Protein 2ETX (pdb70)

InterPro domains:
  IPR000253 Forkhead-associated (FHA) domain [PF00498] (55-123)
  IPR000253 Forkhead-associated (FHA) domain [PS50006] (54-100)
  IPR000253 Forkhead-associated (FHA) domain [SM00240] (53-105)
  IPR001357 BRCT domain [PF16589] (1995-2075)
  IPR001357 BRCT domain [PF16770] (1883-1968)
  IPR001357 BRCT domain [PS50172] (1892-1970)
  IPR008984 SMAD/FHA domain superfamily [SSF49879] (28-134)
  IPR036420 BRCT domain superfamily [G3DSA:3.40.50.10190] (1882-1991)
  IPR036420 BRCT domain superfamily [G3DSA:3.40.50.10190] (1992-2089)
  IPR036420 BRCT domain superfamily [SSF52113] (1897-1987)
  IPR051579 DNA Damage Response and Transcriptional Regulator [PTHR23196] (1471-2079)

Nearest PDB structures (foldseek):
  2etx-assembly1_B  TM=1.003E+00  e=8.234E-43  Homo sapiens
  3k05-assembly1_A  TM=9.705E-01  e=1.711E-39  Homo sapiens
  3sqd-assembly2_B  TM=8.935E-01  e=4.423E-21  Homo sapiens
  3l40-assembly2_B  TM=7.837E-01  e=1.594E-15  Schizosaccharomyces pombe
  1t2v-assembly6_A  TM=7.610E-01  e=2.854E-10  Homo sapiens

CATH classification: 3.40.50.10190 (+1 more: 3.40.50.10190)

Foldseek 3Di:
DWAEEEDDDPDPVLQVLQVQQPHHHDPALLGGQEYEDAEDDLDLRNLLVLLLLHAYFYSVQSVVCSVVSHRDDRVVGGHDHVPVCVVQVADSVVSSVLSVVAQLLAPAEEEEDCPAPPGLVSLQSSCVSSNYHYDPDDDQADDPNYAYEYDQVCLVVCPRCVVHVHFHFHSCLRRSCSSRVHRDGPVTGDDSVD/DQWAEEEDADPDPPLQVLSVQQPHHHDPALLPGQEYEYAEDDLDLRNLLVLLQLHAYFYSVQSVVCSVVSHRDDGVVGGHDHVPVCVVLVADSVVSSVLSVVAQLLAPAEEEEDCPAPPGLVSLQSSCVSSNYHYDPDDDQADDPRYAYEYDQVCLVVCPRCVVHVHFHFHSCLRSSCSSRVHHDRPVGGDDSVD

Solvent-accessible surface area: 18778 Å² total; per-residue (Å²): 107,24,102,1,7,28,31,57,80,146,16,45,138,0,54,141,1,0,104,65,38,46,11,48,76,17,69,30,4,28,45,1,39,25,0,1,2,73,91,1,80,90,53,42,87,3,2,3,0,0,0,75,7,15,28,0,0,33,44,62,1,1,55,67,0,114,176,49,49,116,41,31,88,41,107,154,40,39,6,113,12,104,110,24,50,172,100,41,47,19,42,2,87,74,0,0,51,90,4,118,147,161,70,33,2,68,59,20,30,0,30,3,1,99,22,0,128,46,25,20,32,50,0,4,70,4,0,28,8,0,6,2,16,41,24,37,60,36,6,169,59,123,91,94,89,40,5,0,0,0,17,100,134,6,33,110,123,0,81,82,0,86,207,42,47,3,48,5,0,21,25,52,3,2,12,38,5,0,3,58,4,65,31,115,34,130,89,49,87,45,59,33,166,171,184,70,16,57,1,9,24,23,51,58,158,25,56,201,7,58,150,8,0,98,69,27,52,8,49,66,13,66,31,4,27,34,1,41,26,0,0,1,64,90,1,78,97,48,44,88,1,2,3,0,0,0,74,7,16,30,0,0,34,58,66,2,4,109,50,0,116,146,43,39,124,43,39,98,40,116,143,20,36,6,112,11,82,99,33,47,168,105,50,45,17,39,0,79,77,0,0,70,94,4,125,126,157,69,33,1,95,56,22,30,0,30,4,1,102,20,1,127,47,26,20,33,52,0,5,71,4,0,28,6,0,5,2,15,41,25,35,59,38,5,174,59,126,91,91,91,40,4,0,0,0,16,103,138,7,40,108,122,0,78,66,0,86,195,40,47,4,48,5,0,22,25,52,3,1,13,38,3,0,4,53,4,58,31,104,36,126,85,46,87,44,54,34,167,181

Sequence (389 aa):
APKVLFTGVVDARGERAVLALGGSLAGSAAEASHLVTDRIRRTVKFLCALGRGIPILSLDWLHQSRKAGFFLPPDEYVVTDPEQEKNFGFSLQDALSRARERRRLLEGYEIYVTPGVQPPPPQMGEIISCCGGTYLPSMPRSYKPQRVVITCPQDFPHCSIPLRVGLPLLSPEFLLTGVLKQEAKPEAFVLSPLETAPKVLFTGVVDARGERAVLALGGSLAGSAAEASHLVTDRIRRTVKFLCALGRGIPILSLDWLHQSRKAGFFLPPDEYVVTDPEQEKNFGFSLQDALSRARERRLLEGYEIYVTPGVQPPPPQMGEIISCCGGTYLPSMPRSYKPQRVVITCPQDFPHCSIPLRVGLPLLSPEFLLTGVLKQEAKPEAFVLSPLE

Structure (mmCIF, N/CA/C/O backbone):
data_2ETX
#
_entry.id   2ETX
#
_cell.length_a   41.890
_cell.length_b   44.350
_cell.length_c   63.100
_cell.angle_alpha   70.98
_cell.angle_beta   86.45
_cell.angle_gamma   61.91
#
_symmetry.space_group_name_H-M   'P 1'
#
loop_
_entity.id
_entity.type
_entity.pdbx_description
1 polymer 'Mediator of DNA damage checkpoint protein 1'
2 water water
#
loop_
_atom_site.group_PDB
_atom_site.id
_atom_site.type_symbol
_atom_site.label_atom_id
_atom_site.label_alt_id
_atom_site.label_comp_id
_atom_site.label_asym_id
_atom_site.label_entity_id
_atom_site.label_seq_id
_atom_site.pdbx_PDB_ins_code
_atom_site.Cartn_x
_atom_site.Cartn_y
_atom_site.Cartn_z
_atom_site.occupancy
_atom_site.B_iso_or_equiv
_atom_site.auth_seq_id
_atom_site.auth_comp_id
_atom_site.auth_asym_id
_atom_site.auth_atom_id
_atom_site.pdbx_PDB_model_num
ATOM 1 N N . ALA A 1 12 ? 30.895 22.454 9.207 1.00 16.86 1892 ALA A N 1
ATOM 2 C CA . ALA A 1 12 ? 29.588 21.789 8.934 1.00 15.61 1892 ALA A CA 1
ATOM 3 C C . ALA A 1 12 ? 29.794 20.362 8.416 1.00 14.79 1892 ALA A C 1
ATOM 4 O O . ALA A 1 12 ? 30.533 20.150 7.456 1.00 15.36 1892 ALA A O 1
ATOM 6 N N . PRO A 1 13 ? 29.154 19.384 9.070 1.00 13.29 1893 PRO A N 1
ATOM 7 C CA . PRO A 1 13 ? 29.287 17.991 8.623 1.00 12.34 1893 PRO A CA 1
ATOM 8 C C . PRO A 1 13 ? 28.812 17.756 7.187 1.00 12.01 1893 PRO A C 1
ATOM 9 O O . PRO A 1 13 ? 27.877 18.416 6.720 1.00 12.25 1893 PRO A O 1
ATOM 13 N N . LYS A 1 14 ? 29.488 16.839 6.493 1.00 11.34 1894 LYS A N 1
ATOM 14 C CA . LYS A 1 14 ? 29.090 16.350 5.178 1.00 11.53 1894 LYS A CA 1
ATOM 15 C C . LYS A 1 14 ? 28.824 14.872 5.404 1.00 10.24 1894 LYS A C 1
ATOM 16 O O . LYS A 1 14 ? 29.775 14.073 5.549 1.00 9.91 1894 LYS A O 1
ATOM 22 N N . VAL A 1 15 ? 27.550 14.497 5.460 1.00 9.43 1895 VAL A N 1
ATOM 23 C CA . VAL A 1 15 ? 27.165 13.181 5.950 1.00 9.77 1895 VAL A CA 1
ATOM 24 C C . VAL A 1 15 ? 26.817 12.231 4.817 1.00 10.20 1895 VAL A C 1
ATOM 25 O O . VAL A 1 15 ? 26.034 12.566 3.927 1.00 10.10 1895 VAL A O 1
ATOM 29 N N . LEU A 1 16 ? 27.443 11.059 4.836 1.00 10.76 1896 LEU A N 1
ATOM 30 C CA . LEU A 1 16 ? 27.138 10.004 3.875 1.00 12.10 1896 LEU A CA 1
ATOM 31 C C . LEU A 1 16 ? 26.199 8.978 4.477 1.00 12.59 1896 LEU A C 1
ATOM 32 O O . LEU A 1 16 ? 26.416 8.500 5.585 1.00 12.35 1896 LEU A O 1
ATOM 37 N N . PHE A 1 17 ? 25.151 8.647 3.727 1.00 14.28 1897 PHE A N 1
ATOM 38 C CA . PHE A 1 17 ? 24.197 7.619 4.097 1.00 16.09 1897 PHE A CA 1
ATOM 39 C C . PHE A 1 17 ? 24.421 6.427 3.188 1.00 17.92 1897 PHE A C 1
ATOM 40 O O . PHE A 1 17 ? 24.760 6.588 2.013 1.00 19.23 1897 PHE A O 1
ATOM 48 N N . THR A 1 18 ? 24.228 5.240 3.741 1.00 19.64 1898 THR A N 1
ATOM 49 C CA . THR A 1 18 ? 24.365 4.000 2.991 1.00 21.70 1898 THR A CA 1
ATOM 50 C C . THR A 1 18 ? 23.634 2.895 3.734 1.00 23.10 1898 THR A C 1
ATOM 51 O O . THR A 1 18 ? 23.786 2.748 4.952 1.00 23.38 1898 THR A O 1
ATOM 55 N N . GLY A 1 19 ? 22.824 2.134 3.000 1.00 24.72 1899 GLY A N 1
ATOM 56 C CA . GLY A 1 19 ? 22.077 1.022 3.587 1.00 26.37 1899 GLY A CA 1
ATOM 57 C C . GLY A 1 19 ? 20.574 1.149 3.425 1.00 27.30 1899 GLY A C 1
ATOM 58 O O . GLY A 1 19 ? 19.931 0.273 2.843 1.00 27.77 1899 GLY A O 1
ATOM 59 N N . VAL A 1 20 ? 20.015 2.238 3.949 1.00 28.14 1900 VAL A N 1
ATOM 60 C CA . VAL A 1 20 ? 18.579 2.529 3.840 1.00 28.70 1900 VAL A CA 1
ATOM 61 C C . VAL A 1 20 ? 18.374 3.970 3.360 1.00 28.63 1900 VAL A C 1
ATOM 62 O O . VAL A 1 20 ? 19.193 4.841 3.660 1.00 29.23 1900 VAL A O 1
ATOM 66 N N . VAL A 1 21 ? 17.305 4.225 2.606 1.00 28.57 1901 VAL A N 1
ATOM 67 C CA . VAL A 1 21 ? 16.944 5.614 2.285 1.00 28.08 1901 VAL A CA 1
ATOM 68 C C . VAL A 1 21 ? 16.267 6.226 3.508 1.00 27.45 1901 VAL A C 1
ATOM 69 O O . VAL A 1 21 ? 15.150 5.844 3.885 1.00 27.74 1901 VAL A O 1
ATOM 73 N N . ASP A 1 22 ? 16.974 7.166 4.125 1.00 26.00 1902 ASP A N 1
ATOM 74 C CA . ASP A 1 22 ? 16.578 7.760 5.388 1.00 24.74 1902 ASP A CA 1
ATOM 75 C C . ASP A 1 22 ? 16.291 9.240 5.158 1.00 23.03 1902 ASP A C 1
ATOM 76 O O . ASP A 1 22 ? 17.137 10.107 5.415 1.00 22.59 1902 ASP A O 1
ATOM 81 N N . ALA A 1 23 ? 15.085 9.513 4.666 1.00 21.09 1903 ALA A N 1
ATOM 82 C CA . ALA A 1 23 ? 14.670 10.869 4.324 1.00 19.47 1903 ALA A CA 1
ATOM 83 C C . ALA A 1 23 ? 14.691 11.838 5.511 1.00 18.35 1903 ALA A C 1
ATOM 84 O O . ALA A 1 23 ? 15.195 12.953 5.376 1.00 16.81 1903 ALA A O 1
ATOM 86 N N . ARG A 1 24 ? 14.157 11.418 6.664 1.00 18.05 1904 ARG A N 1
ATOM 87 C CA . ARG A 1 24 ? 14.189 12.246 7.876 1.00 17.95 1904 ARG A CA 1
ATOM 88 C C . ARG A 1 24 ? 15.609 12.611 8.305 1.00 16.17 1904 ARG A C 1
ATOM 89 O O . ARG A 1 24 ? 15.881 13.752 8.668 1.00 16.13 1904 ARG A O 1
ATOM 97 N N . GLY A 1 25 ? 16.500 11.621 8.260 1.00 16.39 1905 GLY A N 1
ATOM 98 C CA . GLY A 1 25 ? 17.895 11.821 8.632 1.00 14.74 1905 GLY A CA 1
ATOM 99 C C . GLY A 1 25 ? 18.568 12.806 7.691 1.00 13.17 1905 GLY A C 1
ATOM 100 O O . GLY A 1 25 ? 19.285 13.693 8.123 1.00 13.27 1905 GLY A O 1
ATOM 101 N N . GLU A 1 26 ? 18.310 12.639 6.391 1.00 12.89 1906 GLU A N 1
ATOM 102 C CA . GLU A 1 26 ? 18.829 13.563 5.384 1.00 12.80 1906 GLU A CA 1
ATOM 103 C C . GLU A 1 26 ? 18.365 15.009 5.639 1.00 11.93 1906 GLU A C 1
ATOM 104 O O . GLU A 1 26 ? 19.167 15.920 5.582 1.00 10.86 1906 GLU A O 1
ATOM 110 N N . ARG A 1 27 ? 17.075 15.213 5.950 1.00 12.20 1907 ARG A N 1
ATOM 111 C CA . ARG A 1 27 ? 16.567 16.569 6.268 1.00 13.38 1907 ARG A CA 1
ATOM 112 C C . ARG A 1 27 ? 17.163 17.171 7.508 1.00 13.70 1907 ARG A C 1
ATOM 113 O O . ARG A 1 27 ? 17.409 18.372 7.560 1.00 13.59 1907 ARG A O 1
ATOM 121 N N . ALA A 1 28 ? 17.403 16.326 8.513 1.00 14.25 1908 ALA A N 1
ATOM 122 C CA . ALA A 1 28 ? 17.990 16.798 9.760 1.00 14.33 1908 ALA A CA 1
ATOM 123 C C . ALA A 1 28 ? 19.376 17.345 9.485 1.00 13.42 1908 ALA A C 1
ATOM 124 O O . ALA A 1 28 ? 19.750 18.403 9.974 1.00 14.67 1908 ALA A O 1
ATOM 126 N N . VAL A 1 29 ? 20.133 16.623 8.661 1.00 13.16 1909 VAL A N 1
ATOM 127 C CA . VAL A 1 29 ? 21.458 17.088 8.289 1.00 12.16 1909 VAL A CA 1
ATOM 128 C C . VAL A 1 29 ? 21.380 18.511 7.698 1.00 12.19 1909 VAL A C 1
ATOM 129 O O . VAL A 1 29 ? 22.129 19.413 8.075 1.00 12.14 1909 VAL A O 1
ATOM 133 N N . LEU A 1 30 ? 20.463 18.691 6.747 1.00 12.84 1910 LEU A N 1
ATOM 134 C CA . LEU A 1 30 ? 20.320 19.988 6.079 1.00 13.74 1910 LEU A CA 1
ATOM 135 C C . LEU A 1 30 ? 19.848 21.101 7.033 1.00 14.05 1910 LEU A C 1
ATOM 136 O O . LEU A 1 30 ? 20.350 22.228 6.991 1.00 14.53 1910 LEU A O 1
ATOM 141 N N . ALA A 1 31 ? 18.935 20.743 7.929 1.00 15.05 1911 ALA A N 1
ATOM 142 C CA . ALA A 1 31 ? 18.361 21.692 8.900 1.00 16.09 1911 ALA A CA 1
ATOM 143 C C . ALA A 1 31 ? 19.371 22.170 9.939 1.00 17.09 1911 ALA A C 1
ATOM 144 O O . ALA A 1 31 ? 19.360 23.339 10.360 1.00 17.69 1911 ALA A O 1
ATOM 146 N N . LEU A 1 32 ? 20.255 21.261 10.334 1.00 16.64 1912 LEU A N 1
ATOM 147 C CA . LEU A 1 32 ? 21.225 21.536 11.380 1.00 16.84 1912 LEU A CA 1
ATOM 148 C C . LEU A 1 32 ? 22.497 22.206 10.869 1.00 16.33 1912 LEU A C 1
ATOM 149 O O . LEU A 1 32 ? 23.406 22.506 11.649 1.00 17.42 1912 LEU A O 1
ATOM 154 N N . GLY A 1 33 ? 22.538 22.457 9.564 1.00 16.81 1913 GLY A N 1
ATOM 155 C CA . GLY A 1 33 ? 23.613 23.224 8.972 1.00 16.30 1913 GLY A CA 1
ATOM 156 C C . GLY A 1 33 ? 24.676 22.408 8.260 1.00 15.65 1913 GLY A C 1
ATOM 157 O O . GLY A 1 33 ? 25.751 22.941 7.965 1.00 16.37 1913 GLY A O 1
ATOM 158 N N . GLY A 1 34 ? 24.377 21.132 7.990 1.00 14.33 1914 GLY A N 1
ATOM 159 C CA . GLY A 1 34 ? 25.293 20.245 7.260 1.00 13.54 1914 GLY A CA 1
ATOM 160 C C . GLY A 1 34 ? 24.888 20.060 5.806 1.00 12.55 1914 GLY A C 1
ATOM 161 O O . GLY A 1 34 ? 23.969 20.727 5.301 1.00 12.91 1914 GLY A O 1
ATOM 162 N N . SER A 1 35 ? 25.591 19.172 5.107 1.00 11.71 1915 SER A N 1
ATOM 163 C CA . SER A 1 35 ? 25.234 18.797 3.732 1.00 11.49 1915 SER A CA 1
ATOM 164 C C . SER A 1 35 ? 25.309 17.286 3.547 1.00 11.25 1915 SER A C 1
ATOM 165 O O . SER A 1 35 ? 25.817 16.560 4.419 1.00 11.06 1915 SER A O 1
ATOM 168 N N . LEU A 1 36 ? 24.814 16.803 2.415 1.00 11.46 1916 LEU A N 1
ATOM 169 C CA . LEU A 1 36 ? 24.883 15.377 2.114 1.00 12.09 1916 LEU A CA 1
ATOM 170 C C . LEU A 1 36 ? 26.103 15.097 1.259 1.00 12.80 1916 LEU A C 1
ATOM 171 O O . LEU A 1 36 ? 26.354 15.787 0.271 1.00 13.85 1916 LEU A O 1
ATOM 176 N N . ALA A 1 37 ? 26.874 14.091 1.671 1.00 13.37 1917 ALA A N 1
ATOM 177 C CA . ALA A 1 37 ? 28.111 13.720 0.988 1.00 14.65 1917 ALA A CA 1
ATOM 178 C C . ALA A 1 37 ? 27.831 12.847 -0.222 1.00 15.02 1917 ALA A C 1
ATOM 179 O O . ALA A 1 37 ? 26.996 11.945 -0.159 1.00 15.86 1917 ALA A O 1
ATOM 181 N N . GLY A 1 38 ? 28.582 13.092 -1.296 1.00 16.42 1918 GLY A N 1
ATOM 182 C CA . GLY A 1 38 ? 28.485 12.309 -2.529 1.00 16.75 1918 GLY A CA 1
ATOM 183 C C . GLY A 1 38 ? 29.274 11.007 -2.501 1.00 16.64 1918 GLY A C 1
ATOM 184 O O . GLY A 1 38 ? 29.033 10.108 -3.311 1.00 17.93 1918 GLY A O 1
ATOM 185 N N . SER A 1 39 ? 30.230 10.904 -1.579 1.00 15.64 1919 SER A N 1
ATOM 186 C CA . SER A 1 39 ? 31.072 9.710 -1.469 1.00 14.54 1919 SER A CA 1
ATOM 187 C C . SER A 1 39 ? 31.698 9.644 -0.092 1.00 13.36 1919 SER A C 1
ATOM 188 O O . SER A 1 39 ? 31.759 10.662 0.611 1.00 12.11 1919 SER A O 1
ATOM 191 N N . ALA A 1 40 ? 32.196 8.462 0.278 1.00 13.32 1920 ALA A N 1
ATOM 192 C CA . ALA A 1 40 ? 32.886 8.300 1.549 1.00 12.87 1920 ALA A CA 1
ATOM 193 C C . ALA A 1 40 ? 34.208 9.042 1.575 1.00 13.09 1920 ALA A C 1
ATOM 194 O O . ALA A 1 40 ? 34.648 9.489 2.631 1.00 13.46 1920 ALA A O 1
ATOM 196 N N . ALA A 1 41 ? 34.831 9.206 0.407 1.00 12.71 1921 ALA A N 1
ATOM 197 C CA . ALA A 1 41 ? 36.088 9.918 0.335 1.00 12.52 1921 ALA A CA 1
ATOM 198 C C . ALA A 1 41 ? 35.921 11.406 0.675 1.00 12.55 1921 ALA A C 1
ATOM 199 O O . ALA A 1 41 ? 36.856 12.045 1.130 1.00 13.55 1921 ALA A O 1
ATOM 201 N N . GLU A 1 42 ? 34.712 11.941 0.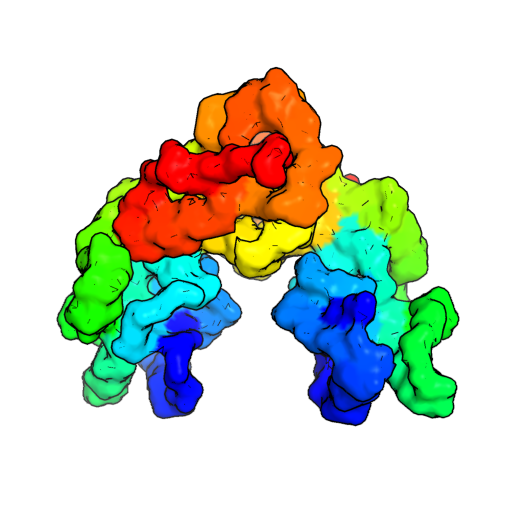470 1.00 12.65 1922 GLU A N 1
ATOM 202 C CA . GLU A 1 42 ? 34.402 13.352 0.765 1.00 13.39 1922 GLU A CA 1
ATOM 203 C C . GLU A 1 42 ? 33.767 13.584 2.138 1.00 12.32 1922 GLU A C 1
ATOM 204 O O . GLU A 1 42 ? 33.817 14.699 2.664 1.00 13.88 1922 GLU A O 1
ATOM 210 N N . ALA A 1 43 ? 33.149 12.549 2.697 1.00 10.84 1923 ALA A N 1
ATOM 211 C CA . ALA A 1 43 ? 32.332 12.673 3.907 1.00 10.42 1923 ALA A CA 1
ATOM 212 C C . ALA A 1 43 ? 33.135 12.983 5.169 1.00 10.25 1923 ALA A C 1
ATOM 213 O O . ALA A 1 43 ? 34.280 12.558 5.324 1.00 11.10 1923 ALA A O 1
ATOM 215 N N . SER A 1 44 ? 32.516 13.708 6.095 1.00 9.23 1924 SER A N 1
ATOM 216 C CA . SER A 1 44 ? 33.060 13.862 7.440 1.00 8.91 1924 SER A CA 1
ATOM 217 C C . SER A 1 44 ? 32.530 12.777 8.381 1.00 8.42 1924 SER A C 1
ATOM 218 O O . SER A 1 44 ? 33.137 12.497 9.408 1.00 7.99 1924 SER A O 1
ATOM 221 N N . HIS A 1 45 ? 31.383 12.199 8.044 1.00 8.07 1925 HIS A N 1
ATOM 222 C CA . HIS A 1 45 ? 30.699 11.226 8.877 1.00 8.44 1925 HIS A CA 1
ATOM 223 C C . HIS A 1 45 ? 29.981 10.257 7.968 1.00 8.52 1925 HIS A C 1
ATOM 224 O O . HIS A 1 45 ? 29.412 10.668 6.953 1.00 8.59 1925 HIS A O 1
ATOM 231 N N . LEU A 1 46 ? 29.981 8.981 8.354 1.00 9.05 1926 LEU A N 1
ATOM 232 C CA . LEU A 1 46 ? 29.171 7.966 7.702 1.00 10.69 1926 LEU A CA 1
ATOM 233 C C . LEU A 1 46 ? 28.091 7.508 8.681 1.00 10.87 1926 LEU A C 1
ATOM 234 O O . LEU A 1 46 ? 28.395 7.198 9.834 1.00 11.30 1926 LEU A O 1
ATOM 239 N N . VAL A 1 47 ? 26.847 7.486 8.201 1.00 11.32 1927 VAL A N 1
ATOM 240 C CA . VAL A 1 47 ? 25.700 6.980 8.964 1.00 12.96 1927 VAL A CA 1
ATOM 241 C C . VAL A 1 47 ? 25.232 5.670 8.344 1.00 13.55 1927 VAL A C 1
ATOM 242 O O . VAL A 1 47 ? 24.955 5.610 7.147 1.00 14.22 1927 VAL A O 1
ATOM 246 N N . THR A 1 48 ? 25.173 4.634 9.180 1.00 15.43 1928 THR A N 1
ATOM 247 C CA . THR A 1 48 ? 24.804 3.299 8.737 1.00 17.15 1928 THR A CA 1
ATOM 248 C C . THR A 1 48 ? 24.292 2.418 9.883 1.00 18.09 1928 THR A C 1
ATOM 249 O O . THR A 1 48 ? 24.458 2.745 11.056 1.00 18.53 1928 THR A O 1
ATOM 253 N N . ASP A 1 49 ? 23.701 1.283 9.517 1.00 19.65 1929 ASP A N 1
ATOM 254 C CA . ASP A 1 49 ? 23.069 0.364 10.469 1.00 21.01 1929 ASP A CA 1
ATOM 255 C C . ASP A 1 49 ? 23.976 -0.793 10.913 1.00 21.31 1929 ASP A C 1
ATOM 256 O O . ASP A 1 49 ? 23.862 -1.287 12.037 1.00 21.75 1929 ASP A O 1
ATOM 261 N N . ARG A 1 50 ? 24.891 -1.195 10.031 1.00 21.51 1930 ARG A N 1
ATOM 262 C CA . ARG A 1 50 ? 25.608 -2.465 10.142 1.00 21.82 1930 ARG A CA 1
ATOM 263 C C . ARG A 1 50 ? 27.039 -2.317 9.618 1.00 20.42 1930 ARG A C 1
ATOM 264 O O . ARG A 1 50 ? 27.317 -1.426 8.809 1.00 20.43 1930 ARG A O 1
ATOM 272 N N . ILE A 1 51 ? 27.946 -3.162 10.104 1.00 19.19 1931 ILE A N 1
ATOM 273 C CA . ILE A 1 51 ? 29.265 -3.322 9.476 1.00 18.26 1931 ILE A CA 1
ATOM 274 C C . ILE A 1 51 ? 29.092 -4.077 8.164 1.00 17.86 1931 ILE A C 1
ATOM 275 O O . ILE A 1 51 ? 28.501 -5.155 8.150 1.00 17.40 1931 ILE A O 1
ATOM 280 N N . ARG A 1 52 ? 29.574 -3.500 7.063 1.00 17.34 1932 ARG A N 1
ATOM 281 C CA . ARG A 1 52 ? 29.523 -4.171 5.755 1.00 16.78 1932 ARG A CA 1
ATOM 282 C C . ARG A 1 52 ? 30.792 -3.946 4.955 1.00 15.97 1932 ARG A C 1
ATOM 283 O O . ARG A 1 52 ? 31.458 -2.916 5.083 1.00 16.36 1932 ARG A O 1
ATOM 291 N N . ARG A 1 53 ? 31.096 -4.901 4.087 1.00 14.27 1933 ARG A N 1
ATOM 292 C CA . ARG A 1 53 ? 32.238 -4.804 3.192 1.00 13.46 1933 ARG A CA 1
ATOM 293 C C . ARG A 1 53 ? 31.843 -4.093 1.893 1.00 12.72 1933 ARG A C 1
ATOM 294 O O . ARG A 1 53 ? 31.721 -4.707 0.834 1.00 13.19 1933 ARG A O 1
ATOM 302 N N . THR A 1 54 ? 31.635 -2.778 1.967 1.00 12.43 1934 THR A N 1
ATOM 303 C CA . THR A 1 54 ? 31.272 -1.991 0.791 1.00 11.86 1934 THR A CA 1
ATOM 304 C C . THR A 1 54 ? 32.340 -0.928 0.504 1.00 10.69 1934 THR A C 1
ATOM 305 O O . THR A 1 54 ? 33.125 -0.606 1.389 1.00 9.96 1934 THR A O 1
ATOM 309 N N . VAL A 1 55 ? 32.361 -0.382 -0.707 1.00 10.23 1935 VAL A N 1
ATOM 310 C CA . VAL A 1 55 ? 33.294 0.719 -0.988 1.00 10.75 1935 VAL A CA 1
ATOM 311 C C . VAL A 1 55 ? 33.089 1.865 0.024 1.00 10.59 1935 VAL A C 1
ATOM 312 O O . VAL A 1 55 ? 34.058 2.393 0.584 1.00 9.65 1935 VAL A O 1
ATOM 316 N N . LYS A 1 56 ? 31.831 2.231 0.278 1.00 10.80 1936 LYS A N 1
ATOM 317 C CA . LYS A 1 56 ? 31.517 3.334 1.186 1.00 11.71 1936 LYS A CA 1
ATOM 318 C C . LYS A 1 56 ? 32.010 3.052 2.601 1.00 10.61 1936 LYS A C 1
ATOM 319 O O . LYS A 1 56 ? 32.693 3.889 3.207 1.00 10.46 1936 LYS A O 1
ATOM 325 N N . PHE A 1 57 ? 31.718 1.861 3.121 1.00 9.80 1937 PHE A N 1
ATOM 326 C CA . PHE A 1 57 ? 32.100 1.552 4.487 1.00 9.43 1937 PHE A CA 1
ATOM 327 C C . PHE A 1 57 ? 33.623 1.437 4.633 1.00 9.05 1937 PHE A C 1
ATOM 328 O O . PHE A 1 57 ? 34.208 1.959 5.583 1.00 8.54 1937 PHE A O 1
ATOM 336 N N . LEU A 1 58 ? 34.259 0.728 3.693 1.00 8.52 1938 LEU A N 1
ATOM 337 C CA . LEU A 1 58 ? 35.707 0.498 3.755 1.00 8.40 1938 LEU A CA 1
ATOM 338 C C . LEU A 1 58 ? 36.512 1.787 3.574 1.00 7.90 1938 LEU A C 1
ATOM 339 O O . LEU A 1 58 ? 37.538 1.971 4.231 1.00 7.96 1938 LEU A O 1
ATOM 344 N N . CYS A 1 59 ? 36.040 2.676 2.699 1.00 7.23 1939 CYS A N 1
ATOM 345 C CA . CYS A 1 59 ? 36.676 3.987 2.539 1.00 8.36 1939 CYS A CA 1
ATOM 346 C C . CYS A 1 59 ? 36.557 4.838 3.804 1.00 7.51 1939 CYS A C 1
ATOM 347 O O . CYS A 1 59 ? 37.537 5.449 4.251 1.00 7.91 1939 CYS A O 1
ATOM 350 N N . ALA A 1 60 ? 35.360 4.869 4.393 1.00 7.99 1940 ALA A N 1
ATOM 351 C CA . ALA A 1 60 ? 35.142 5.615 5.637 1.00 8.10 1940 ALA A CA 1
ATOM 352 C C . ALA A 1 60 ? 36.057 5.099 6.738 1.00 8.50 1940 ALA A C 1
ATOM 353 O O . ALA A 1 60 ? 36.718 5.875 7.440 1.00 8.35 1940 ALA A O 1
ATOM 355 N N . LEU A 1 61 ? 36.103 3.782 6.873 1.00 8.45 1941 LEU A N 1
ATOM 356 C CA . LEU A 1 61 ? 36.942 3.164 7.881 1.00 9.08 1941 LEU A CA 1
ATOM 357 C C . LEU A 1 61 ? 38.423 3.436 7.640 1.00 8.63 1941 LEU A C 1
ATOM 358 O O . LEU A 1 61 ? 39.140 3.790 8.576 1.00 8.78 1941 LEU A O 1
ATOM 363 N N . GLY A 1 62 ? 38.868 3.315 6.390 1.00 8.19 1942 GLY A N 1
ATOM 364 C CA . GLY A 1 62 ? 40.270 3.587 6.059 1.00 8.55 1942 GLY A CA 1
ATOM 365 C C . GLY A 1 62 ? 40.691 5.007 6.415 1.00 8.52 1942 GLY A C 1
ATOM 366 O O . GLY A 1 62 ? 41.820 5.255 6.840 1.00 8.41 1942 GLY A O 1
ATOM 367 N N . ARG A 1 63 ? 39.767 5.952 6.247 1.00 8.48 1943 ARG A N 1
ATOM 368 C CA . ARG A 1 63 ? 40.003 7.359 6.566 1.00 8.80 1943 ARG A CA 1
ATOM 369 C C . ARG A 1 63 ? 39.865 7.662 8.055 1.00 9.37 1943 ARG A C 1
ATOM 370 O O . ARG A 1 63 ? 40.295 8.735 8.512 1.00 11.21 1943 ARG A O 1
ATOM 378 N N . GLY A 1 64 ? 39.243 6.749 8.794 1.00 9.08 1944 GLY A N 1
ATOM 379 C CA . GLY A 1 64 ? 39.053 6.929 10.224 1.00 9.93 1944 GLY A CA 1
ATOM 380 C C . GLY A 1 64 ? 37.966 7.927 10.580 1.00 10.13 1944 GLY A C 1
ATOM 381 O O . GLY A 1 64 ? 37.975 8.478 11.689 1.00 11.15 1944 GLY A O 1
ATOM 382 N N . ILE A 1 65 ? 37.015 8.164 9.677 1.00 10.06 1945 ILE A N 1
ATOM 383 C CA . ILE A 1 65 ? 35.924 9.084 9.999 1.00 10.29 1945 ILE A CA 1
ATOM 384 C C . ILE A 1 65 ? 34.905 8.399 10.901 1.00 11.04 1945 ILE A C 1
ATOM 385 O O . ILE A 1 65 ? 34.832 7.169 10.930 1.00 11.93 1945 ILE A O 1
ATOM 390 N N . PRO A 1 66 ? 34.118 9.185 11.664 1.00 10.96 1946 PRO A N 1
ATOM 391 C CA . PRO A 1 66 ? 33.084 8.553 12.482 1.00 10.81 1946 PRO A CA 1
ATOM 392 C C . PRO A 1 66 ? 32.115 7.711 11.650 1.00 10.50 1946 PRO A C 1
ATOM 393 O O . PRO A 1 66 ? 31.650 8.156 10.592 1.00 10.40 1946 PRO A O 1
ATOM 397 N N . ILE A 1 67 ? 31.837 6.498 12.129 1.00 11.39 1947 ILE A N 1
ATOM 398 C CA . ILE A 1 67 ? 30.879 5.597 11.514 1.00 12.11 1947 ILE A CA 1
ATOM 399 C C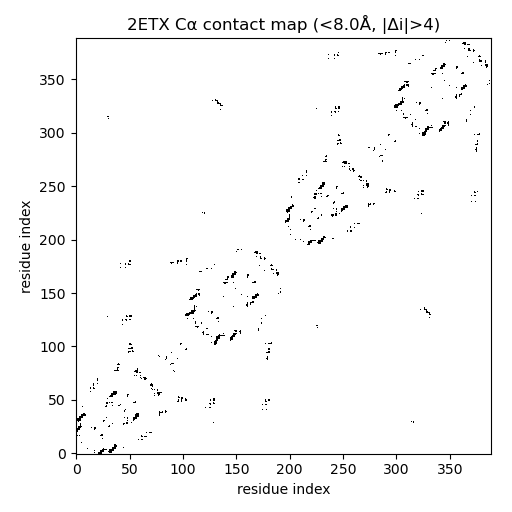 . ILE A 1 67 ? 29.796 5.349 12.558 1.00 12.63 1947 ILE A C 1
ATOM 400 O O . ILE A 1 67 ? 30.026 4.675 13.568 1.00 13.27 1947 ILE A O 1
ATOM 405 N N . LEU A 1 68 ? 28.629 5.938 12.301 1.00 13.02 1948 LEU A N 1
ATOM 406 C CA . LEU A 1 68 ? 27.620 6.171 13.335 1.00 13.79 1948 LEU A CA 1
ATOM 407 C C . LEU A 1 68 ? 26.257 5.592 12.971 1.00 13.87 1948 LEU A C 1
ATOM 408 O O . LEU A 1 68 ? 25.915 5.430 11.805 1.00 14.51 1948 LEU A O 1
ATOM 413 N N . SER A 1 69 ? 25.470 5.296 14.007 1.00 15.96 1949 SER A N 1
ATOM 414 C CA . SER A 1 69 ? 24.113 4.783 13.828 1.00 17.27 1949 SER A CA 1
ATOM 415 C C . SER A 1 69 ? 23.126 5.876 13.408 1.00 17.75 1949 SER A C 1
ATOM 416 O O . SER A 1 69 ? 23.447 7.068 13.453 1.00 17.82 1949 SER A O 1
ATOM 419 N N . LEU A 1 70 ? 21.921 5.466 13.016 1.00 19.06 1950 LEU A N 1
ATOM 420 C CA . LEU A 1 70 ? 20.870 6.421 12.644 1.00 20.10 1950 LEU A CA 1
ATOM 421 C C . LEU A 1 70 ? 20.401 7.272 13.838 1.00 20.05 1950 LEU A C 1
ATOM 422 O O . LEU A 1 70 ? 19.809 8.340 13.653 1.00 20.41 1950 LEU A O 1
ATOM 427 N N . ASP A 1 71 ? 20.721 6.822 15.052 1.00 19.43 1951 ASP A N 1
ATOM 428 C CA . ASP A 1 71 ? 20.337 7.530 16.276 1.00 19.34 1951 ASP A CA 1
ATOM 429 C C . ASP A 1 71 ? 21.111 8.836 16.488 1.00 18.42 1951 ASP A C 1
ATOM 430 O O . ASP A 1 71 ? 20.651 9.725 17.213 1.00 18.76 1951 ASP A O 1
ATOM 435 N N . TRP A 1 72 ? 22.287 8.963 15.870 1.00 17.33 1952 TRP A N 1
ATOM 436 C CA . TRP A 1 72 ? 23.066 10.197 16.000 1.00 16.00 1952 TRP A CA 1
ATOM 437 C C . TRP A 1 72 ? 22.262 11.400 15.512 1.00 16.06 1952 TRP A C 1
ATOM 438 O O . TRP A 1 72 ? 22.178 12.410 16.206 1.00 15.20 1952 TRP A O 1
ATOM 449 N N . LEU A 1 73 ? 21.664 11.283 14.328 1.00 15.69 1953 LEU A N 1
ATOM 450 C CA . LEU A 1 73 ? 20.880 12.382 13.765 1.00 16.54 1953 LEU A CA 1
ATOM 451 C C . LEU A 1 73 ? 19.510 12.508 14.414 1.00 17.35 1953 LEU A C 1
ATOM 452 O O . LEU A 1 73 ? 18.977 13.606 14.525 1.00 17.70 1953 LEU A O 1
ATOM 457 N N . HIS A 1 74 ? 18.945 11.383 14.838 1.00 18.23 1954 HIS A N 1
ATOM 458 C CA . HIS A 1 74 ? 17.651 11.404 15.521 1.00 19.22 1954 HIS A CA 1
ATOM 459 C C . HIS A 1 74 ? 17.757 12.186 16.827 1.00 19.19 1954 HIS A C 1
ATOM 460 O O . HIS A 1 74 ? 16.917 13.042 17.105 1.00 18.78 1954 HIS A O 1
ATOM 467 N N . GLN A 1 75 ? 18.809 11.930 17.597 1.00 18.67 1955 GLN A N 1
ATOM 468 C CA . GLN A 1 75 ? 19.040 12.667 18.835 1.00 18.62 1955 GLN A CA 1
ATOM 469 C C . GLN A 1 75 ? 19.575 14.080 18.581 1.00 18.14 1955 GLN A C 1
ATOM 470 O O . GLN A 1 75 ? 19.274 15.008 19.342 1.00 18.06 1955 GLN A O 1
ATOM 476 N N . SER A 1 76 ? 20.359 14.259 17.516 1.00 17.39 1956 SER A N 1
ATOM 477 C CA . SER A 1 76 ? 20.787 15.597 17.110 1.00 16.37 1956 SER A CA 1
ATOM 478 C C . SER A 1 76 ? 19.591 16.481 16.744 1.00 16.65 1956 SER A C 1
ATOM 479 O O . SER A 1 76 ? 19.534 17.642 17.151 1.00 16.23 1956 SER A O 1
ATOM 482 N N . ARG A 1 77 ? 18.642 15.939 15.977 1.00 16.83 1957 ARG A N 1
ATOM 483 C CA . ARG A 1 77 ? 17.445 16.704 15.603 1.00 18.02 1957 ARG A CA 1
ATOM 484 C C . ARG A 1 77 ? 16.635 17.090 16.843 1.00 17.97 1957 ARG A C 1
ATOM 485 O O . ARG A 1 77 ? 16.163 18.221 16.943 1.00 18.55 1957 ARG A O 1
ATOM 493 N N . LYS A 1 78 ? 16.490 16.152 17.777 1.00 18.01 195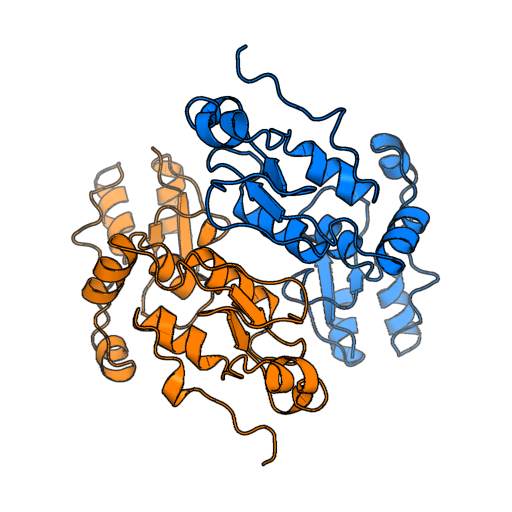8 LYS A N 1
ATOM 494 C CA . LYS A 1 78 ? 15.744 16.397 19.023 1.00 18.93 1958 LYS A CA 1
ATOM 495 C C . LYS A 1 78 ? 16.425 17.469 19.888 1.00 18.44 1958 LYS A C 1
ATOM 496 O O . LYS A 1 78 ? 15.756 18.336 20.466 1.00 18.58 1958 LYS A O 1
ATOM 502 N N . ALA A 1 79 ? 17.752 17.416 19.951 1.00 17.81 1959 ALA A N 1
ATOM 503 C CA . ALA A 1 79 ? 18.539 18.378 20.718 1.00 17.61 1959 ALA A CA 1
ATOM 504 C C . ALA A 1 79 ? 18.627 19.745 20.044 1.00 17.62 1959 ALA A C 1
ATOM 505 O O . ALA A 1 79 ? 18.780 20.769 20.721 1.00 17.99 1959 ALA A O 1
ATOM 507 N N . GLY A 1 80 ? 18.550 19.761 18.713 1.00 17.11 1960 GLY A N 1
ATOM 508 C CA . GLY A 1 80 ? 18.637 20.996 17.936 1.00 16.59 1960 GLY A CA 1
ATOM 509 C C . GLY A 1 80 ? 20.005 21.360 17.381 1.00 16.44 1960 GLY A C 1
ATOM 510 O O . GLY A 1 80 ? 20.199 22.462 16.874 1.00 16.92 1960 GLY A O 1
ATOM 511 N N . PHE A 1 81 ? 20.957 20.436 17.463 1.00 15.76 1961 PHE A N 1
ATOM 512 C CA . PHE A 1 81 ? 22.319 20.690 16.986 1.00 15.45 1961 PHE A CA 1
ATOM 513 C C . PHE A 1 81 ? 23.058 19.367 16.799 1.00 14.75 1961 PHE A C 1
ATOM 514 O O . PHE A 1 81 ? 22.670 18.360 17.384 1.00 14.75 1961 PHE A O 1
ATOM 522 N N . PHE A 1 82 ? 24.108 19.371 15.977 1.00 15.00 1962 PHE A N 1
ATOM 523 C CA . PHE A 1 82 ? 24.909 18.158 15.776 1.00 15.03 1962 PHE A CA 1
ATOM 524 C C . PHE A 1 82 ? 25.602 17.787 17.075 1.00 15.64 1962 PHE A C 1
ATOM 525 O O . PHE A 1 82 ? 26.336 18.590 17.646 1.00 16.22 1962 PHE A O 1
ATOM 533 N N . LEU A 1 83 ? 25.352 16.573 17.532 1.00 16.07 1963 LEU A N 1
ATOM 534 C CA . LEU A 1 83 ? 25.963 16.088 18.763 1.00 17.10 1963 LEU A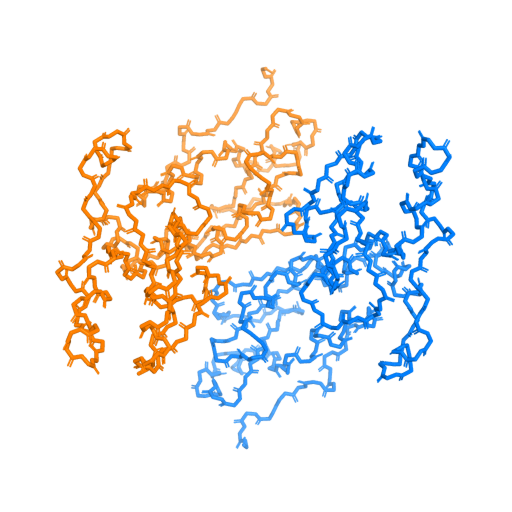 CA 1
ATOM 535 C C . LEU A 1 83 ? 27.369 15.568 18.486 1.00 17.90 1963 LEU A C 1
ATOM 536 O O . LEU A 1 83 ? 27.688 15.226 17.339 1.00 18.12 1963 LEU A O 1
ATOM 541 N N . PRO A 1 84 ? 28.227 15.514 19.524 1.00 18.17 1964 PRO A N 1
ATOM 542 C CA . PRO A 1 84 ? 29.501 14.819 19.367 1.00 18.81 1964 PRO A CA 1
ATOM 543 C C . PRO A 1 84 ? 29.253 13.365 18.962 1.00 19.19 1964 PRO A C 1
ATOM 544 O O . PRO A 1 84 ? 28.261 12.767 19.391 1.00 19.01 1964 PRO A O 1
ATOM 548 N N . PRO A 1 85 ? 30.138 12.807 18.120 1.00 20.00 1965 PRO A N 1
ATOM 549 C CA . PRO A 1 85 ? 29.938 11.481 17.531 1.00 20.65 1965 PRO A CA 1
ATOM 550 C C . PRO A 1 85 ? 30.201 10.292 18.464 1.00 21.32 1965 PRO A C 1
ATOM 551 O O . PRO A 1 85 ? 29.673 9.202 18.223 1.00 21.01 1965 PRO A O 1
ATOM 555 N N . ASP A 1 86 ? 30.995 10.513 19.512 1.00 22.37 1966 ASP A N 1
ATOM 556 C CA . ASP A 1 86 ? 31.560 9.436 20.344 1.00 23.82 1966 ASP A CA 1
ATOM 557 C C . ASP A 1 86 ? 30.568 8.363 20.815 1.00 23.87 1966 ASP A C 1
ATOM 558 O O . ASP A 1 86 ? 30.881 7.170 20.783 1.00 24.50 1966 ASP A O 1
ATOM 563 N N . GLU A 1 87 ? 29.385 8.793 21.248 1.00 23.91 1967 GLU A N 1
ATOM 564 C CA . GLU A 1 87 ? 28.381 7.894 21.824 1.00 23.80 1967 GLU A CA 1
ATOM 565 C C . GLU A 1 87 ? 27.542 7.124 20.797 1.00 23.00 1967 GLU A C 1
ATOM 566 O O . GLU A 1 87 ? 26.689 6.312 21.177 1.00 23.21 1967 GLU A O 1
ATOM 572 N N . TYR A 1 88 ? 27.771 7.370 19.507 1.00 21.77 1968 TYR A N 1
ATOM 573 C CA . TYR A 1 88 ? 26.888 6.837 18.465 1.00 20.57 1968 TYR A CA 1
ATOM 574 C C . TYR A 1 88 ? 27.548 5.881 17.473 1.00 20.30 1968 TYR A C 1
ATOM 575 O O . TYR A 1 88 ? 26.939 5.511 16.466 1.00 19.43 1968 TYR A O 1
ATOM 584 N N . VAL A 1 89 ? 28.775 5.468 17.779 1.00 19.97 1969 VAL A N 1
ATOM 585 C CA . VAL A 1 89 ? 29.504 4.532 16.919 1.00 20.64 1969 VAL A CA 1
ATOM 586 C C . VAL A 1 89 ? 28.692 3.264 16.679 1.00 20.32 1969 VAL A C 1
ATOM 587 O O . VAL A 1 89 ? 28.069 2.726 17.601 1.00 20.07 1969 VAL A O 1
ATOM 591 N N . VAL A 1 90 ? 28.673 2.808 15.432 1.00 20.26 1970 VAL A N 1
ATOM 592 C CA . VAL A 1 90 ? 27.964 1.587 15.062 1.00 20.54 1970 VAL A CA 1
ATOM 593 C C . VAL A 1 90 ? 28.385 0.424 15.966 1.00 20.87 1970 VAL A C 1
ATOM 594 O O . VAL A 1 90 ? 29.576 0.190 16.191 1.00 19.85 1970 VAL A O 1
ATOM 598 N N . THR A 1 91 ? 27.386 -0.263 16.518 1.00 21.75 1971 THR A N 1
ATOM 599 C CA . THR A 1 91 ? 27.612 -1.423 17.375 1.00 22.70 1971 THR A CA 1
ATOM 600 C C . THR A 1 91 ? 26.998 -2.638 16.698 1.00 22.81 1971 THR A C 1
ATOM 601 O O . THR A 1 91 ? 25.774 -2.810 16.672 1.00 23.33 1971 THR A O 1
ATOM 605 N N . ASP A 1 92 ? 27.861 -3.470 16.125 1.00 22.83 1972 ASP A N 1
ATOM 606 C CA . ASP A 1 92 ? 27.421 -4.637 15.378 1.00 22.92 1972 ASP A CA 1
ATOM 607 C C . ASP A 1 92 ? 28.225 -5.854 15.834 1.00 23.10 1972 ASP A C 1
ATOM 608 O O . ASP A 1 92 ? 29.153 -6.282 15.139 1.00 23.09 1972 ASP A O 1
ATOM 613 N N . PRO A 1 93 ? 27.876 -6.422 17.008 1.00 23.16 1973 PRO A N 1
ATOM 614 C CA . PRO A 1 93 ? 28.589 -7.597 17.515 1.00 23.54 1973 PRO A CA 1
ATOM 615 C C . PRO A 1 93 ? 28.535 -8.811 16.578 1.00 23.92 1973 PRO A C 1
ATOM 616 O O . PRO A 1 93 ? 29.492 -9.590 16.546 1.00 24.07 1973 PRO A O 1
ATOM 620 N N . GLU A 1 94 ? 27.446 -8.956 15.819 1.00 24.29 1974 GLU A N 1
ATOM 621 C CA . GLU A 1 94 ? 27.265 -10.094 14.906 1.00 25.07 1974 GLU A CA 1
ATOM 622 C C . GLU A 1 94 ? 28.296 -10.102 13.769 1.00 24.97 1974 GLU A C 1
ATOM 623 O O . GLU A 1 94 ? 28.957 -11.117 13.532 1.00 25.27 1974 GLU A O 1
ATOM 629 N N . GLN A 1 95 ? 28.428 -8.973 13.072 1.00 24.53 1975 GLN A N 1
ATOM 630 C CA . GLN A 1 95 ? 29.397 -8.857 11.976 1.00 24.19 1975 GLN A CA 1
ATOM 631 C C . GLN A 1 95 ? 30.830 -8.747 12.487 1.00 24.20 1975 GLN A C 1
ATOM 632 O O . GLN A 1 95 ? 31.763 -9.191 11.811 1.00 24.00 1975 GLN A O 1
ATOM 638 N N . GLU A 1 96 ? 31.010 -8.165 13.672 1.00 24.02 1976 GLU A N 1
ATOM 639 C CA . GLU A 1 96 ? 32.312 -8.157 14.339 1.00 24.52 1976 GLU A CA 1
ATOM 640 C C . GLU A 1 96 ? 32.767 -9.593 14.607 1.00 25.05 1976 GLU A C 1
ATOM 641 O O . GLU A 1 96 ? 33.962 -9.854 14.813 1.00 25.20 1976 GLU A O 1
ATOM 647 N N . LYS A 1 97 ? 31.797 -10.509 14.584 1.00 25.31 1977 LYS A N 1
ATOM 648 C CA . LYS A 1 97 ? 32.039 -11.949 14.683 1.00 25.77 1977 LYS A CA 1
ATOM 649 C C . LYS A 1 97 ? 32.263 -12.587 13.305 1.00 25.46 1977 LYS A C 1
ATOM 650 O O . LYS A 1 97 ? 33.256 -13.290 13.112 1.00 25.96 1977 LYS A O 1
ATOM 656 N N . ASN A 1 98 ? 31.351 -12.350 12.356 1.00 25.31 1978 ASN A N 1
ATOM 657 C CA . ASN A 1 98 ? 31.513 -12.820 10.968 1.00 24.87 1978 ASN A CA 1
ATOM 658 C C . ASN A 1 98 ? 32.912 -12.493 10.429 1.00 24.56 1978 ASN A C 1
ATOM 659 O O . ASN A 1 98 ? 33.496 -13.290 9.683 1.00 24.78 1978 ASN A O 1
ATOM 664 N N . PHE A 1 99 ? 33.459 -11.352 10.856 1.00 23.71 1979 PHE A N 1
ATOM 665 C CA . PHE A 1 99 ? 34.716 -10.820 10.314 1.00 22.90 1979 PHE A CA 1
ATOM 666 C C . PHE A 1 99 ? 35.934 -10.798 11.240 1.00 22.65 1979 PHE A C 1
ATOM 667 O O . PHE A 1 99 ? 37.046 -10.542 10.775 1.00 22.72 1979 PHE A O 1
ATOM 675 N N . GLY A 1 100 ? 35.735 -11.024 12.536 1.00 22.33 1980 GLY A N 1
ATOM 676 C CA . GLY A 1 100 ? 36.849 -11.100 13.487 1.00 21.76 1980 GLY A CA 1
ATOM 677 C C . GLY A 1 100 ? 37.625 -9.815 13.740 1.00 21.49 1980 GLY A C 1
ATOM 678 O O . GLY A 1 100 ? 38.860 -9.796 13.685 1.00 22.08 1980 GLY A O 1
ATOM 679 N N . PHE A 1 101 ? 36.906 -8.733 14.028 1.00 20.80 1981 PHE A N 1
ATOM 680 C CA . PHE A 1 101 ? 37.546 -7.465 14.366 1.00 20.22 1981 PHE A CA 1
ATOM 681 C C . PHE A 1 101 ? 36.649 -6.594 15.241 1.00 19.72 1981 PHE A C 1
ATOM 682 O O . PHE A 1 101 ? 35.448 -6.827 15.327 1.00 20.14 1981 PHE A O 1
ATOM 690 N N . SER A 1 102 ? 37.257 -5.602 15.885 1.00 19.21 1982 SER A N 1
ATOM 691 C CA . SER A 1 102 ? 36.530 -4.579 16.630 1.00 19.22 1982 SER A CA 1
ATOM 692 C C . SER A 1 102 ? 36.511 -3.289 15.810 1.00 18.71 1982 SER A C 1
ATOM 693 O O . SER A 1 102 ? 37.570 -2.772 15.438 1.00 18.88 1982 SER A O 1
ATOM 696 N N . LEU A 1 103 ? 35.317 -2.771 15.534 1.00 18.46 1983 LEU A N 1
ATOM 697 C CA . LEU A 1 103 ? 35.191 -1.535 14.749 1.00 17.71 1983 LEU A CA 1
ATOM 698 C C . LEU A 1 103 ? 35.858 -0.353 15.449 1.00 18.12 1983 LEU A C 1
ATOM 699 O O . LEU A 1 103 ? 36.535 0.457 14.804 1.00 17.65 1983 LEU A O 1
ATOM 704 N N . GLN A 1 104 ? 35.673 -0.262 16.767 1.00 18.35 1984 GLN A N 1
ATOM 705 C CA . GLN A 1 104 ? 36.298 0.795 17.547 1.00 18.66 1984 GLN A CA 1
ATOM 706 C C . GLN A 1 104 ? 37.819 0.711 17.490 1.00 17.86 1984 GLN A C 1
ATOM 707 O O . GLN A 1 104 ? 38.494 1.732 17.342 1.00 18.15 1984 GLN A O 1
ATOM 713 N N . ASP A 1 105 ? 38.356 -0.501 17.622 1.00 17.67 1985 ASP A N 1
ATOM 714 C CA . ASP A 1 105 ? 39.803 -0.690 17.545 1.00 17.23 1985 ASP A CA 1
ATOM 715 C C . ASP A 1 105 ? 40.332 -0.379 16.137 1.00 15.80 1985 ASP A C 1
ATOM 716 O O . ASP A 1 105 ? 41.379 0.243 16.004 1.00 16.07 1985 ASP A O 1
ATOM 721 N N . ALA A 1 106 ? 39.596 -0.807 15.111 1.00 14.58 1986 ALA A N 1
ATOM 722 C CA . ALA A 1 106 ? 39.959 -0.524 13.712 1.00 13.74 1986 ALA A CA 1
ATOM 723 C C . ALA A 1 106 ? 39.962 0.976 13.425 1.00 12.97 1986 ALA A C 1
ATOM 724 O O . ALA A 1 106 ? 40.908 1.487 12.827 1.00 12.21 1986 ALA A O 1
ATOM 726 N N . LEU A 1 107 ? 38.926 1.683 13.881 1.00 13.64 1987 LEU A N 1
ATOM 727 C CA . LEU A 1 107 ? 38.890 3.141 13.741 1.00 14.33 1987 LEU A CA 1
ATOM 728 C C . LEU A 1 107 ? 40.061 3.816 14.449 1.00 14.68 1987 LEU A C 1
ATOM 729 O O . LEU A 1 107 ? 40.683 4.726 13.901 1.00 14.71 1987 LEU A O 1
ATOM 734 N N . SER A 1 108 ? 40.356 3.363 15.668 1.00 15.71 1988 SER A N 1
ATOM 735 C CA . SER A 1 108 ? 41.505 3.861 16.419 1.00 16.10 1988 SER A CA 1
ATOM 736 C C . SER A 1 108 ? 42.811 3.694 15.647 1.00 15.13 1988 SER A C 1
ATOM 737 O O . SER A 1 108 ? 43.630 4.606 15.596 1.00 15.45 1988 SER A O 1
ATOM 740 N N . ARG A 1 109 ? 43.001 2.516 15.053 1.00 14.58 1989 ARG A N 1
ATOM 741 C CA . ARG A 1 109 ? 44.191 2.273 14.239 1.00 14.11 1989 ARG A CA 1
ATOM 742 C C . ARG A 1 109 ? 44.256 3.238 13.053 1.00 12.91 1989 ARG A C 1
ATOM 743 O O . ARG A 1 109 ? 45.294 3.855 12.818 1.00 12.85 1989 ARG A O 1
ATOM 751 N N . ALA A 1 110 ? 43.136 3.380 12.331 1.00 12.55 1990 ALA A N 1
ATOM 752 C CA . ALA A 1 110 ? 43.073 4.277 11.166 1.00 12.44 1990 ALA A CA 1
ATOM 753 C C . ALA A 1 110 ? 43.399 5.736 11.517 1.00 12.92 1990 ALA A C 1
ATOM 754 O O . ALA A 1 110 ? 44.023 6.445 10.738 1.00 12.88 1990 ALA A O 1
ATOM 756 N N . ARG A 1 111 ? 42.983 6.163 12.710 1.00 13.58 1991 ARG A N 1
ATOM 757 C CA . ARG A 1 111 ? 43.236 7.538 13.161 1.00 15.28 1991 ARG A CA 1
ATOM 758 C C . ARG A 1 111 ? 44.702 7.796 13.519 1.00 15.71 1991 ARG A C 1
ATOM 759 O O . ARG A 1 111 ? 45.193 8.920 13.383 1.00 16.87 1991 ARG A O 1
ATOM 767 N N . GLU A 1 112 ? 45.401 6.746 13.945 1.00 15.79 1992 GLU A N 1
ATOM 768 C CA . GLU A 1 112 ? 46.836 6.832 14.236 1.00 16.50 1992 GLU A CA 1
ATOM 769 C C . GLU A 1 112 ? 47.667 6.967 12.963 1.00 15.61 1992 GLU A C 1
ATOM 770 O O . GLU A 1 112 ? 48.472 7.892 12.818 1.00 16.31 1992 GLU A O 1
ATOM 776 N N . ARG A 1 113 ? 47.471 6.017 12.051 0.50 14.29 1993 ARG A N 1
ATOM 777 C CA A ARG A 1 113 ? 48.164 5.988 10.770 0.50 14.20 1993 ARG A CA 1
ATOM 778 C CA B ARG A 1 113 ? 48.166 5.996 10.771 0.50 14.21 1993 ARG A CA 1
ATOM 779 C C . ARG A 1 113 ? 47.249 5.316 9.766 0.50 12.77 1993 ARG A C 1
ATOM 780 O O . ARG A 1 113 ? 46.600 4.328 10.086 0.50 11.51 1993 ARG A O 1
ATOM 795 N N . ARG A 1 114 ? 47.189 5.843 8.549 1.00 11.73 1994 ARG A N 1
ATOM 796 C CA . ARG A 1 114 ? 46.397 5.148 7.543 1.00 11.04 1994 ARG A CA 1
ATOM 797 C C . ARG A 1 114 ? 47.117 3.877 7.100 1.00 9.78 1994 ARG A C 1
ATOM 798 O O . ARG A 1 114 ? 48.354 3.815 7.012 1.00 10.25 1994 ARG A O 1
ATOM 806 N N . LEU A 1 115 ? 46.318 2.865 6.844 1.00 8.60 1995 LEU A N 1
ATOM 807 C CA . LEU A 1 115 ? 46.807 1.521 6.730 1.00 8.97 1995 LEU A CA 1
ATOM 808 C C . LEU A 1 115 ? 47.843 1.322 5.633 1.00 8.03 1995 LEU A C 1
ATOM 809 O O . LEU A 1 115 ? 48.797 0.551 5.803 1.00 8.38 1995 LEU A O 1
ATOM 814 N N . LEU A 1 116 ? 47.641 1.978 4.501 1.00 7.44 1996 LEU A N 1
ATOM 815 C CA . LEU A 1 116 ? 48.469 1.732 3.331 1.00 6.82 1996 LEU A CA 1
ATOM 816 C C . LEU A 1 116 ? 49.454 2.854 3.048 1.00 6.68 1996 LEU A C 1
ATOM 817 O O . LEU A 1 116 ? 49.962 2.985 1.928 1.00 6.59 1996 LEU A O 1
ATOM 822 N N . GLU A 1 117 ? 49.765 3.640 4.078 1.00 7.89 1997 GLU A N 1
ATOM 823 C CA . GLU A 1 117 ? 50.833 4.631 3.952 1.00 8.54 1997 GLU A CA 1
ATOM 824 C C . GLU A 1 117 ? 52.099 3.916 3.479 1.00 8.75 1997 GLU A C 1
ATOM 825 O O . GLU A 1 117 ? 52.474 2.886 4.034 1.00 9.33 1997 GLU A O 1
ATOM 831 N N . GLY A 1 118 ? 52.732 4.452 2.443 1.00 8.43 1998 GLY A N 1
ATOM 832 C CA . GLY A 1 118 ? 53.945 3.848 1.901 1.00 9.69 1998 GLY A CA 1
ATOM 833 C C . GLY A 1 118 ? 53.737 2.741 0.874 1.00 9.94 1998 GLY A C 1
ATOM 834 O O . GLY A 1 118 ? 54.714 2.304 0.257 1.00 11.67 1998 GLY A O 1
ATOM 835 N N . TYR A 1 119 ? 52.500 2.272 0.685 1.00 8.07 1999 TYR A N 1
ATOM 836 C CA . TYR A 1 119 ? 52.232 1.220 -0.302 1.00 7.30 1999 TYR A CA 1
ATOM 837 C C . TYR A 1 119 ? 51.947 1.795 -1.677 1.00 7.00 1999 TYR A C 1
ATOM 838 O O . TYR A 1 119 ? 51.290 2.836 -1.808 1.00 6.89 1999 TYR A O 1
ATOM 847 N N . GLU A 1 120 ? 52.411 1.095 -2.703 1.00 6.41 2000 GLU A N 1
ATOM 848 C CA . GLU A 1 120 ? 52.051 1.363 -4.087 1.00 6.81 2000 GLU A CA 1
ATOM 849 C C . GLU A 1 120 ? 51.452 0.098 -4.665 1.00 6.89 2000 GLU A C 1
ATOM 850 O O . GLU A 1 120 ? 52.069 -0.974 -4.575 1.00 7.25 2000 GLU A O 1
ATOM 856 N N . ILE A 1 121 ? 50.242 0.182 -5.212 1.00 6.18 2001 ILE A N 1
ATOM 857 C CA . ILE A 1 121 ? 49.490 -1.029 -5.567 1.00 6.30 2001 ILE A CA 1
ATOM 858 C C . ILE A 1 121 ? 48.955 -0.905 -6.971 1.00 5.57 2001 ILE A C 1
ATOM 859 O O . ILE A 1 121 ? 48.231 0.044 -7.279 1.00 6.22 2001 ILE A O 1
ATOM 864 N N . TYR A 1 122 ? 49.324 -1.849 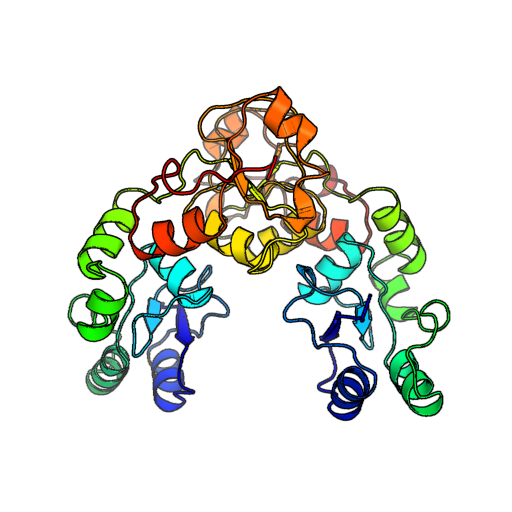-7.834 1.00 5.96 2002 TYR A N 1
ATOM 865 C CA . TYR A 1 122 ? 48.686 -2.018 -9.134 1.00 5.68 2002 TYR A CA 1
ATOM 866 C C . TYR A 1 122 ? 47.670 -3.163 -9.045 1.00 6.00 2002 TYR A C 1
ATOM 867 O O . TYR A 1 122 ? 47.954 -4.185 -8.419 1.00 7.04 2002 TYR A O 1
ATOM 876 N N . VAL A 1 123 ? 46.509 -2.989 -9.660 1.00 5.50 2003 VAL A N 1
ATOM 877 C CA . VAL A 1 123 ? 45.458 -4.019 -9.672 1.00 5.54 2003 VAL A CA 1
ATOM 878 C C . VAL A 1 123 ? 45.247 -4.416 -11.117 1.00 5.71 2003 VAL A C 1
ATOM 879 O O . VAL A 1 123 ? 44.907 -3.569 -11.948 1.00 6.81 2003 VAL A O 1
ATOM 883 N N . THR A 1 124 ? 45.485 -5.684 -11.449 1.00 5.75 2004 THR A N 1
ATOM 884 C CA . THR A 1 124 ? 45.421 -6.113 -12.853 1.00 6.77 2004 THR A CA 1
ATOM 885 C C . THR A 1 124 ? 43.957 -6.100 -13.361 1.00 6.52 2004 THR A C 1
ATOM 886 O O . THR A 1 124 ? 43.021 -6.165 -12.565 1.00 6.28 2004 THR A O 1
ATOM 890 N N . PRO A 1 125 ? 43.757 -5.951 -14.675 1.00 7.52 2005 PRO A N 1
ATOM 891 C CA . PRO A 1 125 ? 42.426 -5.619 -15.200 1.00 8.14 2005 PRO A CA 1
ATOM 892 C C . PRO A 1 125 ? 41.297 -6.613 -14.931 1.00 7.71 2005 PRO A C 1
ATOM 893 O O . PRO A 1 125 ? 40.133 -6.181 -14.869 1.00 8.40 2005 PRO A O 1
ATOM 897 N N . GLY A 1 126 ? 41.613 -7.899 -14.767 1.00 7.47 2006 GLY A N 1
ATOM 898 C CA . GLY A 1 126 ? 40.597 -8.921 -14.568 1.00 7.36 2006 GLY A CA 1
ATOM 899 C C . GLY A 1 126 ? 40.178 -9.132 -13.127 1.00 6.82 2006 GLY A C 1
ATOM 900 O O . GLY A 1 126 ? 39.318 -9.968 -12.853 1.00 7.14 2006 GLY A O 1
ATOM 901 N N . VAL A 1 127 ? 40.755 -8.388 -12.186 1.00 6.33 2007 VAL A N 1
ATOM 902 C CA . VAL A 1 127 ? 40.462 -8.599 -10.781 1.00 6.13 2007 VAL A CA 1
ATOM 903 C C . VAL A 1 127 ? 38.997 -8.268 -10.461 1.00 6.01 2007 VAL A C 1
ATOM 904 O O . VAL A 1 127 ? 38.401 -7.353 -11.056 1.00 6.39 2007 VAL A O 1
ATOM 908 N N . GLN A 1 128 ? 38.449 -9.040 -9.521 1.00 5.90 2008 GLN A N 1
ATOM 909 C CA . GLN A 1 128 ? 37.172 -8.727 -8.894 1.00 5.93 2008 GLN A CA 1
ATOM 910 C C . GLN A 1 128 ? 37.388 -8.635 -7.396 1.00 6.52 2008 GLN A C 1
ATOM 911 O O . GLN A 1 128 ? 38.063 -9.475 -6.824 1.00 6.12 2008 GLN A O 1
ATOM 917 N N . PRO A 1 129 ? 36.819 -7.620 -6.741 1.00 6.39 2009 PRO A N 1
ATOM 918 C CA . PRO A 1 129 ? 36.009 -6.538 -7.307 1.00 7.35 2009 PRO A CA 1
ATOM 919 C C . PRO A 1 129 ? 36.799 -5.630 -8.265 1.00 8.01 2009 PRO A C 1
ATOM 920 O O . PRO A 1 129 ? 38.037 -5.669 -8.301 1.00 7.54 2009 PRO A O 1
ATOM 924 N N . PRO A 1 130 ? 36.068 -4.852 -9.078 1.00 8.28 2010 PRO A N 1
ATOM 925 C CA . PRO A 1 130 ? 36.714 -4.092 -10.149 1.00 8.68 2010 PRO A CA 1
ATOM 926 C C . PRO A 1 130 ? 37.889 -3.187 -9.700 1.00 8.11 2010 PRO A C 1
ATOM 927 O O . PRO A 1 130 ? 37.805 -2.523 -8.666 1.00 7.69 2010 PRO A O 1
ATOM 931 N N . PRO A 1 131 ? 38.976 -3.153 -10.491 1.00 7.83 2011 PRO A N 1
ATOM 932 C CA . PRO A 1 131 ? 40.127 -2.300 -10.155 1.00 8.05 2011 PRO A CA 1
ATOM 933 C C . PRO A 1 131 ? 39.786 -0.855 -9.713 1.00 7.42 2011 PRO A C 1
ATOM 934 O O . PRO A 1 131 ? 40.343 -0.396 -8.728 1.00 7.00 2011 PRO A O 1
ATOM 938 N N . PRO A 1 132 ? 38.881 -0.136 -10.414 1.00 7.29 2012 PRO A N 1
ATOM 939 C CA . PRO A 1 132 ? 38.641 1.249 -9.955 1.00 7.55 2012 PRO A CA 1
ATOM 940 C C . PRO A 1 132 ? 38.074 1.344 -8.533 1.00 7.46 2012 PRO A C 1
ATOM 941 O O . PRO A 1 132 ? 38.413 2.274 -7.807 1.00 7.85 2012 PRO A O 1
ATOM 945 N N . GLN A 1 133 ? 37.248 0.383 -8.125 1.00 7.22 2013 GLN A N 1
ATOM 946 C CA . GLN A 1 133 ? 36.756 0.343 -6.755 1.00 7.49 2013 GLN A CA 1
ATOM 947 C C . GLN A 1 133 ? 37.869 0.041 -5.758 1.00 6.63 2013 GLN A C 1
ATOM 948 O O . GLN A 1 133 ? 37.953 0.648 -4.698 1.00 6.99 2013 GLN A O 1
ATOM 954 N N . MET A 1 134 ? 38.721 -0.925 -6.108 1.00 6.45 2014 MET A N 1
ATOM 955 C CA . MET A 1 134 ? 39.915 -1.222 -5.308 1.00 6.25 2014 MET A CA 1
ATOM 956 C C . MET A 1 134 ? 40.780 0.039 -5.175 1.00 6.18 2014 MET A C 1
ATOM 957 O O . MET A 1 134 ? 41.268 0.345 -4.102 1.00 5.70 2014 MET A O 1
ATOM 962 N N . GLY A 1 135 ? 40.953 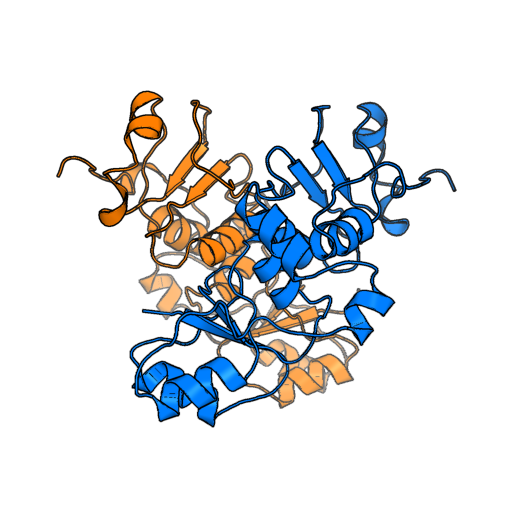0.773 -6.268 1.00 5.87 2015 GLY A N 1
ATOM 963 C CA . GLY A 1 135 ? 41.712 2.017 -6.254 1.00 6.12 2015 GLY A CA 1
ATOM 964 C C . GLY A 1 135 ? 41.158 3.078 -5.331 1.00 6.50 2015 GLY A C 1
ATOM 965 O O . GLY A 1 135 ? 41.920 3.770 -4.647 1.00 6.99 2015 GLY A O 1
ATOM 966 N N . GLU A 1 136 ? 39.839 3.218 -5.293 1.00 6.95 2016 GLU A N 1
ATOM 967 C CA . GLU A 1 136 ? 39.228 4.152 -4.364 1.00 8.23 2016 GLU A CA 1
ATOM 968 C C . GLU A 1 136 ? 39.581 3.770 -2.925 1.00 7.27 2016 GLU A C 1
ATOM 969 O O . GLU A 1 136 ? 39.915 4.629 -2.111 1.00 7.55 2016 GLU A O 1
ATOM 975 N N . ILE A 1 137 ? 39.479 2.484 -2.594 1.00 6.82 2017 ILE A N 1
ATOM 976 C CA . ILE A 1 137 ? 39.776 2.019 -1.246 1.00 7.39 2017 ILE A CA 1
ATOM 977 C C . ILE A 1 137 ? 41.260 2.234 -0.908 1.00 6.88 2017 ILE A C 1
ATOM 978 O O . ILE A 1 137 ? 41.596 2.699 0.185 1.00 7.15 2017 ILE A O 1
ATOM 983 N N . ILE A 1 138 ? 42.137 1.915 -1.854 1.00 6.40 2018 ILE A N 1
ATOM 984 C CA . ILE A 1 138 ? 43.578 2.099 -1.659 1.00 6.41 2018 ILE A CA 1
ATOM 985 C C . ILE A 1 138 ? 43.879 3.564 -1.317 1.00 6.39 2018 ILE A C 1
ATOM 986 O O . ILE A 1 138 ? 44.610 3.853 -0.365 1.00 6.07 2018 ILE A O 1
ATOM 991 N N . SER A 1 139 ? 43.309 4.482 -2.097 1.00 6.43 2019 SER A N 1
ATOM 992 C CA . SER A 1 139 ? 43.530 5.903 -1.880 1.00 7.34 2019 SER A CA 1
ATOM 993 C C . SER A 1 139 ? 42.994 6.357 -0.510 1.00 6.85 2019 SER A C 1
ATOM 994 O O . SER A 1 139 ? 43.661 7.108 0.221 1.00 7.65 2019 SER A O 1
ATOM 997 N N . CYS A 1 140 ? 41.807 5.877 -0.133 1.00 6.50 2020 CYS A N 1
ATOM 998 C CA . CYS A 1 140 ? 41.258 6.256 1.171 1.00 7.52 2020 CYS A CA 1
ATOM 999 C C . CYS A 1 140 ? 42.061 5.718 2.351 1.00 7.66 2020 CYS A C 1
ATOM 1000 O O . CYS A 1 140 ? 41.965 6.235 3.461 1.00 8.17 2020 CYS A O 1
ATOM 1003 N N . CYS A 1 141 ? 42.870 4.692 2.100 1.00 6.73 2021 CYS A N 1
ATOM 1004 C CA . CYS A 1 141 ? 43.778 4.173 3.120 1.00 7.00 2021 CYS A CA 1
ATOM 1005 C C . CYS A 1 141 ? 45.186 4.742 3.016 1.00 6.98 2021 CYS A C 1
ATOM 1006 O O . CYS A 1 141 ? 46.108 4.219 3.641 1.00 7.86 2021 CYS A O 1
ATOM 1009 N N . GLY A 1 142 ? 45.352 5.813 2.248 1.00 6.87 2022 GLY A N 1
ATOM 1010 C CA . GLY A 1 142 ? 46.632 6.515 2.165 1.00 6.81 2022 GLY A CA 1
ATOM 1011 C C . GLY A 1 142 ? 47.679 5.878 1.276 1.00 6.88 2022 GLY A C 1
ATOM 1012 O O . GLY A 1 142 ? 48.855 6.284 1.326 1.00 7.32 2022 GLY A O 1
ATOM 1013 N N . GLY A 1 143 ? 47.274 4.894 0.468 1.00 6.63 2023 GLY A N 1
ATOM 1014 C CA . GLY A 1 143 ? 48.172 4.253 -0.492 1.00 6.51 2023 GLY A CA 1
ATOM 1015 C C . GLY A 1 143 ? 48.113 4.921 -1.843 1.00 6.18 2023 GLY A C 1
ATOM 1016 O O . GLY A 1 143 ? 47.305 5.821 -2.083 1.00 6.25 2023 GLY A O 1
ATOM 1017 N N . THR A 1 144 ? 49.030 4.543 -2.720 1.00 6.58 2024 THR A N 1
ATOM 1018 C CA . THR A 1 144 ? 49.031 5.023 -4.089 1.00 7.12 2024 THR A CA 1
ATOM 1019 C C . THR A 1 144 ? 48.518 3.924 -4.996 1.00 6.39 2024 THR A C 1
ATOM 1020 O O . THR A 1 144 ? 49.073 2.821 -5.000 1.00 7.63 2024 THR A O 1
ATOM 1024 N N . TYR A 1 145 ? 47.481 4.217 -5.766 1.00 6.72 2025 TYR A N 1
ATOM 1025 C CA . TYR A 1 145 ? 46.939 3.316 -6.763 1.00 7.29 2025 TYR A CA 1
ATOM 1026 C C . TYR A 1 145 ? 47.677 3.588 -8.066 1.00 8.09 2025 TYR A C 1
ATOM 1027 O O . TYR A 1 145 ? 47.674 4.716 -8.547 1.00 9.26 2025 TYR A O 1
ATOM 1036 N N . LEU A 1 146 ? 48.342 2.577 -8.612 1.00 6.99 2026 LEU A N 1
ATOM 1037 C CA . LEU A 1 146 ? 49.154 2.741 -9.815 1.00 7.61 2026 LEU A CA 1
ATOM 1038 C C . LEU A 1 146 ? 48.354 2.550 -11.088 1.00 8.05 2026 LEU A C 1
ATOM 1039 O O . LEU A 1 146 ? 47.510 1.668 -11.158 1.00 9.04 2026 LEU A O 1
ATOM 1044 N N . PRO A 1 147 ? 48.617 3.376 -12.117 1.00 8.86 2027 PRO A N 1
ATOM 1045 C CA . PRO A 1 147 ? 47.858 3.263 -13.361 1.00 9.83 2027 PRO A CA 1
ATOM 1046 C C . PRO A 1 147 ? 48.308 2.161 -14.320 1.00 9.86 2027 PRO A C 1
ATOM 1047 O O . PRO A 1 147 ? 47.580 1.866 -15.285 1.00 11.26 2027 PRO A O 1
ATOM 1051 N N . SER A 1 148 ? 49.479 1.564 -14.091 1.00 9.16 2028 SER A N 1
ATOM 1052 C CA . SER A 1 148 ? 49.937 0.492 -14.975 1.00 9.00 2028 SER A CA 1
ATOM 1053 C C . SER A 1 148 ? 50.908 -0.410 -14.240 1.00 8.41 2028 SER A C 1
ATOM 1054 O O . SER A 1 148 ? 51.360 -0.099 -13.139 1.00 8.05 2028 SER A O 1
ATOM 1057 N N . MET A 1 149 ? 51.200 -1.548 -14.861 1.00 7.77 2029 MET A N 1
ATOM 1058 C CA . MET A 1 149 ? 52.051 -2.545 -14.217 1.00 8.03 2029 MET A CA 1
ATOM 1059 C C . MET A 1 149 ? 53.441 -1.961 -13.967 1.00 7.92 2029 MET A C 1
ATOM 1060 O O . MET A 1 149 ? 54.046 -1.395 -14.879 1.00 7.74 2029 MET A O 1
ATOM 1065 N N . PRO A 1 150 ? 53.960 -2.080 -12.739 1.00 7.94 2030 PRO A N 1
ATOM 1066 C CA . PRO A 1 150 ? 55.340 -1.661 -12.496 1.00 8.61 2030 PRO A CA 1
ATOM 1067 C C . PRO A 1 150 ? 56.375 -2.432 -13.341 1.00 8.81 2030 PRO A C 1
ATOM 1068 O O . PRO A 1 150 ? 56.095 -3.516 -13.862 1.00 9.07 2030 PRO A O 1
ATOM 1072 N N . ARG A 1 151 ? 57.566 -1.851 -13.461 1.00 8.78 2031 ARG A N 1
ATOM 1073 C CA . ARG A 1 151 ? 58.699 -2.497 -14.134 1.00 9.41 2031 ARG A CA 1
ATOM 1074 C C . ARG A 1 151 ? 59.869 -2.740 -13.185 1.00 9.79 2031 ARG A C 1
ATOM 1075 O O . ARG A 1 151 ? 60.861 -3.345 -13.604 1.00 11.27 2031 ARG A O 1
ATOM 1083 N N . SER A 1 152 ? 59.783 -2.293 -11.929 1.00 8.98 2032 SER A N 1
ATOM 1084 C CA . SER A 1 152 ? 60.903 -2.381 -10.995 1.00 10.08 2032 SER A CA 1
ATOM 1085 C C . SER A 1 152 ? 60.454 -2.681 -9.574 1.00 9.48 2032 SER A C 1
ATOM 1086 O O . SER A 1 152 ? 59.320 -2.367 -9.184 1.00 9.23 2032 SER A O 1
ATOM 1089 N N . TYR A 1 153 ? 61.353 -3.274 -8.801 1.00 9.64 2033 TYR A N 1
ATOM 1090 C CA . TYR A 1 153 ? 61.114 -3.578 -7.407 1.00 10.04 2033 TYR A CA 1
ATOM 1091 C C . TYR A 1 153 ? 61.190 -2.343 -6.510 1.00 10.60 2033 TYR A C 1
ATOM 1092 O O . TYR A 1 153 ? 62.082 -1.502 -6.676 1.00 11.11 2033 TYR A O 1
ATOM 1101 N N . LYS A 1 154 ? 60.275 -2.267 -5.545 1.00 10.33 2034 LYS A N 1
ATOM 1102 C CA . LYS A 1 154 ? 60.384 -1.361 -4.396 1.00 11.78 2034 LYS A CA 1
ATOM 1103 C C . LYS A 1 154 ? 59.690 -2.050 -3.214 1.00 10.73 2034 LYS A C 1
ATOM 1104 O O . LYS A 1 154 ? 58.698 -2.746 -3.421 1.00 9.37 2034 LYS A O 1
ATOM 1110 N N . PRO A 1 155 ? 60.192 -1.888 -1.971 1.00 10.47 2035 PRO A N 1
ATOM 1111 C CA . PRO A 1 155 ? 59.433 -2.431 -0.839 1.00 10.63 2035 PRO A CA 1
ATOM 1112 C C . PRO A 1 155 ? 58.022 -1.822 -0.772 1.00 10.03 2035 PRO A C 1
ATOM 1113 O O . PRO A 1 155 ? 57.854 -0.634 -1.067 1.00 10.00 2035 PRO A O 1
ATOM 1117 N N . GLN A 1 156 ? 57.043 -2.647 -0.397 1.00 9.93 2036 GLN A N 1
ATOM 1118 C CA . GLN A 1 156 ? 55.628 -2.253 -0.269 1.00 10.41 2036 GLN A CA 1
ATOM 1119 C C . GLN A 1 156 ? 54.990 -1.829 -1.591 1.00 8.19 2036 GLN A C 1
ATOM 1120 O O . GLN A 1 156 ? 53.928 -1.181 -1.606 1.00 8.39 2036 GLN A O 1
ATOM 1126 N N . ARG A 1 157 ? 55.613 -2.218 -2.699 1.00 7.45 2037 ARG A N 1
ATOM 1127 C CA . ARG A 1 157 ? 54.989 -2.125 -4.010 1.00 7.08 2037 ARG A CA 1
ATOM 1128 C C . ARG A 1 157 ? 54.482 -3.514 -4.345 1.00 7.30 2037 ARG A C 1
ATOM 1129 O O . ARG A 1 157 ? 55.270 -4.479 -4.392 1.00 7.93 2037 ARG A O 1
ATOM 1137 N N . VAL A 1 158 ? 53.178 -3.649 -4.551 1.00 6.55 2038 VAL A N 1
ATOM 1138 C CA . VAL A 1 158 ? 52.591 -4.978 -4.738 1.00 6.55 2038 VAL A CA 1
ATOM 1139 C C . VAL A 1 158 ? 51.603 -4.943 -5.884 1.00 5.98 2038 VAL A C 1
ATOM 1140 O O . VAL A 1 158 ? 51.134 -3.867 -6.305 1.00 6.44 2038 VAL A O 1
ATOM 1144 N N . VAL A 1 159 ? 51.279 -6.133 -6.389 1.00 5.59 2039 VAL A N 1
ATOM 1145 C CA . VAL A 1 159 ? 50.352 -6.283 -7.492 1.00 6.01 2039 VAL A CA 1
ATOM 1146 C C . VAL A 1 159 ? 49.197 -7.166 -7.038 1.00 6.17 2039 VAL A C 1
ATOM 1147 O O . VAL A 1 159 ? 49.418 -8.333 -6.687 1.00 7.00 2039 VAL A O 1
ATOM 1151 N N . ILE A 1 160 ? 47.982 -6.619 -6.990 1.00 5.55 2040 ILE A N 1
ATOM 1152 C CA . ILE A 1 160 ? 46.781 -7.426 -6.775 1.00 5.64 2040 ILE A CA 1
ATOM 1153 C C . ILE A 1 160 ? 46.369 -7.998 -8.123 1.00 5.12 2040 ILE A C 1
ATOM 1154 O O . ILE A 1 160 ? 46.194 -7.254 -9.095 1.00 5.38 2040 ILE A O 1
ATOM 1159 N N . THR A 1 161 ? 46.255 -9.328 -8.188 1.00 5.39 2041 THR A N 1
ATOM 1160 C CA . THR A 1 161 ? 45.960 -9.967 -9.464 1.00 5.84 2041 THR A CA 1
ATOM 1161 C C . THR A 1 161 ? 44.993 -11.132 -9.299 1.00 5.79 2041 THR A C 1
ATOM 1162 O O . THR A 1 161 ? 44.318 -11.237 -8.284 1.00 6.43 2041 THR A O 1
ATOM 1166 N N . CYS A 1 162 ? 44.906 -11.973 -10.322 1.00 6.15 2042 CYS A N 1
ATOM 1167 C CA . CYS A 1 162 ? 43.873 -13.011 -10.392 1.00 7.03 2042 CYS A CA 1
ATOM 1168 C C . CYS A 1 162 ? 44.296 -14.043 -11.417 1.00 7.67 2042 CYS A C 1
ATOM 1169 O O . CYS A 1 162 ? 45.130 -13.745 -12.272 1.00 6.93 2042 CYS A O 1
ATOM 1172 N N . PRO A 1 163 ? 43.713 -15.258 -11.351 1.00 8.21 2043 PRO A N 1
ATOM 1173 C CA . PRO A 1 163 ? 44.089 -16.286 -12.327 1.00 8.67 2043 PRO A CA 1
ATOM 1174 C C . PRO A 1 163 ? 43.997 -15.880 -13.800 1.00 9.42 2043 PRO A C 1
ATOM 1175 O O . PRO A 1 163 ? 44.880 -16.228 -14.589 1.00 9.51 2043 PRO A O 1
ATOM 1179 N N . GLN A 1 164 ? 42.970 -15.143 -14.188 1.00 9.68 2044 GLN A N 1
ATOM 1180 C CA . GLN A 1 164 ? 42.859 -14.697 -15.576 1.00 10.58 2044 GLN A CA 1
ATOM 1181 C C . GLN A 1 164 ? 44.071 -13.883 -16.041 1.00 10.16 2044 GLN A C 1
ATOM 1182 O O . GLN A 1 164 ? 44.408 -13.868 -17.225 1.00 10.29 2044 GLN A O 1
ATOM 1188 N N . ASP A 1 165 ? 44.720 -13.200 -15.095 1.00 8.73 2045 ASP A N 1
ATOM 1189 C CA . ASP A 1 165 ? 45.812 -12.284 -15.424 1.00 8.56 2045 ASP A CA 1
ATOM 1190 C C . ASP A 1 165 ? 47.203 -12.868 -15.184 1.00 7.87 2045 ASP A C 1
ATOM 1191 O O . ASP A 1 165 ? 48.195 -12.203 -15.474 1.00 7.58 2045 ASP A O 1
ATOM 1196 N N . PHE A 1 166 ? 47.296 -14.115 -14.719 1.00 7.81 2046 PHE A N 1
ATOM 1197 C CA . PHE A 1 166 ? 48.609 -14.725 -14.531 1.00 8.24 2046 PHE A CA 1
ATOM 1198 C C . PHE A 1 166 ? 49.468 -14.648 -15.804 1.00 8.38 2046 PHE A C 1
ATOM 1199 O O . PHE A 1 166 ? 50.660 -14.396 -15.696 1.00 8.39 2046 PHE A O 1
ATOM 1207 N N . PRO A 1 167 ? 48.890 -14.845 -17.010 1.00 8.52 2047 PRO A N 1
ATOM 1208 C CA . PRO A 1 167 ? 49.743 -14.746 -18.209 1.00 9.40 2047 PRO A CA 1
ATOM 1209 C C . PRO A 1 167 ? 50.428 -13.404 -18.396 1.00 10.11 2047 PRO A C 1
ATOM 1210 O O . PRO A 1 167 ? 51.367 -13.322 -19.192 1.00 10.80 2047 PRO A O 1
ATOM 1214 N N . HIS A 1 168 ? 49.973 -12.377 -17.685 1.00 9.92 2048 HIS A N 1
ATOM 1215 C CA . HIS A 1 168 ? 50.553 -11.024 -17.812 1.00 10.59 2048 HIS A CA 1
ATOM 1216 C C . HIS A 1 168 ? 51.519 -10.674 -16.682 1.00 10.30 2048 HIS A C 1
ATOM 1217 O O . HIS A 1 168 ? 51.962 -9.525 -16.578 1.00 10.85 2048 HIS A O 1
ATOM 1224 N N . CYS A 1 169 ? 51.860 -11.656 -15.855 1.00 9.06 2049 CYS A N 1
ATOM 1225 C CA . CYS A 1 169 ? 52.618 -11.373 -14.635 1.00 8.74 2049 CYS A CA 1
ATOM 1226 C C . CYS A 1 169 ? 54.119 -11.655 -14.715 1.00 8.12 2049 CYS A C 1
ATOM 1227 O O . CYS A 1 169 ? 54.787 -11.681 -13.673 1.00 7.94 2049 CYS A O 1
ATOM 1230 N N . SER A 1 170 ? 54.675 -11.844 -15.910 1.00 7.57 2050 SER A N 1
ATOM 1231 C CA . SER A 1 170 ? 56.107 -12.155 -15.944 1.00 8.06 2050 SER A CA 1
ATOM 1232 C C . SER A 1 170 ? 56.978 -11.020 -15.409 1.00 7.18 2050 SER A C 1
ATOM 1233 O O . SER A 1 170 ? 57.978 -11.287 -14.749 1.00 6.47 2050 SER A O 1
ATOM 1236 N N . ILE A 1 171 ? 56.615 -9.762 -15.680 1.00 7.04 2051 ILE A N 1
ATOM 1237 C CA . ILE A 1 171 ? 57.465 -8.659 -15.220 1.00 7.48 2051 ILE A CA 1
ATOM 1238 C C . ILE A 1 171 ? 57.444 -8.512 -13.692 1.00 6.88 2051 ILE A C 1
ATOM 1239 O O . ILE A 1 171 ? 58.506 -8.446 -13.087 1.00 6.92 2051 ILE A O 1
ATOM 1244 N N . PRO A 1 172 ? 56.253 -8.474 -13.043 1.00 6.65 2052 PRO A N 1
ATOM 1245 C CA . PRO A 1 172 ? 56.323 -8.432 -11.586 1.00 6.93 2052 PRO A CA 1
ATOM 1246 C C . PRO A 1 172 ? 57.033 -9.658 -10.967 1.00 6.40 2052 PRO A C 1
ATOM 1247 O O . PRO A 1 172 ? 57.764 -9.516 -9.981 1.00 5.93 2052 PRO A O 1
ATOM 1251 N N . LEU A 1 173 ? 56.840 -10.848 -11.539 1.00 6.31 2053 LEU A N 1
ATOM 1252 C CA . LEU A 1 173 ? 57.604 -12.006 -11.050 1.00 6.16 2053 LEU A CA 1
ATOM 1253 C C . LEU A 1 173 ? 59.110 -11.825 -11.239 1.00 5.76 2053 LEU A C 1
ATOM 1254 O O . LEU A 1 173 ? 59.909 -12.147 -10.339 1.00 6.17 2053 LEU A O 1
ATOM 1259 N N . ARG A 1 174 ? 59.488 -11.281 -12.388 1.00 5.30 2054 ARG A N 1
ATOM 1260 C CA . ARG A 1 174 ? 60.906 -11.060 -12.683 1.00 6.15 2054 ARG A CA 1
ATOM 1261 C C . ARG A 1 174 ? 61.606 -10.229 -11.617 1.00 6.07 2054 ARG A C 1
ATOM 1262 O O . ARG A 1 174 ? 62.726 -10.530 -11.196 1.00 6.58 2054 ARG A O 1
ATOM 1270 N N . VAL A 1 175 ? 60.917 -9.186 -11.154 1.00 6.70 2055 VAL A N 1
ATOM 1271 C CA . VAL A 1 175 ? 61.527 -8.222 -10.242 1.00 7.82 2055 VAL A CA 1
ATOM 1272 C C . VAL A 1 175 ? 61.131 -8.437 -8.782 1.00 7.97 2055 VAL A C 1
ATOM 1273 O O . VAL A 1 175 ? 61.539 -7.664 -7.917 1.00 9.41 2055 VAL A O 1
ATOM 1277 N N . GLY A 1 176 ? 60.364 -9.495 -8.505 1.00 7.37 2056 GLY A N 1
ATOM 1278 C CA . GLY A 1 176 ? 60.079 -9.889 -7.135 1.00 7.59 2056 GLY A CA 1
ATOM 1279 C C . GLY A 1 176 ? 58.960 -9.129 -6.441 1.00 6.84 2056 GLY A C 1
ATOM 1280 O O . GLY A 1 176 ? 58.902 -9.088 -5.216 1.00 8.34 2056 GLY A O 1
ATOM 1281 N N . LEU A 1 177 ? 58.061 -8.537 -7.220 1.00 6.53 2057 LEU A N 1
ATOM 1282 C CA . LEU A 1 177 ? 56.885 -7.879 -6.639 1.00 6.18 2057 LEU A CA 1
ATOM 1283 C C . LEU A 1 177 ? 55.847 -8.920 -6.235 1.00 5.97 2057 LEU A C 1
ATOM 1284 O O . LEU A 1 177 ? 55.516 -9.793 -7.034 1.00 6.17 2057 LEU A O 1
ATOM 1289 N N . PRO A 1 178 ? 55.354 -8.853 -4.990 1.00 5.82 2058 PRO A N 1
ATOM 1290 C CA . PRO A 1 178 ? 54.328 -9.816 -4.585 1.00 6.35 2058 PRO A CA 1
ATOM 1291 C C . PRO A 1 178 ? 53.050 -9.764 -5.426 1.00 6.40 2058 PRO A C 1
ATOM 1292 O O . PRO A 1 178 ? 52.556 -8.680 -5.763 1.00 6.89 2058 PRO A O 1
ATOM 1296 N N . LEU A 1 179 ? 52.549 -10.952 -5.761 1.00 5.99 2059 LEU A N 1
ATOM 1297 C CA . LEU A 1 179 ? 51.259 -11.131 -6.427 1.00 6.42 2059 LEU A CA 1
ATOM 1298 C C . LEU A 1 179 ? 50.253 -11.519 -5.363 1.00 5.98 2059 LEU A C 1
ATOM 1299 O O . LEU A 1 179 ? 50.369 -12.587 -4.760 1.00 6.36 2059 LEU A O 1
ATOM 1304 N N . LEU A 1 180 ? 49.257 -10.660 -5.142 1.00 5.89 2060 LEU A N 1
ATOM 1305 C CA . LEU A 1 180 ? 48.337 -10.807 -4.000 1.00 5.61 2060 LEU A CA 1
ATOM 1306 C C . LEU A 1 180 ? 46.871 -10.938 -4.383 1.00 5.45 2060 LEU A C 1
ATOM 1307 O O . LEU A 1 180 ? 46.416 -10.385 -5.378 1.00 5.64 2060 LEU A O 1
ATOM 1312 N N . SER A 1 181 ? 46.148 -11.655 -3.526 1.00 5.32 2061 SER A N 1
ATOM 1313 C CA . SER A 1 181 ? 44.698 -11.738 -3.611 1.00 5.79 2061 SER A CA 1
ATOM 1314 C C . SER A 1 181 ? 44.035 -10.382 -3.344 1.00 5.35 2061 SER A C 1
ATOM 1315 O O . SER A 1 181 ? 44.506 -9.613 -2.499 1.00 5.30 2061 SER A O 1
ATOM 1318 N N . PRO A 1 182 ? 42.898 -10.101 -4.005 1.00 5.87 2062 PRO A N 1
ATOM 1319 C CA . PRO A 1 182 ? 42.154 -8.878 -3.646 1.00 6.20 2062 PRO A CA 1
ATOM 1320 C C . PRO A 1 182 ? 41.720 -8.821 -2.184 1.00 6.26 2062 PRO A C 1
ATOM 1321 O O . PRO A 1 182 ? 41.518 -7.726 -1.649 1.00 6.67 2062 PRO A O 1
ATOM 1325 N N . GLU A 1 183 ? 41.587 -9.971 -1.523 1.00 5.94 2063 GLU A N 1
ATOM 1326 C CA . GLU A 1 183 ? 41.237 -9.962 -0.104 1.00 6.45 2063 GLU A CA 1
ATOM 1327 C C . GLU A 1 183 ? 42.340 -9.428 0.798 1.00 6.61 2063 GLU A C 1
ATOM 1328 O O . GLU A 1 183 ? 42.074 -9.042 1.932 1.00 6.78 2063 GLU A O 1
ATOM 1334 N N . PHE A 1 184 ? 43.567 -9.337 0.289 1.00 6.44 2064 PHE A N 1
ATOM 1335 C CA . PHE A 1 184 ? 44.589 -8.618 1.041 1.00 6.81 2064 PHE A CA 1
ATOM 1336 C C . PHE A 1 184 ? 44.059 -7.217 1.410 1.00 7.08 2064 PHE A C 1
ATOM 1337 O O . PHE A 1 184 ? 44.222 -6.740 2.541 1.00 7.08 2064 PHE A O 1
ATOM 1345 N N . LEU A 1 185 ? 43.464 -6.559 0.422 1.00 6.76 2065 LEU A N 1
ATOM 1346 C CA . LEU A 1 185 ? 42.915 -5.232 0.606 1.00 7.16 2065 LEU A CA 1
ATOM 1347 C C . LEU A 1 185 ? 41.616 -5.266 1.399 1.00 7.14 2065 LEU A C 1
ATOM 1348 O O . LEU A 1 185 ? 41.463 -4.537 2.382 1.00 8.12 2065 LEU A O 1
ATOM 1353 N N . LEU A 1 186 ? 40.676 -6.099 0.973 1.00 7.20 2066 LEU A N 1
ATOM 1354 C CA . LEU A 1 186 ? 39.336 -6.032 1.559 1.00 7.84 2066 LEU A CA 1
ATOM 1355 C C . LEU A 1 186 ? 39.330 -6.445 3.019 1.00 8.27 2066 LEU A C 1
ATOM 1356 O O . LEU A 1 186 ? 38.760 -5.751 3.872 1.00 9.16 2066 LEU A O 1
ATOM 1361 N N . THR A 1 187 ? 39.957 -7.582 3.311 1.00 7.73 2067 THR A N 1
ATOM 1362 C CA . THR A 1 187 ? 40.092 -8.031 4.684 1.00 7.77 2067 THR A CA 1
ATOM 1363 C C . THR A 1 187 ? 41.040 -7.115 5.471 1.00 7.11 2067 THR A C 1
ATOM 1364 O O . THR A 1 187 ? 40.780 -6.789 6.636 1.00 7.86 2067 THR A O 1
ATOM 1368 N N . GLY A 1 188 ? 42.136 -6.679 4.846 1.00 7.18 2068 GLY A N 1
ATOM 1369 C CA . GLY A 1 188 ? 43.089 -5.825 5.550 1.00 7.57 2068 GLY A CA 1
ATOM 1370 C C . GLY A 1 188 ? 42.477 -4.497 5.981 1.00 7.73 2068 GLY A C 1
ATOM 1371 O O . GLY A 1 188 ? 42.735 -4.008 7.084 1.00 7.58 2068 GLY A O 1
ATOM 1372 N N . VAL A 1 189 ? 41.663 -3.901 5.120 1.00 7.94 2069 VAL A N 1
ATOM 1373 C CA . VAL A 1 189 ? 41.095 -2.586 5.426 1.00 10.00 2069 VAL A CA 1
ATOM 1374 C C . VAL A 1 189 ? 40.001 -2.737 6.483 1.00 10.71 2069 VAL A C 1
ATOM 1375 O O . VAL A 1 189 ? 39.917 -1.956 7.444 1.00 11.44 2069 VAL A O 1
ATOM 1379 N N . LEU A 1 190 ? 39.197 -3.788 6.338 1.00 11.50 2070 LEU A N 1
ATOM 1380 C CA . LEU A 1 190 ? 38.121 -4.045 7.281 1.00 12.44 2070 LEU A CA 1
ATOM 1381 C C . LEU A 1 190 ? 38.692 -4.155 8.696 1.00 12.66 2070 LEU A C 1
ATOM 1382 O O . LEU A 1 190 ? 38.191 -3.535 9.638 1.00 13.63 2070 LEU A O 1
ATOM 1387 N N . LYS A 1 191 ? 39.766 -4.920 8.830 1.00 13.72 2071 LYS A N 1
ATOM 1388 C CA . LYS A 1 191 ? 40.401 -5.158 10.115 1.00 14.69 2071 LYS A CA 1
ATOM 1389 C C . LYS A 1 191 ? 41.426 -4.102 10.504 1.00 14.78 2071 LYS A C 1
ATOM 1390 O O . LYS A 1 191 ? 41.868 -4.068 11.652 1.00 15.35 2071 LYS A O 1
ATOM 1396 N N . GLN A 1 192 ? 41.824 -3.257 9.551 1.00 14.47 2072 GLN A N 1
ATOM 1397 C CA . GLN A 1 192 ? 42.952 -2.317 9.735 1.00 14.73 2072 GLN A CA 1
ATOM 1398 C C . GLN A 1 192 ? 44.239 -3.032 10.142 1.00 15.41 2072 GLN A C 1
ATOM 1399 O O . GLN A 1 192 ? 44.917 -2.652 11.101 1.00 15.37 2072 GLN A O 1
ATOM 1405 N N . GLU A 1 193 ? 44.563 -4.084 9.388 1.00 16.51 2073 GLU A N 1
ATOM 1406 C CA . GLU A 1 193 ? 45.793 -4.862 9.553 1.00 18.39 2073 GLU A CA 1
ATOM 1407 C C . GLU A 1 193 ? 46.285 -5.312 8.174 1.00 18.17 2073 GLU A C 1
ATOM 1408 O O . GLU A 1 193 ? 45.567 -6.027 7.481 1.00 19.05 2073 GLU A O 1
ATOM 1414 N N . ALA A 1 194 ? 47.491 -4.914 7.784 1.00 18.06 2074 ALA A N 1
ATOM 1415 C CA . ALA A 1 194 ? 48.021 -5.255 6.454 1.00 18.70 2074 ALA A CA 1
ATOM 1416 C C . ALA A 1 194 ? 49.029 -6.391 6.531 1.00 18.94 2074 ALA A C 1
ATOM 1417 O O . ALA A 1 194 ? 50.140 -6.220 7.036 1.00 20.34 2074 ALA A O 1
ATOM 1419 N N . LYS A 1 195 ? 48.631 -7.554 6.027 1.00 18.55 2075 LYS A N 1
ATOM 1420 C CA . LYS A 1 195 ? 49.435 -8.769 6.167 1.00 18.57 2075 LYS A CA 1
ATOM 1421 C C . LYS A 1 195 ? 49.494 -9.529 4.838 1.00 18.00 2075 LYS A C 1
ATOM 1422 O O . LYS A 1 195 ? 48.713 -10.446 4.605 1.00 17.24 2075 LYS A O 1
ATOM 1428 N N . PRO A 1 196 ? 50.429 -9.149 3.960 1.00 18.36 2076 PRO A N 1
ATOM 1429 C CA . PRO A 1 196 ? 50.420 -9.767 2.623 1.00 18.55 2076 PRO A CA 1
ATOM 1430 C C . PRO A 1 196 ? 50.678 -11.286 2.541 1.00 18.62 2076 PRO A C 1
ATOM 1431 O O . PRO A 1 196 ? 50.207 -11.923 1.596 1.00 18.01 2076 PRO A O 1
ATOM 1435 N N . GLU A 1 197 ? 51.404 -11.860 3.502 1.00 19.15 2077 GLU A N 1
ATOM 1436 C CA . GLU A 1 197 ? 51.923 -13.238 3.353 1.00 19.33 2077 GLU A CA 1
ATOM 1437 C C . GLU A 1 197 ? 50.865 -14.315 3.106 1.00 18.55 2077 GLU A C 1
ATOM 1438 O O . GLU A 1 197 ? 51.048 -15.202 2.257 1.00 18.97 2077 GLU A O 1
ATOM 1444 N N . ALA A 1 198 ? 49.745 -14.207 3.821 1.00 17.02 2078 ALA A N 1
ATOM 1445 C CA . ALA A 1 198 ? 48.647 -15.157 3.704 1.00 15.63 2078 ALA A CA 1
ATOM 1446 C C . ALA A 1 198 ? 47.928 -15.044 2.363 1.00 13.75 2078 ALA A C 1
ATOM 1447 O O . ALA A 1 198 ? 47.197 -15.963 1.964 1.00 14.25 2078 ALA A O 1
ATOM 1449 N N . PHE A 1 199 ? 48.182 -13.938 1.653 1.00 11.60 2079 PHE A N 1
ATOM 1450 C CA . PHE A 1 199 ? 47.434 -13.592 0.463 1.00 9.26 2079 PHE A CA 1
ATOM 1451 C C . PHE A 1 199 ? 48.223 -13.731 -0.831 1.00 8.42 2079 PHE A C 1
ATOM 1452 O O . PHE A 1 199 ? 47.730 -13.344 -1.885 1.00 7.77 2079 PHE A O 1
ATOM 1460 N N . VAL A 1 200 ? 49.411 -14.336 -0.763 1.00 7.76 2080 VAL A N 1
ATOM 1461 C CA . VAL A 1 200 ? 50.246 -14.500 -1.940 1.00 8.23 2080 VAL A CA 1
ATOM 1462 C C . VAL A 1 200 ? 49.640 -15.566 -2.852 1.00 7.88 2080 VAL A C 1
ATOM 1463 O O . VAL A 1 200 ? 49.281 -16.652 -2.388 1.00 9.02 2080 VAL A O 1
ATOM 1467 N N . LEU A 1 201 ? 49.491 -15.244 -4.133 1.00 7.37 2081 LEU A N 1
ATOM 1468 C CA . LEU A 1 201 ? 48.916 -16.172 -5.108 1.00 8.42 2081 LEU A CA 1
ATOM 1469 C C . LEU A 1 201 ? 49.948 -17.148 -5.677 1.00 9.39 2081 LEU A C 1
ATOM 1470 O O . LEU A 1 201 ? 51.146 -16.939 -5.540 1.00 10.62 2081 LEU A O 1
ATOM 1475 N N . SER A 1 202 ? 49.466 -18.216 -6.306 1.00 10.17 2082 SER A N 1
ATOM 1476 C CA . SER A 1 202 ? 50.313 -19.235 -6.928 1.00 10.26 2082 SER A CA 1
ATOM 1477 C C . SER A 1 202 ? 50.132 -19.183 -8.440 1.00 10.19 2082 SER A C 1
ATOM 1478 O O . SER A 1 202 ? 49.272 -19.868 -8.991 1.00 10.94 2082 SER A O 1
ATOM 1481 N N . PRO A 1 203 ? 50.953 -18.385 -9.131 1.00 9.59 2083 PRO A N 1
ATOM 1482 C CA . PRO A 1 203 ? 50.696 -18.159 -10.548 1.00 9.63 2083 PRO A CA 1
ATOM 1483 C C . PRO A 1 203 ? 50.971 -19.339 -11.481 1.00 9.64 2083 PRO A C 1
ATOM 1484 O O . PRO A 1 203 ? 50.494 -19.322 -12.621 1.00 10.16 2083 PRO A O 1
ATOM 1488 N N . LEU A 1 204 ? 51.730 -20.337 -11.033 1.00 9.35 2084 LEU A N 1
ATOM 1489 C CA . LEU A 1 204 ? 52.055 -21.463 -11.928 1.00 10.90 2084 LEU A CA 1
ATOM 1490 C C . LEU A 1 204 ? 51.064 -22.607 -11.860 1.00 12.58 2084 LEU A C 1
ATOM 1491 O O . LEU A 1 204 ? 51.262 -23.643 -12.506 1.00 12.10 2084 LEU A O 1
ATOM 1496 N N . GLU A 1 205 ? 50.009 -22.429 -11.071 1.00 14.05 2085 GLU A N 1
ATOM 1497 C CA . GLU A 1 205 ? 48.985 -23.457 -10.897 1.00 16.21 2085 GLU A CA 1
ATOM 1498 C C . GLU A 1 205 ? 47.607 -22.942 -11.295 1.00 16.57 2085 GLU A C 1
ATOM 1499 O O . GLU A 1 205 ? 47.300 -21.757 -11.118 1.00 18.39 2085 GLU A O 1
ATOM 1505 N N . THR B 1 11 ? 33.055 -9.859 -26.088 1.00 23.03 1891 THR B N 1
ATOM 1506 C CA . THR B 1 11 ? 32.901 -9.260 -24.728 1.00 22.36 1891 THR B CA 1
ATOM 1507 C C . THR B 1 11 ? 31.654 -8.365 -24.645 1.00 21.00 1891 THR B C 1
ATOM 1508 O O . THR B 1 11 ? 31.524 -7.402 -25.410 1.00 21.54 1891 THR B O 1
ATOM 1512 N N . ALA B 1 12 ? 30.744 -8.698 -23.725 1.00 18.94 1892 ALA B N 1
ATOM 1513 C CA . ALA B 1 12 ? 29.468 -7.992 -23.574 1.00 16.49 1892 ALA B CA 1
ATOM 1514 C C . ALA B 1 12 ? 29.673 -6.563 -23.073 1.00 14.59 1892 ALA B C 1
ATOM 1515 O O . ALA B 1 12 ? 30.423 -6.340 -22.122 1.00 14.89 1892 ALA B O 1
ATOM 1517 N N . PRO B 1 13 ? 29.024 -5.592 -23.731 1.00 12.13 1893 PRO B N 1
ATOM 1518 C CA . PRO B 1 13 ? 29.172 -4.200 -23.295 1.00 10.95 1893 PRO B CA 1
ATOM 1519 C C . PRO B 1 13 ? 28.734 -3.966 -21.852 1.00 10.02 1893 PRO B C 1
ATOM 1520 O O . PRO B 1 13 ? 27.783 -4.595 -21.375 1.00 10.38 1893 PRO B O 1
ATOM 1524 N N . LYS B 1 14 ? 29.458 -3.084 -21.167 0.50 7.25 1894 LYS B N 1
ATOM 1525 C CA . LYS B 1 14 ? 29.075 -2.570 -19.857 0.50 7.15 1894 LYS B CA 1
ATOM 1526 C C . LYS B 1 14 ? 28.842 -1.081 -20.072 0.50 6.09 1894 LYS B C 1
ATOM 1527 O O . LYS B 1 14 ? 29.796 -0.306 -20.236 0.50 4.12 1894 LYS B O 1
ATOM 1538 N N . VAL B 1 15 ? 27.575 -0.685 -20.093 1.00 7.74 1895 VAL B N 1
ATOM 1539 C CA . VAL B 1 15 ? 27.193 0.620 -20.608 1.00 8.40 1895 VAL B CA 1
ATOM 1540 C C . VAL B 1 15 ? 26.846 1.591 -19.494 1.00 9.27 1895 VAL B C 1
ATOM 1541 O O . VAL B 1 15 ? 26.068 1.267 -18.591 1.00 8.97 1895 VAL B O 1
ATOM 1545 N N . LEU B 1 16 ? 27.453 2.770 -19.547 1.00 9.74 1896 LEU B N 1
ATOM 1546 C CA . LEU B 1 16 ? 27.128 3.840 -18.608 1.00 10.85 1896 LEU B CA 1
ATOM 1547 C C . LEU B 1 16 ? 26.225 4.868 -19.265 1.00 11.23 1896 LEU B C 1
ATOM 1548 O O . LEU B 1 16 ? 26.444 5.258 -20.409 1.00 10.78 1896 LEU B O 1
ATOM 1553 N N . PHE B 1 17 ? 25.212 5.308 -18.516 1.00 12.73 1897 PHE B N 1
ATOM 1554 C CA . PHE B 1 17 ? 24.301 6.372 -18.920 1.00 14.47 1897 PHE B CA 1
ATOM 1555 C C . PHE B 1 17 ? 24.579 7.641 -18.101 1.00 15.92 1897 PHE B C 1
ATOM 1556 O O . PHE B 1 17 ? 25.015 7.556 -16.952 1.00 17.23 1897 PHE B O 1
ATOM 1564 N N . THR B 1 18 ? 24.356 8.799 -18.715 1.00 17.81 1898 THR B N 1
ATOM 1565 C CA . THR B 1 18 ? 24.575 10.110 -18.072 1.00 19.60 1898 THR B CA 1
ATOM 1566 C C . THR B 1 18 ? 23.923 11.229 -18.884 1.00 21.26 1898 THR B C 1
ATOM 1567 O O . THR B 1 18 ? 24.086 11.300 -20.105 1.00 20.96 1898 THR B O 1
ATOM 1571 N N . GLY B 1 19 ? 23.196 12.107 -18.193 1.00 23.11 1899 GLY B N 1
ATOM 1572 C CA . GLY B 1 19 ? 22.406 13.148 -18.847 1.00 25.27 1899 GLY B CA 1
ATOM 1573 C C . GLY B 1 19 ? 20.922 12.821 -18.855 1.00 26.65 1899 GLY B C 1
ATOM 1574 O O . GLY B 1 19 ? 20.092 13.655 -18.483 1.00 27.18 1899 GLY B O 1
ATOM 1575 N N . VAL B 1 20 ? 20.585 11.599 -19.267 1.00 27.67 1900 VAL B N 1
ATOM 1576 C CA . VAL B 1 20 ? 19.187 11.152 -19.322 1.00 28.29 1900 VAL B CA 1
ATOM 1577 C C . VAL B 1 20 ? 18.911 9.864 -18.532 1.00 28.34 1900 VAL B C 1
ATOM 1578 O O . VAL B 1 20 ? 19.635 8.870 -18.669 1.00 29.09 1900 VAL B O 1
ATOM 1582 N N . VAL B 1 21 ? 17.866 9.906 -17.702 1.00 28.01 1901 VAL B N 1
ATOM 1583 C CA . VAL B 1 21 ? 17.373 8.731 -16.970 1.00 27.55 1901 VAL B CA 1
ATOM 1584 C C . VAL B 1 21 ? 16.474 7.934 -17.908 1.00 26.54 1901 VAL B C 1
ATOM 1585 O O . VAL B 1 21 ? 15.260 8.178 -18.008 1.00 26.86 1901 VAL B O 1
ATOM 1589 N N . ASP B 1 22 ? 17.095 6.963 -18.567 1.00 25.12 1902 ASP B N 1
ATOM 1590 C CA . ASP B 1 22 ? 16.588 6.360 -19.785 1.00 23.15 1902 ASP B CA 1
ATOM 1591 C C . ASP B 1 22 ? 16.309 4.875 -19.563 1.00 21.56 1902 ASP B C 1
ATOM 1592 O O . ASP B 1 22 ? 17.151 4.023 -19.854 1.00 20.67 1902 ASP B O 1
ATOM 1597 N N . ALA B 1 23 ? 15.118 4.575 -19.047 1.00 19.15 1903 ALA B N 1
ATOM 1598 C CA . ALA B 1 23 ? 14.728 3.203 -18.713 1.00 17.20 1903 ALA B CA 1
ATOM 1599 C C . ALA B 1 23 ? 14.717 2.286 -19.924 1.00 15.61 1903 ALA B C 1
ATOM 1600 O O . ALA B 1 23 ? 15.144 1.137 -19.846 1.00 14.75 1903 ALA B O 1
ATOM 1602 N N . ARG B 1 24 ? 14.221 2.789 -21.049 0.50 13.75 1904 ARG B N 1
ATOM 1603 C CA . ARG B 1 24 ? 14.174 1.982 -22.257 0.50 12.90 1904 ARG B CA 1
ATOM 1604 C C . ARG B 1 24 ? 15.564 1.585 -22.746 0.50 12.39 1904 ARG B C 1
ATOM 1605 O O . ARG B 1 24 ? 15.769 0.456 -23.163 0.50 10.37 1904 ARG B O 1
ATOM 1613 N N . GLY B 1 25 ? 16.513 2.515 -22.674 1.00 12.83 1905 GLY B N 1
ATOM 1614 C CA . GLY B 1 25 ? 17.894 2.238 -23.075 1.00 13.04 1905 GLY B CA 1
ATOM 1615 C C . GLY B 1 25 ? 18.564 1.226 -22.169 1.00 12.73 1905 GLY B C 1
ATOM 1616 O O . GLY B 1 25 ? 19.209 0.289 -22.643 1.00 11.56 1905 GLY B O 1
ATOM 1617 N N . GLU B 1 26 ? 18.385 1.422 -20.861 1.00 12.12 1906 GLU B N 1
ATOM 1618 C CA . GLU B 1 26 ? 18.945 0.521 -19.849 1.00 12.58 1906 GLU B CA 1
ATOM 1619 C C . GLU B 1 26 ? 18.394 -0.876 -20.040 1.00 12.15 1906 GLU B C 1
ATOM 1620 O O . GLU B 1 26 ? 19.121 -1.867 -20.024 1.00 11.45 1906 GLU B O 1
ATOM 1626 N N . ARG B 1 27 ? 17.079 -0.946 -20.224 1.00 12.48 1907 ARG B N 1
ATOM 1627 C CA . ARG B 1 27 ? 16.421 -2.223 -20.384 1.00 13.05 1907 ARG B CA 1
ATOM 1628 C C . ARG B 1 27 ? 16.916 -2.905 -21.659 1.00 13.05 1907 ARG B C 1
ATOM 1629 O O . ARG B 1 27 ? 17.167 -4.105 -21.682 1.00 13.56 1907 ARG B O 1
ATOM 1637 N N . ALA B 1 28 ? 17.098 -2.115 -22.716 1.00 13.21 1908 ALA B N 1
ATOM 1638 C CA . ALA B 1 28 ? 17.655 -2.640 -23.960 1.00 13.06 1908 ALA B CA 1
ATOM 1639 C C . ALA B 1 28 ? 19.076 -3.191 -23.798 1.00 13.16 1908 ALA B C 1
ATOM 1640 O O . ALA B 1 28 ? 19.410 -4.229 -24.354 1.00 12.95 1908 ALA B O 1
ATOM 1642 N N . VAL B 1 29 ? 19.912 -2.507 -23.022 1.00 11.60 1909 VAL B N 1
ATOM 1643 C CA . VAL B 1 29 ? 21.251 -3.060 -22.758 1.00 11.29 1909 VAL B CA 1
ATOM 1644 C C . VAL B 1 29 ? 21.188 -4.471 -22.136 1.00 11.71 1909 VAL B C 1
ATOM 1645 O O . VAL B 1 29 ? 21.874 -5.392 -22.576 1.00 10.88 1909 VAL B O 1
ATOM 1649 N N . LEU B 1 30 ? 20.363 -4.618 -21.102 1.00 11.65 1910 LEU B N 1
ATOM 1650 C CA . LEU B 1 30 ? 20.222 -5.899 -20.409 1.00 12.81 1910 LEU B CA 1
ATOM 1651 C C . LEU B 1 30 ? 19.611 -6.971 -21.303 1.00 13.50 1910 LEU B C 1
ATOM 1652 O O . LEU B 1 30 ? 20.126 -8.086 -21.366 1.00 13.51 1910 LEU B O 1
ATOM 1657 N N . ALA B 1 31 ? 18.530 -6.607 -21.995 1.00 14.84 1911 ALA B N 1
ATOM 1658 C CA . ALA B 1 31 ? 17.830 -7.527 -22.891 1.00 16.08 1911 ALA B CA 1
ATOM 1659 C C . ALA B 1 31 ? 18.769 -8.018 -23.988 1.00 16.08 1911 ALA B C 1
ATOM 1660 O O . ALA B 1 31 ? 18.659 -9.153 -24.446 1.00 17.54 1911 ALA B O 1
ATOM 1662 N N . LEU B 1 32 ? 19.711 -7.166 -24.400 1.00 15.84 1912 LEU B N 1
ATOM 1663 C CA . LEU B 1 32 ? 20.672 -7.538 -25.440 1.00 15.31 1912 LEU B CA 1
ATOM 1664 C C . LEU B 1 32 ? 21.913 -8.250 -24.902 1.00 15.23 1912 LEU B C 1
ATOM 1665 O O . LEU B 1 32 ? 22.833 -8.552 -25.654 1.00 15.03 1912 LEU B O 1
ATOM 1670 N N . GLY B 1 33 ? 21.933 -8.519 -23.600 1.00 14.64 1913 GLY B N 1
ATOM 1671 C CA . GLY B 1 33 ? 23.012 -9.304 -23.006 1.00 14.72 1913 GLY B CA 1
ATOM 1672 C C . GLY B 1 33 ? 24.151 -8.507 -22.394 1.00 14.24 1913 GLY B C 1
ATOM 1673 O O . GLY B 1 33 ? 25.114 -9.092 -21.903 1.00 15.02 1913 GLY B O 1
ATOM 1674 N N . GLY B 1 34 ? 24.053 -7.180 -22.425 1.00 13.29 1914 GLY B N 1
ATOM 1675 C CA . GLY B 1 34 ? 25.058 -6.331 -21.782 1.00 12.33 1914 GLY B CA 1
ATOM 1676 C C . GLY B 1 34 ? 24.723 -6.125 -20.322 1.00 12.19 1914 GLY B C 1
ATOM 1677 O O . GLY B 1 34 ? 23.777 -6.724 -19.778 1.00 11.67 1914 GLY B O 1
ATOM 1678 N N . SER B 1 35 ? 25.521 -5.296 -19.659 1.00 10.81 1915 SER B N 1
ATOM 1679 C CA . SER B 1 35 ? 25.241 -4.915 -18.280 1.00 10.55 1915 SER B CA 1
ATOM 1680 C C . SER B 1 35 ? 25.331 -3.410 -18.140 1.00 10.02 1915 SER B C 1
ATOM 1681 O O . SER B 1 35 ? 25.810 -2.709 -19.049 1.00 9.55 1915 SER B O 1
ATOM 1684 N N . LEU B 1 36 ? 24.865 -2.911 -17.004 1.00 10.63 1916 LEU B N 1
ATOM 1685 C CA . LEU B 1 36 ? 24.931 -1.498 -16.716 1.00 11.44 1916 LEU B CA 1
ATOM 1686 C C . LEU B 1 36 ? 26.165 -1.232 -15.879 1.00 11.86 1916 LEU B C 1
ATOM 1687 O O . LEU B 1 36 ? 26.412 -1.899 -14.875 1.00 13.10 1916 LEU B O 1
ATOM 1692 N N . ALA B 1 37 ? 26.948 -0.255 -16.326 1.00 12.04 1917 ALA B N 1
ATOM 1693 C CA . ALA B 1 37 ? 28.190 0.113 -15.657 1.00 13.32 1917 ALA B CA 1
ATOM 1694 C C . ALA B 1 37 ? 27.934 0.940 -14.412 1.00 14.10 1917 ALA B C 1
ATOM 1695 O O . ALA B 1 37 ? 27.081 1.826 -14.414 1.00 15.20 1917 ALA B O 1
ATOM 1697 N N . GLY B 1 38 ? 28.715 0.662 -13.368 1.00 15.54 1918 GLY B N 1
ATOM 1698 C CA . GLY B 1 38 ? 28.659 1.406 -12.110 1.00 15.87 1918 GLY B CA 1
ATOM 1699 C C . GLY B 1 38 ? 29.410 2.728 -12.148 1.00 15.79 1918 GLY B C 1
ATOM 1700 O O . GLY B 1 38 ? 29.141 3.627 -11.345 1.00 17.21 1918 GLY B O 1
ATOM 1701 N N . SER B 1 39 ? 30.356 2.851 -13.079 1.00 14.66 1919 SER B N 1
ATOM 1702 C CA . SER B 1 39 ? 31.157 4.066 -13.224 1.00 13.31 1919 SER B CA 1
ATOM 1703 C C . SER B 1 39 ? 31.748 4.140 -14.623 1.00 12.57 1919 SER B C 1
ATOM 1704 O O . SER B 1 39 ? 31.803 3.126 -15.332 1.00 11.77 1919 SER B O 1
ATOM 1707 N N . ALA B 1 40 ? 32.223 5.323 -15.008 1.00 12.26 1920 ALA B N 1
ATOM 1708 C CA . ALA B 1 40 ? 32.881 5.483 -16.300 1.00 11.51 1920 ALA B CA 1
ATOM 1709 C C . ALA B 1 40 ? 34.204 4.730 -16.334 1.00 11.64 1920 ALA B C 1
ATOM 1710 O O . ALA B 1 40 ? 34.632 4.254 -17.384 1.00 12.35 1920 ALA B O 1
ATOM 1712 N N . ALA B 1 41 ? 34.833 4.581 -15.169 1.00 11.40 1921 ALA B N 1
ATOM 1713 C CA . ALA B 1 41 ? 36.086 3.858 -15.099 1.00 11.02 1921 ALA B CA 1
ATOM 1714 C C . ALA B 1 41 ? 35.927 2.376 -15.434 1.00 11.77 1921 ALA B C 1
ATOM 1715 O O . ALA B 1 41 ? 36.868 1.756 -15.899 1.00 12.91 1921 ALA B O 1
ATOM 1717 N N . GLU B 1 42 ? 34.726 1.825 -15.222 1.00 11.63 1922 GLU B N 1
ATOM 1718 C CA . GLU B 1 42 ? 34.437 0.409 -15.536 1.00 12.71 1922 GLU B CA 1
ATOM 1719 C C . GLU B 1 42 ? 33.761 0.183 -16.890 1.00 11.69 1922 GLU B C 1
ATOM 1720 O O . GLU B 1 42 ? 33.756 -0.942 -17.399 1.00 13.83 1922 GLU B O 1
ATOM 1726 N N . ALA B 1 43 ? 33.175 1.232 -17.455 1.00 9.93 1923 ALA B N 1
ATOM 1727 C CA . ALA B 1 43 ? 32.342 1.101 -18.652 1.00 9.52 1923 ALA B CA 1
ATOM 1728 C C . ALA B 1 43 ? 33.134 0.770 -19.919 1.00 9.56 1923 ALA B C 1
ATOM 1729 O O . ALA B 1 43 ? 34.281 1.190 -20.090 1.00 10.54 1923 ALA B O 1
ATOM 1731 N N . SER B 1 44 ? 32.503 0.042 -20.837 1.00 8.90 1924 SER B N 1
ATOM 1732 C CA . SER B 1 44 ? 33.033 -0.111 -22.186 1.00 8.54 1924 SER B CA 1
ATOM 1733 C C . SER B 1 44 ? 32.502 0.958 -23.129 1.00 8.33 1924 SER B C 1
ATOM 1734 O O . SER B 1 44 ? 33.111 1.225 -24.148 1.00 8.40 1924 SER B O 1
ATOM 1737 N N . HIS B 1 45 ? 31.355 1.541 -22.796 1.00 7.78 1925 HIS B N 1
ATOM 1738 C CA . HIS B 1 45 ? 30.664 2.517 -23.644 1.00 8.03 1925 HIS B CA 1
ATOM 1739 C C . HIS B 1 45 ? 29.974 3.513 -22.737 1.00 8.10 1925 HIS B C 1
ATOM 1740 O O . HIS B 1 45 ? 29.441 3.123 -21.696 1.00 8.17 1925 HIS B O 1
ATOM 1747 N N . LEU B 1 46 ? 29.967 4.783 -23.146 1.00 8.52 1926 LEU B N 1
ATOM 1748 C CA . LEU B 1 46 ? 29.160 5.825 -22.515 1.00 9.23 1926 LEU B CA 1
ATOM 1749 C C . LEU B 1 46 ? 28.061 6.250 -23.485 1.00 9.48 1926 LEU B C 1
ATOM 1750 O O . LEU B 1 46 ? 28.340 6.536 -24.640 1.00 10.24 1926 LEU B O 1
ATOM 1755 N N . VAL B 1 47 ? 26.825 6.300 -22.993 1.00 10.14 1927 VAL B N 1
ATOM 1756 C CA . VAL B 1 47 ? 25.690 6.800 -23.776 1.00 11.42 1927 VAL B CA 1
ATOM 1757 C C . VAL B 1 47 ? 25.236 8.120 -23.172 1.00 11.88 1927 VAL B C 1
ATOM 1758 O O . VAL B 1 47 ? 24.976 8.193 -21.979 1.00 11.77 1927 VAL B O 1
ATOM 1762 N N . THR B 1 48 ? 25.173 9.156 -24.008 1.00 12.81 1928 THR B N 1
ATOM 1763 C CA . THR B 1 48 ? 24.827 10.492 -23.537 1.00 14.39 1928 THR B CA 1
ATOM 1764 C C . THR B 1 48 ? 24.287 11.365 -24.666 1.00 15.65 1928 THR B C 1
ATOM 1765 O O . THR B 1 48 ? 24.399 11.008 -25.833 1.00 16.11 1928 THR B O 1
ATOM 1769 N N . ASP B 1 49 ? 23.726 12.516 -24.294 1.00 16.94 1929 ASP B N 1
ATOM 1770 C CA . ASP B 1 49 ? 23.113 13.458 -25.233 1.00 18.49 1929 ASP B CA 1
ATOM 1771 C C . ASP B 1 49 ? 24.051 14.568 -25.723 1.00 18.52 1929 ASP B C 1
ATOM 1772 O O . ASP B 1 49 ? 23.991 14.958 -26.893 1.00 18.86 1929 ASP B O 1
ATOM 1777 N N . ARG B 1 50 ? 24.911 15.063 -24.829 1.00 18.39 1930 ARG B N 1
ATOM 1778 C CA . ARG B 1 50 ? 25.723 16.266 -25.059 1.00 18.50 1930 ARG B CA 1
ATOM 1779 C C . ARG B 1 50 ? 27.135 16.070 -24.526 1.00 16.97 1930 ARG B C 1
ATOM 1780 O O . ARG B 1 50 ? 27.373 15.180 -23.694 1.00 16.68 1930 ARG B O 1
ATOM 1788 N N . ILE B 1 51 ? 28.063 16.909 -24.988 1.00 15.67 1931 ILE B N 1
ATOM 1789 C CA . ILE B 1 51 ? 29.368 17.060 -24.336 1.00 15.00 1931 ILE B CA 1
ATOM 1790 C C . ILE B 1 51 ? 29.178 17.812 -23.020 1.00 14.63 1931 ILE B C 1
ATOM 1791 O O . ILE B 1 51 ? 28.589 18.891 -23.010 1.00 14.10 1931 ILE B O 1
ATOM 1796 N N . ARG B 1 52 ? 29.671 17.241 -21.920 1.00 14.09 1932 ARG B N 1
ATOM 1797 C CA . ARG B 1 52 ? 29.598 17.899 -20.610 1.00 14.24 1932 ARG B CA 1
ATOM 1798 C C . ARG B 1 52 ? 30.861 17.683 -19.795 1.00 13.38 1932 ARG B C 1
ATOM 1799 O O . ARG B 1 52 ? 31.513 16.634 -19.881 1.00 13.27 1932 ARG B O 1
ATOM 1807 N N . ARG B 1 53 ? 31.172 18.666 -18.958 1.00 12.37 1933 ARG B N 1
ATOM 1808 C CA . ARG B 1 53 ? 32.287 18.591 -18.032 1.00 11.94 1933 ARG B CA 1
ATOM 1809 C C . ARG B 1 53 ? 31.867 17.885 -16.739 1.00 11.36 1933 ARG B C 1
ATOM 1810 O O . ARG B 1 53 ? 31.722 18.501 -15.683 1.00 12.36 1933 ARG B O 1
ATOM 1818 N N . THR B 1 54 ? 31.672 16.572 -16.817 1.00 11.31 1934 THR B N 1
ATOM 1819 C CA . THR B 1 54 ? 31.275 15.768 -15.659 1.00 10.76 1934 THR B CA 1
ATOM 1820 C C . THR B 1 54 ? 32.342 14.704 -15.375 1.00 10.23 1934 THR B C 1
ATOM 1821 O O . THR B 1 54 ? 33.126 14.369 -16.265 1.00 9.56 1934 THR B O 1
ATOM 1825 N N . VAL B 1 55 ? 32.364 14.162 -14.161 1.00 9.16 1935 VAL B N 1
ATOM 1826 C CA . VAL B 1 55 ? 33.294 13.063 -13.868 1.00 9.64 1935 VAL B CA 1
ATOM 1827 C C . VAL B 1 55 ? 33.077 11.932 -14.877 1.00 9.47 1935 VAL B C 1
ATOM 1828 O O . VAL B 1 55 ? 34.037 11.404 -15.430 1.00 8.67 1935 VAL B O 1
ATOM 1832 N N . LYS B 1 56 ? 31.822 11.577 -15.149 1.00 9.32 1936 LYS B N 1
ATOM 1833 C CA . LYS B 1 56 ? 31.530 10.464 -16.052 1.00 9.74 1936 LYS B CA 1
ATOM 1834 C C . LYS B 1 56 ? 32.033 10.727 -17.465 1.00 9.21 1936 LYS B C 1
ATOM 1835 O O . LYS B 1 56 ? 32.713 9.881 -18.063 1.00 9.41 1936 LYS B O 1
ATOM 1841 N N . PHE B 1 57 ? 31.727 11.901 -18.014 1.00 8.63 1937 PHE B N 1
ATOM 1842 C CA . PHE B 1 57 ? 32.113 12.200 -19.375 1.00 8.72 1937 PHE B CA 1
ATOM 1843 C C . PHE B 1 57 ? 33.634 12.324 -19.501 1.00 8.49 1937 PHE B C 1
ATOM 1844 O O . PHE B 1 57 ? 34.231 11.777 -20.432 1.00 7.80 1937 PHE B O 1
ATOM 1852 N N . LEU B 1 58 ? 34.258 13.044 -18.557 1.00 7.75 1938 LEU B N 1
ATOM 1853 C CA . LEU B 1 58 ? 35.715 13.248 -18.595 1.00 7.58 1938 LEU B CA 1
ATOM 1854 C C . LEU B 1 58 ? 36.500 11.949 -18.427 1.00 6.85 1938 LEU B C 1
ATOM 1855 O O . LEU B 1 58 ? 37.517 11.749 -19.087 1.00 7.08 1938 LEU B O 1
ATOM 1860 N N . CYS B 1 59 ? 36.027 11.064 -17.554 0.50 2.83 1939 CYS B N 1
ATOM 1861 C CA . CYS B 1 59 ? 36.672 9.758 -17.391 0.50 3.52 1939 CYS B CA 1
ATOM 1862 C C . CYS B 1 59 ? 36.532 8.897 -18.647 0.50 3.58 1939 CYS B C 1
ATOM 1863 O O . CYS B 1 59 ? 37.505 8.275 -19.088 0.50 2.79 1939 CYS B O 1
ATOM 1866 N N . ALA B 1 60 ? 35.335 8.875 -19.232 1.00 6.68 1940 ALA B N 1
ATOM 1867 C CA . ALA B 1 60 ? 35.114 8.128 -20.465 1.00 7.29 1940 ALA B CA 1
ATOM 1868 C C . ALA B 1 60 ? 36.041 8.628 -21.570 1.00 7.62 1940 ALA B C 1
ATOM 1869 O O . ALA B 1 60 ? 36.690 7.832 -22.276 1.00 8.05 1940 ALA B O 1
ATOM 1871 N N . LEU B 1 61 ? 36.091 9.945 -21.731 1.00 8.20 1941 LEU B N 1
ATOM 1872 C CA . LEU B 1 61 ? 36.940 10.560 -22.736 1.00 8.67 1941 LEU B CA 1
ATOM 1873 C C . LEU B 1 61 ? 38.411 10.255 -22.482 1.00 8.66 1941 LEU B C 1
ATOM 1874 O O . LEU B 1 61 ? 39.136 9.889 -23.408 1.00 8.73 1941 LEU B O 1
ATOM 1879 N N . GLY B 1 62 ? 38.846 10.370 -21.229 1.00 8.46 1942 GLY B N 1
ATOM 1880 C CA . GLY B 1 62 ? 40.245 10.102 -20.897 1.00 8.42 1942 GLY B CA 1
ATOM 1881 C C . GLY B 1 62 ? 40.664 8.677 -21.226 1.00 8.61 1942 GLY B C 1
ATOM 1882 O O . GLY B 1 62 ? 41.808 8.422 -21.605 1.00 8.46 1942 GLY B O 1
ATOM 1883 N N . ARG B 1 63 ? 39.725 7.738 -21.093 1.00 8.36 1943 ARG B N 1
ATOM 1884 C CA . ARG B 1 63 ? 39.971 6.333 -21.406 1.00 8.92 1943 ARG B CA 1
ATOM 1885 C C . ARG B 1 63 ? 39.823 6.034 -22.891 1.00 9.23 1943 ARG B C 1
ATOM 1886 O O . ARG B 1 63 ? 40.221 4.943 -23.346 1.00 11.47 1943 ARG B O 1
ATOM 1894 N N . GLY B 1 64 ? 39.209 6.960 -23.629 1.00 8.87 1944 GLY B N 1
ATOM 1895 C CA . GLY B 1 64 ? 38.989 6.774 -25.060 1.00 10.05 1944 GLY B CA 1
ATOM 1896 C C . GLY B 1 64 ? 37.899 5.773 -25.404 1.00 10.14 1944 GLY B C 1
ATOM 1897 O O . GLY B 1 64 ? 37.900 5.222 -26.516 1.00 11.16 1944 GLY B O 1
ATOM 1898 N N . ILE B 1 65 ? 36.957 5.529 -24.492 1.00 9.64 1945 ILE B N 1
ATOM 1899 C CA . ILE B 1 65 ? 35.873 4.599 -24.809 1.00 9.96 1945 ILE B CA 1
ATOM 1900 C C . ILE B 1 65 ? 34.864 5.273 -25.740 1.00 10.74 1945 ILE B C 1
ATOM 1901 O O . ILE B 1 65 ? 34.797 6.506 -25.801 1.00 11.53 1945 ILE B O 1
ATOM 1906 N N . PRO B 1 66 ? 34.084 4.477 -26.498 1.00 10.58 1946 PRO B N 1
ATOM 1907 C CA . PRO B 1 66 ? 33.058 5.108 -27.331 1.00 10.42 1946 PRO B CA 1
ATOM 1908 C C . PRO B 1 66 ? 32.085 5.956 -26.520 1.00 10.17 1946 PRO B C 1
ATOM 1909 O O . PRO B 1 66 ? 31.611 5.514 -25.469 1.00 10.45 1946 PRO B O 1
ATOM 1913 N N . ILE B 1 67 ? 31.815 7.164 -27.011 1.00 11.05 1947 ILE B N 1
ATOM 1914 C CA . ILE B 1 67 ? 30.875 8.084 -26.408 1.00 11.61 1947 ILE B CA 1
ATOM 1915 C C . ILE B 1 67 ? 29.760 8.291 -27.442 1.00 11.79 1947 ILE B C 1
ATOM 1916 O O . ILE B 1 67 ? 29.967 8.941 -28.477 1.00 12.25 1947 ILE B O 1
ATOM 1921 N N . LEU B 1 68 ? 28.597 7.707 -27.159 1.00 11.55 1948 LEU B N 1
ATOM 1922 C CA . LEU B 1 68 ? 27.572 7.487 -28.181 1.00 12.13 1948 LEU B CA 1
ATOM 1923 C C . LEU B 1 68 ? 26.234 8.094 -27.806 1.00 12.30 1948 LEU B C 1
ATOM 1924 O O . LEU B 1 68 ? 25.925 8.271 -26.635 1.00 12.75 1948 LEU B O 1
ATOM 1929 N N . SER B 1 69 ? 25.438 8.402 -28.829 1.00 13.47 1949 SER B N 1
ATOM 1930 C CA . SER B 1 69 ? 24.102 8.936 -28.630 1.00 14.37 1949 SER B CA 1
ATOM 1931 C C . SER B 1 69 ? 23.121 7.825 -28.240 1.00 14.21 1949 SER B C 1
ATOM 1932 O O . SER B 1 69 ? 23.446 6.633 -28.317 1.00 14.30 1949 SER B O 1
ATOM 1935 N N . LEU B 1 70 ? 21.920 8.216 -27.831 1.00 15.08 1950 LEU B N 1
ATOM 1936 C CA . LEU B 1 70 ? 20.896 7.230 -27.489 1.00 15.74 1950 LEU B CA 1
ATOM 1937 C C . LEU B 1 70 ? 20.440 6.419 -28.712 1.00 15.26 1950 LEU B C 1
ATOM 1938 O O . LEU B 1 70 ? 19.848 5.348 -28.563 1.00 15.19 1950 LEU B O 1
ATOM 1943 N N . ASP B 1 71 ? 20.758 6.904 -29.910 1.00 14.38 1951 ASP B N 1
ATOM 1944 C CA . ASP B 1 71 ? 20.382 6.199 -31.140 1.00 13.90 1951 ASP B CA 1
ATOM 1945 C C . ASP B 1 71 ? 21.081 4.844 -31.281 1.00 12.79 1951 ASP B C 1
ATOM 1946 O O . ASP B 1 71 ? 20.544 3.940 -31.916 1.00 12.59 1951 ASP B O 1
ATOM 1951 N N . TRP B 1 72 ? 22.261 4.677 -30.687 1.00 11.90 1952 TRP B N 1
ATOM 1952 C CA . TRP B 1 72 ? 22.959 3.395 -30.756 1.00 11.55 1952 TRP B CA 1
ATOM 1953 C C . TRP B 1 72 ? 22.082 2.275 -30.215 1.00 11.45 1952 TRP B C 1
ATOM 1954 O O . TRP B 1 72 ? 21.957 1.221 -30.845 1.00 11.32 1952 TRP B O 1
ATOM 1965 N N . LEU B 1 73 ? 21.486 2.498 -29.046 1.00 11.07 1953 LEU B N 1
ATOM 1966 C CA . LEU B 1 73 ? 20.631 1.500 -28.420 1.00 11.89 1953 LEU B CA 1
ATOM 1967 C C . LEU B 1 73 ? 19.248 1.455 -29.049 1.00 12.18 1953 LEU B C 1
ATOM 1968 O O . LEU B 1 73 ? 18.641 0.390 -29.101 1.00 12.10 1953 LEU B O 1
ATOM 1973 N N . HIS B 1 74 ? 18.754 2.595 -29.524 1.00 12.82 1954 HIS B N 1
ATOM 1974 C CA . HIS B 1 74 ? 17.476 2.621 -30.241 1.00 13.98 1954 HIS B CA 1
ATOM 1975 C C . HIS B 1 74 ? 17.560 1.690 -31.463 1.00 13.60 1954 HIS B C 1
ATOM 1976 O O . HIS B 1 74 ? 16.697 0.830 -31.662 1.00 13.47 1954 HIS B O 1
ATOM 1983 N N . GLN B 1 75 ? 18.625 1.833 -32.247 1.00 13.20 1955 GLN B N 1
ATOM 1984 C CA . GLN B 1 75 ? 18.816 1.006 -33.438 1.00 13.21 1955 GLN B CA 1
ATOM 1985 C C . GLN B 1 75 ? 19.229 -0.423 -33.105 1.00 13.17 1955 GLN B C 1
ATOM 1986 O O . GLN B 1 75 ? 18.784 -1.371 -33.770 1.00 13.02 1955 GLN B O 1
ATOM 1992 N N . SER B 1 76 ? 20.064 -0.596 -32.075 1.00 12.35 1956 SER B N 1
ATOM 1993 C CA . SER B 1 76 ? 20.458 -1.941 -31.641 1.00 11.73 1956 SER B CA 1
ATOM 1994 C C . SER B 1 76 ? 19.247 -2.753 -31.199 1.00 12.31 1956 SER B C 1
ATOM 1995 O O . SER B 1 76 ? 19.167 -3.955 -31.472 1.00 12.07 1956 SER B O 1
ATOM 1998 N N . ARG B 1 77 ? 18.305 -2.105 -30.515 1.00 12.63 1957 ARG B N 1
ATOM 1999 C CA . ARG B 1 77 ? 17.083 -2.777 -30.070 1.00 14.43 1957 ARG B CA 1
ATOM 2000 C C . ARG B 1 77 ? 16.269 -3.286 -31.265 1.00 14.79 1957 ARG B C 1
ATOM 2001 O O . ARG B 1 77 ? 15.703 -4.384 -31.217 1.00 15.22 1957 ARG B O 1
ATOM 2009 N N . LYS B 1 78 ? 16.223 -2.488 -32.328 1.00 14.57 1958 LYS B N 1
ATOM 2010 C CA . LYS B 1 78 ? 15.544 -2.889 -33.573 1.00 15.54 1958 LYS B CA 1
ATOM 2011 C C . LYS B 1 78 ? 16.256 -4.080 -34.223 1.00 16.21 1958 LYS B C 1
ATOM 2012 O O . LYS B 1 78 ? 15.610 -5.006 -34.724 1.00 17.10 1958 LYS B O 1
ATOM 2018 N N . ALA B 1 79 ? 17.587 -4.047 -34.229 1.00 16.08 1959 ALA B N 1
ATOM 2019 C CA . ALA B 1 79 ? 18.408 -5.138 -34.760 1.00 16.23 1959 ALA B CA 1
ATOM 2020 C C . ALA B 1 79 ? 18.265 -6.424 -33.944 1.00 16.62 1959 ALA B C 1
ATOM 2021 O O . ALA B 1 79 ? 18.255 -7.529 -34.502 1.00 17.60 1959 ALA B O 1
ATOM 2023 N N . GLY B 1 80 ? 18.136 -6.284 -32.626 1.00 16.25 1960 GLY B N 1
ATOM 2024 C CA . GLY B 1 80 ? 18.103 -7.436 -31.731 1.00 16.38 1960 GLY B CA 1
ATOM 2025 C C . GLY B 1 80 ? 19.486 -7.822 -31.228 1.00 16.51 1960 GLY B C 1
ATOM 2026 O O . GLY B 1 80 ? 19.655 -8.872 -30.611 1.00 17.32 1960 GLY B O 1
ATOM 2027 N N . PHE B 1 81 ? 20.476 -6.974 -31.496 1.00 15.86 1961 PHE B N 1
ATOM 2028 C CA . PHE B 1 81 ? 21.846 -7.187 -31.028 1.00 15.42 1961 PHE B CA 1
ATOM 2029 C C . PHE B 1 81 ? 22.631 -5.874 -31.072 1.00 14.43 1961 PHE B C 1
ATOM 2030 O O . PHE B 1 81 ? 22.241 -4.939 -31.773 1.00 14.07 1961 PHE B O 1
ATOM 2038 N N . PHE B 1 82 ? 23.731 -5.789 -30.316 1.00 13.93 1962 PHE B N 1
ATOM 2039 C CA . PHE B 1 82 ? 24.529 -4.556 -30.296 1.00 13.61 1962 PHE B CA 1
ATOM 2040 C C . PHE B 1 82 ? 25.143 -4.285 -31.667 1.00 13.83 1962 PHE B C 1
ATOM 2041 O O . PHE B 1 82 ? 25.762 -5.177 -32.259 1.00 14.90 1962 PHE B O 1
ATOM 2049 N N . LEU B 1 83 ? 24.970 -3.062 -32.157 1.00 13.43 1963 LEU B N 1
ATOM 2050 C CA . LEU B 1 83 ? 25.498 -2.656 -33.456 1.00 14.07 1963 LEU B CA 1
ATOM 2051 C C . LEU B 1 83 ? 26.885 -2.063 -33.303 1.00 14.73 1963 LEU B C 1
ATOM 2052 O O . LEU B 1 83 ? 27.270 -1.687 -32.186 1.00 14.41 1963 LEU B O 1
ATOM 2057 N N . PRO B 1 84 ? 27.655 -1.988 -34.406 1.00 15.74 1964 PRO B N 1
ATOM 2058 C CA . PRO B 1 84 ? 28.916 -1.256 -34.349 1.00 16.80 1964 PRO B CA 1
ATOM 2059 C C . PRO B 1 84 ? 28.702 0.195 -33.900 1.00 17.32 1964 PRO B C 1
ATOM 2060 O O . PRO B 1 84 ? 27.703 0.819 -34.272 1.00 17.46 1964 PRO B O 1
ATOM 2064 N N . PRO B 1 85 ? 29.624 0.723 -33.075 1.00 18.17 1965 PRO B N 1
ATOM 2065 C CA . PRO B 1 85 ? 29.467 2.045 -32.463 1.00 18.50 1965 PRO B CA 1
ATOM 2066 C C . PRO B 1 85 ? 29.705 3.249 -33.384 1.00 19.15 1965 PRO B C 1
ATOM 2067 O O . PRO B 1 85 ? 29.195 4.335 -33.106 1.00 18.77 1965 PRO B O 1
ATOM 2071 N N . ASP B 1 86 ? 30.450 3.041 -34.468 0.50 20.30 1966 ASP B N 1
ATOM 2072 C CA . ASP B 1 86 ? 31.049 4.132 -35.257 0.50 21.51 1966 ASP B CA 1
ATOM 2073 C C . ASP B 1 86 ? 30.121 5.272 -35.729 0.50 21.78 1966 ASP B C 1
ATOM 2074 O O . ASP B 1 86 ? 30.496 6.442 -35.642 0.50 21.96 1966 ASP B O 1
ATOM 2083 N N . GLU B 1 87 ? 28.925 4.943 -36.212 1.00 22.30 1967 GLU B N 1
ATOM 2084 C CA . GLU B 1 87 ? 28.021 5.979 -36.736 1.00 22.87 1967 GLU B CA 1
ATOM 2085 C C . GLU B 1 87 ? 27.161 6.658 -35.664 1.00 22.00 1967 GLU B C 1
ATOM 2086 O O . GLU B 1 87 ? 26.357 7.545 -35.971 1.00 22.15 1967 GLU B O 1
ATOM 2092 N N . TYR B 1 88 ? 27.332 6.245 -34.409 1.00 20.80 1968 TYR B N 1
ATOM 2093 C CA . TYR B 1 88 ? 26.520 6.786 -33.314 1.00 19.75 1968 TYR B CA 1
ATOM 2094 C C . TYR B 1 88 ? 27.285 7.695 -32.358 1.00 19.32 1968 TYR B C 1
ATOM 2095 O O . TYR B 1 88 ? 26.766 8.089 -31.316 1.00 18.56 1968 TYR B O 1
ATOM 2104 N N . VAL B 1 89 ? 28.512 8.047 -32.729 1.00 19.29 1969 VAL B N 1
ATOM 2105 C CA . VAL B 1 89 ? 29.317 8.966 -31.929 1.00 19.81 1969 VAL B CA 1
ATOM 2106 C C . VAL B 1 89 ? 28.570 10.278 -31.667 1.00 19.61 1969 VAL B C 1
ATOM 2107 O O . VAL B 1 89 ? 27.920 10.826 -32.565 1.00 20.17 1969 VAL B O 1
ATOM 2111 N N . VAL B 1 90 ? 28.637 10.767 -30.432 1.00 19.07 1970 VAL B N 1
ATOM 2112 C CA . VAL B 1 90 ? 27.989 12.024 -30.066 1.00 18.96 1970 VAL B CA 1
ATOM 2113 C C . VAL B 1 90 ? 28.480 13.168 -30.953 1.00 19.40 1970 VAL B C 1
ATOM 2114 O O . VAL B 1 90 ? 29.685 13.362 -31.131 1.00 18.89 1970 VAL B O 1
ATOM 2118 N N . THR B 1 91 ? 27.527 13.902 -31.519 1.00 20.33 1971 THR B N 1
ATOM 2119 C CA . THR B 1 91 ? 27.824 15.053 -32.360 1.00 21.22 1971 THR B CA 1
ATOM 2120 C C . THR B 1 91 ? 27.219 16.290 -31.711 1.00 21.35 1971 THR B C 1
ATOM 2121 O O . THR B 1 91 ? 26.002 16.496 -31.741 1.00 21.74 1971 THR B O 1
ATOM 2125 N N . ASP B 1 92 ? 28.078 17.108 -31.109 1.00 21.18 1972 ASP B N 1
ATOM 2126 C CA . ASP B 1 92 ? 27.644 18.294 -30.382 1.00 21.34 1972 ASP B CA 1
ATOM 2127 C C . ASP B 1 92 ? 28.462 19.501 -30.856 1.00 21.51 1972 ASP B C 1
ATOM 2128 O O . ASP B 1 92 ? 29.388 19.941 -30.164 1.00 20.86 1972 ASP B O 1
ATOM 2133 N N . PRO B 1 93 ? 28.125 20.045 -32.044 1.00 21.67 1973 PRO B N 1
ATOM 2134 C CA . PRO B 1 93 ? 28.897 21.154 -32.618 1.00 22.01 1973 PRO B CA 1
ATOM 2135 C C . PRO B 1 93 ? 28.889 22.412 -31.749 1.00 22.26 1973 PRO B C 1
ATOM 2136 O O . PRO B 1 93 ? 29.874 23.154 -31.736 1.00 22.49 1973 PRO B O 1
ATOM 2140 N N . GLU B 1 94 ? 27.798 22.632 -31.020 1.00 22.86 1974 GLU B N 1
ATOM 2141 C CA . GLU B 1 94 ? 27.673 23.782 -30.135 1.00 23.56 1974 GLU B CA 1
ATOM 2142 C C . GLU B 1 94 ? 28.725 23.769 -29.022 1.00 23.05 1974 GLU B C 1
ATOM 2143 O O . GLU B 1 94 ? 29.443 24.753 -28.833 1.00 22.89 1974 GLU B O 1
ATOM 2149 N N . GLN B 1 95 ? 28.815 22.655 -28.294 1.00 22.72 1975 GLN B N 1
ATOM 2150 C CA . GLN B 1 95 ? 29.794 22.541 -27.210 1.00 22.30 1975 GLN B CA 1
ATOM 2151 C C . GLN B 1 95 ? 31.213 22.351 -27.746 1.00 22.17 1975 GLN B C 1
ATOM 2152 O O . GLN B 1 95 ? 32.174 22.745 -27.089 1.00 21.98 1975 GLN B O 1
ATOM 2158 N N . GLU B 1 96 ? 31.342 21.783 -28.941 1.00 22.05 1976 GLU B N 1
ATOM 2159 C CA . GLU B 1 96 ? 32.643 21.707 -29.609 1.00 22.42 1976 GLU B CA 1
ATOM 2160 C C . GLU B 1 96 ? 33.198 23.100 -29.918 1.00 22.68 1976 GLU B C 1
ATOM 2161 O O . GLU B 1 96 ? 34.391 23.350 -29.748 1.00 22.31 1976 GLU B O 1
ATOM 2167 N N . LYS B 1 97 ? 32.321 23.998 -30.360 1.00 23.02 1977 LYS B N 1
ATOM 2168 C CA . LYS B 1 97 ? 32.694 25.388 -30.606 1.00 23.64 1977 LYS B CA 1
ATOM 2169 C C . LYS B 1 97 ? 32.992 26.123 -29.302 1.00 23.46 1977 LYS B C 1
ATOM 2170 O O . LYS B 1 97 ? 34.019 26.795 -29.188 1.00 23.55 1977 LYS B O 1
ATOM 2176 N N . ASN B 1 98 ? 32.094 25.983 -28.327 1.00 22.92 1978 ASN B N 1
ATOM 2177 C CA . ASN B 1 98 ? 32.192 26.696 -27.053 1.00 22.99 1978 ASN B CA 1
ATOM 2178 C C . ASN B 1 98 ? 33.372 26.270 -26.173 1.00 22.38 1978 ASN B C 1
ATOM 2179 O O . ASN B 1 98 ? 33.920 27.084 -25.422 1.00 22.57 1978 ASN B O 1
ATOM 2184 N N . PHE B 1 99 ? 33.751 24.996 -26.261 1.00 21.63 1979 PHE B N 1
ATOM 2185 C CA . PHE B 1 99 ? 34.878 24.464 -25.490 1.00 20.72 1979 PHE B CA 1
ATOM 2186 C C . PHE B 1 99 ? 36.165 24.417 -26.312 1.00 20.64 1979 PHE B C 1
ATOM 2187 O O . PHE B 1 99 ? 37.237 24.151 -25.771 1.00 20.77 1979 PHE B O 1
ATOM 2195 N N . GLY B 1 100 ? 36.052 24.644 -27.620 1.00 20.13 1980 GLY B N 1
ATOM 2196 C CA . GLY B 1 100 ? 37.211 24.702 -28.510 1.00 19.96 1980 GLY B CA 1
ATOM 2197 C C . GLY B 1 100 ? 37.950 23.397 -28.741 1.00 19.56 1980 GLY B C 1
ATOM 2198 O O . GLY B 1 100 ? 39.178 23.349 -28.673 1.00 20.19 1980 GLY B O 1
ATOM 2199 N N . PHE B 1 101 ? 37.210 22.329 -29.016 1.00 18.67 1981 PHE B N 1
ATOM 2200 C CA . PHE B 1 101 ? 37.831 21.049 -29.341 1.00 18.05 1981 PHE B CA 1
ATOM 2201 C C . PHE B 1 101 ? 36.896 20.203 -30.197 1.00 17.62 1981 PHE B C 1
ATOM 2202 O O . PHE B 1 101 ? 35.705 20.502 -30.299 1.00 18.19 1981 PHE B O 1
ATOM 2210 N N . SER B 1 102 ? 37.459 19.171 -30.821 1.00 17.32 1982 SER B N 1
ATOM 2211 C CA . SER B 1 102 ? 36.694 18.170 -31.557 1.00 17.05 1982 SER B CA 1
ATOM 2212 C C . SER B 1 102 ? 36.662 16.893 -30.727 1.00 16.82 1982 SER B C 1
ATOM 2213 O O . SER B 1 102 ? 37.713 16.404 -30.314 1.00 16.14 1982 SER B O 1
ATOM 2216 N N . LEU B 1 103 ? 35.468 16.355 -30.488 1.00 16.11 1983 LEU B N 1
ATOM 2217 C CA . LEU B 1 103 ? 35.336 15.135 -29.689 1.00 15.85 1983 LEU B CA 1
ATOM 2218 C C . LEU B 1 103 ? 36.020 13.944 -30.359 1.00 16.10 1983 LEU B C 1
ATOM 2219 O O . LEU B 1 103 ? 36.719 13.189 -29.693 1.00 15.51 1983 LEU B O 1
ATOM 2224 N N . GLN B 1 104 ? 35.834 13.786 -31.675 1.00 16.03 1984 GLN B N 1
ATOM 2225 C CA . GLN B 1 104 ? 36.494 12.711 -32.418 1.00 16.88 1984 GLN B CA 1
ATOM 2226 C C . GLN B 1 104 ? 38.019 12.800 -32.316 1.00 16.16 1984 GLN B C 1
ATOM 2227 O O . GLN B 1 104 ? 38.695 11.790 -32.109 1.00 16.29 1984 GLN B O 1
ATOM 2233 N N . ASP B 1 105 ? 38.552 14.011 -32.468 1.00 16.01 1985 ASP B N 1
ATOM 2234 C CA . ASP B 1 105 ? 39.994 14.233 -32.361 1.00 15.81 1985 ASP B CA 1
ATOM 2235 C C . ASP B 1 105 ? 40.510 13.960 -30.946 1.00 14.74 1985 ASP B C 1
ATOM 2236 O O . ASP B 1 105 ? 41.560 13.335 -30.783 1.00 15.51 1985 ASP B O 1
ATOM 2241 N N . ALA B 1 106 ? 39.761 14.421 -29.943 1.00 13.98 1986 ALA B N 1
ATOM 2242 C CA . ALA B 1 106 ? 40.110 14.166 -28.545 1.00 13.13 1986 ALA B CA 1
ATOM 2243 C C . ALA B 1 106 ? 40.095 12.677 -28.230 1.00 12.61 1986 ALA B C 1
ATOM 2244 O O . ALA B 1 106 ? 41.021 12.178 -27.596 1.00 11.86 1986 ALA B O 1
ATOM 2246 N N . LEU B 1 107 ? 39.062 11.970 -28.702 1.00 13.14 1987 LEU B N 1
ATOM 2247 C CA . LEU B 1 107 ? 39.018 10.509 -28.560 1.00 13.55 1987 LEU B CA 1
ATOM 2248 C C . LEU B 1 107 ? 40.183 9.814 -29.262 1.00 13.79 1987 LEU B C 1
ATOM 2249 O O . LEU B 1 107 ? 40.787 8.892 -28.708 1.00 14.41 1987 LEU B O 1
ATOM 2254 N N . SER B 1 108 ? 40.504 10.261 -30.479 1.00 14.64 1988 SER B N 1
ATOM 2255 C CA . SER B 1 108 ? 41.673 9.741 -31.199 1.00 14.82 1988 SER B CA 1
ATOM 2256 C C . SER B 1 108 ? 42.968 9.916 -30.406 1.00 13.67 1988 SER B C 1
ATOM 2257 O O . SER B 1 108 ? 43.781 9.004 -30.332 1.00 14.24 1988 SER B O 1
ATOM 2260 N N . ARG B 1 109 ? 43.148 11.090 -29.808 1.00 13.13 1989 ARG B N 1
ATOM 2261 C CA . ARG B 1 109 ? 44.324 11.334 -28.967 1.00 12.76 1989 ARG B CA 1
ATOM 2262 C C . ARG B 1 109 ? 44.381 10.389 -27.770 1.00 11.67 1989 ARG B C 1
ATOM 2263 O O . ARG B 1 109 ? 45.419 9.780 -27.505 1.00 12.08 1989 ARG B O 1
ATOM 2271 N N . ALA B 1 110 ? 43.247 10.255 -27.078 1.00 11.73 1990 ALA B N 1
ATOM 2272 C CA . ALA B 1 110 ? 43.145 9.365 -25.911 1.00 11.81 1990 ALA B CA 1
ATOM 2273 C C . ALA B 1 110 ? 43.444 7.907 -26.271 1.00 12.26 1990 ALA B C 1
ATOM 2274 O O . ALA B 1 110 ? 44.059 7.191 -25.500 1.00 12.39 1990 ALA B O 1
ATOM 2276 N N . ARG B 1 111 ? 43.020 7.491 -27.464 1.00 12.73 1991 ARG B N 1
ATOM 2277 C CA . ARG B 1 111 ? 43.247 6.116 -27.912 1.00 14.24 1991 ARG B CA 1
ATOM 2278 C C . ARG B 1 111 ? 44.711 5.825 -28.273 1.00 14.69 1991 ARG B C 1
ATOM 2279 O O . ARG B 1 111 ? 45.164 4.682 -28.164 1.00 16.17 1991 ARG B O 1
ATOM 2287 N N . GLU B 1 112 ? 45.445 6.861 -28.676 1.00 14.78 1992 GLU B N 1
ATOM 2288 C CA . GLU B 1 112 ? 46.881 6.734 -28.953 1.00 15.66 1992 GLU B CA 1
ATOM 2289 C C . GLU B 1 112 ? 47.704 6.641 -27.667 1.00 15.00 1992 GLU B C 1
ATOM 2290 O O . GLU B 1 112 ? 48.550 5.752 -27.509 1.00 15.90 1992 GLU B O 1
ATOM 2296 N N . ARG B 1 113 ? 47.448 7.558 -26.739 1.00 14.15 1993 ARG B N 1
ATOM 2297 C CA . ARG B 1 113 ? 48.130 7.544 -25.453 1.00 14.11 1993 ARG B CA 1
ATOM 2298 C C . ARG B 1 113 ? 47.269 8.300 -24.475 1.00 12.60 1993 ARG B C 1
ATOM 2299 O O . ARG B 1 113 ? 46.682 9.323 -24.812 1.00 13.11 1993 ARG B O 1
ATOM 2307 N N . ARG B 1 114 ? 47.196 7.804 -23.249 1.00 10.88 1994 ARG B N 1
ATOM 2308 C CA . ARG B 1 114 ? 46.404 8.525 -22.272 1.00 10.32 1994 ARG B CA 1
ATOM 2309 C C . ARG B 1 114 ? 47.127 9.794 -21.840 1.00 9.41 1994 ARG B C 1
ATOM 2310 O O . ARG B 1 114 ? 48.361 9.855 -21.747 1.00 9.29 1994 ARG B O 1
ATOM 2318 N N . LEU B 1 115 ? 46.334 10.815 -21.600 1.00 8.51 1995 LEU B N 1
ATOM 2319 C CA . LEU B 1 115 ? 46.843 12.165 -21.501 1.00 8.20 1995 LEU B CA 1
ATOM 2320 C C . LEU B 1 115 ? 47.872 12.368 -20.391 1.00 7.96 1995 LEU B C 1
ATOM 2321 O O . LEU B 1 115 ? 48.823 13.141 -20.558 1.00 8.34 1995 LEU B O 1
ATOM 2326 N N . LEU B 1 116 ? 47.652 11.720 -19.254 1.00 7.18 1996 LEU B N 1
ATOM 2327 C CA . LEU B 1 116 ? 48.454 11.970 -18.062 1.00 6.91 1996 LEU B CA 1
ATOM 2328 C C . LEU B 1 116 ? 49.436 10.847 -17.764 1.00 6.84 1996 LEU B C 1
ATOM 2329 O O . LEU B 1 116 ? 49.924 10.724 -16.642 1.00 6.40 1996 LEU B O 1
AT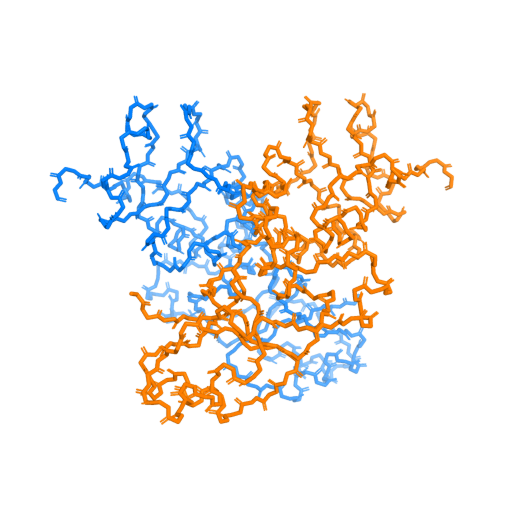OM 2334 N N . GLU B 1 117 ? 49.743 10.040 -18.777 1.00 7.67 1997 GLU B N 1
ATOM 2335 C CA . GLU B 1 117 ? 50.814 9.053 -18.633 1.00 9.04 1997 GLU B CA 1
ATOM 2336 C C . GLU B 1 117 ? 52.078 9.781 -18.182 1.00 8.56 1997 GLU B C 1
ATOM 2337 O O . GLU B 1 117 ? 52.457 10.796 -18.766 1.00 9.24 1997 GLU B O 1
ATOM 2343 N N . GLY B 1 118 ? 52.706 9.282 -17.123 1.00 8.72 1998 GLY B N 1
ATOM 2344 C CA . GLY B 1 118 ? 53.919 9.903 -16.620 1.00 9.78 1998 GLY B CA 1
ATOM 2345 C C . GLY B 1 118 ? 53.708 10.988 -15.581 1.00 10.12 1998 GLY B C 1
ATOM 2346 O O . GLY B 1 118 ? 54.687 11.428 -14.962 1.00 12.26 1998 GLY B O 1
ATOM 2347 N N . TYR B 1 119 ? 52.466 11.446 -15.390 1.00 7.88 1999 TYR B N 1
ATOM 2348 C CA . TYR B 1 119 ? 52.201 12.507 -14.402 1.00 7.47 1999 TYR B CA 1
ATOM 2349 C C . TYR B 1 119 ? 51.909 11.926 -13.031 1.00 7.28 1999 TYR B C 1
ATOM 2350 O O . TYR B 1 119 ? 51.260 10.873 -12.906 1.00 7.11 1999 TYR B O 1
ATOM 2359 N N . GLU B 1 120 ? 52.387 12.615 -12.003 1.00 6.48 2000 GLU B N 1
ATOM 2360 C CA . GLU B 1 120 ? 52.032 12.351 -10.623 1.00 6.67 2000 GLU B CA 1
ATOM 2361 C C . GLU B 1 120 ? 51.433 13.620 -10.061 1.00 6.47 2000 GLU B C 1
ATOM 2362 O O . GLU B 1 120 ? 52.051 14.687 -10.138 1.00 7.00 2000 GLU B O 1
ATOM 2368 N N . ILE B 1 121 ? 50.220 13.534 -9.530 1.00 6.32 2001 ILE B N 1
ATOM 2369 C CA . ILE B 1 121 ? 49.462 14.735 -9.172 1.00 6.36 2001 ILE B CA 1
ATOM 2370 C C . ILE B 1 121 ? 48.919 14.624 -7.763 1.00 5.87 2001 ILE B C 1
ATOM 2371 O O . ILE B 1 121 ? 48.198 13.672 -7.462 1.00 6.49 2001 ILE B O 1
ATOM 2376 N N . TYR B 1 122 ? 49.268 15.580 -6.897 1.00 6.00 2002 TYR B N 1
ATOM 2377 C CA . TYR B 1 122 ? 48.629 15.742 -5.597 1.00 6.00 2002 TYR B CA 1
ATOM 2378 C C . TYR B 1 122 ? 47.626 16.880 -5.682 1.00 6.11 2002 TYR B C 1
ATOM 2379 O O . TYR B 1 122 ? 47.910 17.894 -6.320 1.00 7.36 2002 TYR B O 1
ATOM 2388 N N . VAL B 1 123 ? 46.461 16.703 -5.072 1.00 5.66 2003 VAL B N 1
ATOM 2389 C CA . VAL B 1 123 ? 45.405 17.721 -5.083 1.00 5.61 2003 VAL B CA 1
ATOM 2390 C C . VAL B 1 123 ? 45.201 18.124 -3.645 1.00 5.61 2003 VAL B C 1
ATOM 2391 O O . VAL B 1 123 ? 44.827 17.290 -2.817 1.00 6.67 2003 VAL B O 1
ATOM 2395 N N . THR B 1 124 ? 45.437 19.391 -3.316 1.00 5.61 2004 THR B N 1
ATOM 2396 C CA . THR B 1 124 ? 45.350 19.810 -1.906 1.00 6.99 2004 THR B CA 1
ATOM 2397 C C . THR B 1 124 ? 43.883 19.811 -1.405 1.00 6.86 2004 THR B C 1
ATOM 2398 O O . THR B 1 124 ? 42.959 19.886 -2.200 1.00 6.59 2004 THR B O 1
ATOM 2402 N N . PRO B 1 125 ? 43.681 19.640 -0.094 1.00 7.38 2005 PRO B N 1
ATOM 2403 C CA . PRO B 1 125 ? 42.351 19.315 0.434 1.00 7.99 2005 PRO B CA 1
ATOM 2404 C C . PRO B 1 125 ? 41.218 20.314 0.169 1.00 7.79 2005 PRO B C 1
ATOM 2405 O O . PRO B 1 125 ? 40.055 19.880 0.094 1.00 8.51 2005 PRO B O 1
ATOM 2409 N N . GLY B 1 126 ? 41.538 21.602 0.028 1.00 7.67 2006 GLY B N 1
ATOM 2410 C CA . GLY B 1 126 ? 40.530 22.635 -0.197 1.00 7.45 2006 GLY B CA 1
ATOM 2411 C C . GLY B 1 126 ? 40.106 22.841 -1.641 1.00 7.10 2006 GLY B C 1
ATOM 2412 O O . GLY B 1 126 ? 39.243 23.669 -1.919 1.00 7.34 2006 GLY B O 1
ATOM 2413 N N . VAL B 1 127 ? 40.691 22.102 -2.579 1.00 6.55 2007 VAL B N 1
ATOM 2414 C CA . VAL B 1 127 ? 40.401 22.301 -3.990 1.00 6.22 2007 VAL B CA 1
ATOM 2415 C C . VAL B 1 127 ? 38.933 21.987 -4.311 1.00 6.19 2007 VAL B C 1
ATOM 2416 O O . VAL B 1 127 ? 38.335 21.077 -3.716 1.00 6.53 2007 VAL B O 1
ATOM 2420 N N . GLN B 1 128 ? 38.382 22.763 -5.242 1.00 5.84 2008 GLN B N 1
ATOM 2421 C CA . GLN B 1 128 ? 37.108 22.443 -5.857 1.00 5.81 2008 GLN B CA 1
ATOM 2422 C C . GLN B 1 128 ? 37.333 22.361 -7.361 1.00 6.23 2008 GLN B C 1
ATOM 2423 O O . GLN B 1 128 ? 38.028 23.195 -7.931 1.00 5.82 2008 GLN B O 1
ATOM 2429 N N . PRO B 1 129 ? 36.756 21.361 -8.033 1.00 6.67 2009 PRO B N 1
ATOM 2430 C CA . PRO B 1 129 ? 35.936 20.288 -7.475 1.00 7.33 2009 PRO B CA 1
ATOM 2431 C C . PRO B 1 129 ? 36.712 19.364 -6.528 1.00 8.06 2009 PRO B C 1
ATOM 2432 O O . PRO B 1 129 ? 37.936 19.404 -6.480 1.00 7.40 2009 PRO B O 1
ATOM 2436 N N . PRO B 1 130 ? 35.986 18.571 -5.728 1.00 8.19 2010 PRO B N 1
ATOM 2437 C CA . PRO B 1 130 ? 36.635 17.812 -4.657 1.00 8.61 2010 PRO B CA 1
ATOM 2438 C C . PRO B 1 130 ? 37.817 16.920 -5.099 1.00 7.88 2010 PRO B C 1
ATOM 2439 O O . PRO B 1 130 ? 37.740 16.255 -6.143 1.00 7.36 2010 PRO B O 1
ATOM 2443 N N . PRO B 1 131 ? 38.894 16.894 -4.290 1.00 7.71 2011 PRO B N 1
ATOM 2444 C CA . PRO B 1 131 ? 40.045 16.041 -4.635 1.00 7.81 2011 PRO B CA 1
ATOM 2445 C C . PRO B 1 131 ? 39.713 14.593 -5.077 1.00 7.46 2011 PRO B C 1
ATOM 2446 O O . PRO B 1 131 ? 40.285 14.149 -6.062 1.00 6.91 2011 PRO B O 1
ATOM 2450 N N . PRO B 1 132 ? 38.807 13.863 -4.383 1.00 7.42 2012 PRO B N 1
ATOM 2451 C CA . PRO B 1 132 ? 38.584 12.473 -4.836 1.00 7.93 2012 PRO B CA 1
ATOM 2452 C C . PRO B 1 132 ? 38.022 12.385 -6.254 1.00 7.29 2012 PRO B C 1
ATOM 2453 O O . PRO B 1 132 ? 38.382 11.463 -6.984 1.00 7.77 2012 PRO B O 1
ATOM 2457 N N . GLN B 1 133 ? 37.186 13.341 -6.664 1.00 6.60 2013 GLN B N 1
ATOM 2458 C CA . GLN B 1 133 ? 36.711 13.381 -8.044 1.00 6.86 2013 GLN B CA 1
ATOM 2459 C C . GLN B 1 133 ? 37.832 13.692 -9.042 1.00 6.62 2013 GLN B C 1
ATOM 2460 O O . GLN B 1 133 ? 37.924 13.101 -10.118 1.00 6.57 2013 GLN B O 1
ATOM 2466 N N . MET B 1 134 ? 38.684 14.652 -8.671 1.00 6.29 2014 MET B N 1
ATOM 2467 C CA . MET B 1 134 ? 39.891 14.950 -9.462 1.00 6.12 2014 MET B CA 1
ATOM 2468 C C . MET B 1 134 ? 40.757 13.689 -9.590 1.00 5.94 2014 MET B C 1
ATOM 2469 O O . MET B 1 134 ? 41.257 13.378 -10.668 1.00 5.83 2014 MET B O 1
ATOM 2474 N N . GLY B 1 135 ? 40.910 12.947 -8.494 1.00 5.70 2015 GLY B N 1
ATOM 2475 C CA . GLY B 1 135 ? 41.681 11.706 -8.526 1.00 5.78 2015 GLY B CA 1
ATOM 2476 C C . GLY B 1 135 ? 41.131 10.644 -9.455 1.00 6.63 2015 GLY B C 1
ATOM 2477 O O . GLY B 1 135 ? 41.889 9.950 -10.143 1.00 7.07 2015 GLY B O 1
ATOM 2478 N N . GLU B 1 136 ? 39.808 10.526 -9.510 1.00 6.70 2016 GLU B N 1
ATOM 2479 C CA . GLU B 1 136 ? 39.188 9.590 -10.441 1.00 7.59 2016 GLU B CA 1
ATOM 2480 C C . GLU B 1 136 ? 39.539 9.970 -11.876 1.00 7.24 2016 GLU B C 1
ATOM 2481 O O . GLU B 1 136 ? 39.880 9.105 -12.693 1.00 7.43 2016 GLU B O 1
ATOM 2487 N N . ILE B 1 137 ? 39.449 11.257 -12.204 1.00 7.01 2017 ILE B N 1
ATOM 2488 C CA . ILE B 1 137 ? 39.758 11.721 -13.550 1.00 7.35 2017 ILE B CA 1
ATOM 2489 C C . ILE B 1 137 ? 41.243 11.515 -13.881 1.00 6.81 2017 ILE B C 1
ATOM 2490 O O . ILE B 1 137 ? 41.584 11.050 -14.969 1.00 6.61 2017 ILE B O 1
ATOM 2495 N N . ILE B 1 138 ? 42.116 11.832 -12.931 1.00 6.30 2018 ILE B N 1
ATOM 2496 C CA . ILE B 1 138 ? 43.561 11.631 -13.119 1.00 6.15 2018 ILE B CA 1
ATOM 2497 C C . ILE B 1 138 ? 43.864 10.170 -13.465 1.00 6.24 2018 ILE B C 1
ATOM 2498 O O . ILE B 1 138 ? 44.610 9.874 -14.408 1.00 5.97 2018 ILE B O 1
ATOM 2503 N N . SER B 1 139 ? 43.278 9.257 -12.697 1.00 6.27 2019 SER B N 1
ATOM 2504 C CA . SER B 1 139 ? 43.502 7.836 -12.910 1.00 7.31 2019 SER B CA 1
ATOM 2505 C C . SER B 1 139 ? 42.967 7.363 -14.263 1.00 6.85 2019 SER B C 1
ATOM 2506 O O . SER B 1 139 ? 43.623 6.591 -14.960 1.00 7.72 2019 SER B O 1
ATOM 2509 N N . CYS B 1 140 ? 41.781 7.834 -14.642 1.00 6.68 2020 CYS B N 1
ATOM 2510 C CA . CYS B 1 140 ? 41.237 7.466 -15.949 1.00 7.80 2020 CYS B CA 1
ATOM 2511 C C . CYS B 1 140 ? 42.064 7.985 -17.122 1.00 7.73 2020 CYS B C 1
ATOM 2512 O O . CYS B 1 140 ? 41.967 7.463 -18.232 1.00 8.13 2020 CYS B O 1
ATOM 2515 N N . CYS B 1 141 ? 42.862 9.018 -16.872 1.00 6.56 2021 CYS B N 1
ATOM 2516 C CA . CYS B 1 141 ? 43.789 9.527 -17.884 1.00 6.86 2021 CYS B CA 1
ATOM 2517 C C . CYS B 1 141 ? 45.202 8.948 -17.756 1.00 6.59 2021 CYS B C 1
ATOM 2518 O O . CYS B 1 141 ? 46.138 9.463 -18.377 1.00 7.25 2021 CYS B O 1
ATOM 2521 N N . GLY B 1 142 ? 45.356 7.879 -16.984 1.00 6.69 2022 GLY B N 1
ATOM 2522 C CA . GLY B 1 142 ? 46.634 7.188 -16.910 1.00 6.75 2022 GLY B CA 1
ATOM 2523 C C . GLY B 1 142 ? 47.655 7.822 -15.996 1.00 6.90 2022 GLY B C 1
ATOM 2524 O O . GLY B 1 142 ? 48.826 7.408 -16.017 1.00 7.15 2022 GLY B O 1
ATOM 2525 N N . GLY B 1 143 ? 47.245 8.814 -15.200 1.00 6.89 2023 GLY B N 1
ATOM 2526 C CA . GLY B 1 143 ? 48.141 9.462 -14.241 1.00 6.90 2023 GLY B CA 1
ATOM 2527 C C . GLY B 1 143 ? 48.091 8.794 -12.888 1.00 6.42 2023 GLY B C 1
ATOM 2528 O O . GLY B 1 143 ? 47.276 7.899 -12.648 1.00 6.60 2023 GLY B O 1
ATOM 2529 N N . THR B 1 144 ? 48.990 9.189 -11.996 1.00 6.92 2024 THR B N 1
ATOM 2530 C CA . THR B 1 144 ? 48.987 8.707 -10.625 1.00 7.48 2024 THR B CA 1
ATOM 2531 C C . THR B 1 144 ? 48.472 9.809 -9.714 1.00 6.76 2024 THR B C 1
ATOM 2532 O O . THR B 1 144 ? 49.021 10.915 -9.731 1.00 7.57 2024 THR B O 1
ATOM 2536 N N . TYR B 1 145 ? 47.432 9.522 -8.935 1.00 6.44 2025 TYR B N 1
ATOM 2537 C CA . TYR B 1 145 ? 46.889 10.425 -7.931 1.00 7.44 2025 TYR B CA 1
ATOM 2538 C C . TYR B 1 145 ? 47.639 10.154 -6.629 1.00 8.07 2025 TYR B C 1
ATOM 2539 O O . TYR B 1 145 ? 47.642 9.025 -6.148 1.00 9.33 2025 TYR B O 1
ATOM 2548 N N . LEU B 1 146 ? 48.309 11.159 -6.079 1.00 7.20 2026 LEU B N 1
ATOM 2549 C CA . LEU B 1 146 ? 49.140 10.983 -4.883 1.00 7.84 2026 LEU B CA 1
ATOM 2550 C C . LEU B 1 146 ? 48.338 11.149 -3.607 1.00 8.26 2026 LEU B C 1
ATOM 2551 O O . LEU B 1 146 ? 47.462 11.988 -3.543 1.00 8.90 2026 LEU B O 1
ATOM 2556 N N . PRO B 1 147 ? 48.633 10.334 -2.584 1.00 8.65 2027 PRO B N 1
ATOM 2557 C CA . PRO B 1 147 ? 47.864 10.409 -1.350 1.00 9.80 2027 PRO B CA 1
ATOM 2558 C C . PRO B 1 147 ? 48.272 11.519 -0.390 1.00 10.21 2027 PRO B C 1
ATOM 2559 O O . PRO B 1 147 ? 47.507 11.834 0.532 1.00 11.42 2027 PRO B O 1
ATOM 2563 N N . SER B 1 148 ? 49.433 12.137 -0.610 1.00 9.43 2028 SER B N 1
ATOM 2564 C CA . SER B 1 148 ? 49.869 13.221 0.269 1.00 9.45 2028 SER B CA 1
ATOM 2565 C C . SER B 1 148 ? 50.847 14.129 -0.464 1.00 8.71 2028 SER B C 1
ATOM 2566 O O . SER B 1 148 ? 51.321 13.806 -1.550 1.00 8.46 2028 SER B O 1
ATOM 2569 N N . MET B 1 149 ? 51.118 15.283 0.140 1.00 8.33 2029 MET B N 1
ATOM 2570 C CA . MET B 1 149 ? 51.962 16.291 -0.498 1.00 8.44 2029 MET B CA 1
ATOM 2571 C C . MET B 1 149 ? 53.361 15.719 -0.732 1.00 8.10 2029 MET B C 1
ATOM 2572 O O . MET B 1 149 ? 53.968 15.181 0.198 1.00 8.02 2029 MET B O 1
ATOM 2577 N N . PRO B 1 150 ? 53.895 15.836 -1.954 1.00 8.31 2030 PRO B N 1
ATOM 2578 C CA . PRO B 1 150 ? 55.277 15.428 -2.189 1.00 8.98 2030 PRO B CA 1
ATOM 2579 C C . PRO B 1 150 ? 56.302 16.218 -1.364 1.00 8.84 2030 PRO B C 1
ATOM 2580 O O . PRO B 1 150 ? 56.017 17.324 -0.867 1.00 9.46 2030 PRO B O 1
ATOM 2584 N N . ARG B 1 151 ? 57.487 15.635 -1.212 1.00 8.82 2031 ARG B N 1
ATOM 2585 C CA . ARG B 1 151 ? 58.616 16.311 -0.551 1.00 9.12 2031 ARG B CA 1
ATOM 2586 C C . ARG B 1 151 ? 59.786 16.552 -1.494 1.00 9.37 2031 ARG B C 1
ATOM 2587 O O . ARG B 1 151 ? 60.771 17.174 -1.092 1.00 11.51 2031 ARG B O 1
ATOM 2595 N N . SER B 1 152 ? 59.690 16.084 -2.737 0.50 6.64 2032 SER B N 1
ATOM 2596 C CA . SER B 1 152 ? 60.827 16.133 -3.663 0.50 6.94 2032 SER B CA 1
ATOM 2597 C C . SER B 1 152 ? 60.393 16.436 -5.086 0.50 6.33 2032 SER B C 1
ATOM 2598 O O . SER B 1 152 ? 59.263 16.140 -5.476 0.50 4.57 2032 SER B O 1
ATOM 2603 N N . TYR B 1 153 ? 61.306 17.003 -5.861 1.00 8.40 2033 TYR B N 1
ATOM 2604 C CA . TYR B 1 153 ? 61.052 17.305 -7.247 1.00 9.14 2033 TYR B CA 1
ATOM 2605 C C . TYR B 1 153 ? 61.136 16.065 -8.132 1.00 9.74 2033 TYR B C 1
ATOM 2606 O O . TYR B 1 153 ? 62.031 15.220 -7.950 1.00 10.26 2033 TYR B O 1
ATOM 2615 N N . LYS B 1 154 ? 60.239 15.995 -9.114 1.00 9.32 2034 LYS B N 1
ATOM 2616 C CA . LYS B 1 154 ? 60.336 15.052 -10.225 1.00 11.26 2034 LYS B CA 1
ATOM 2617 C C . LYS B 1 154 ? 59.672 15.724 -11.422 1.00 10.38 2034 LYS B C 1
ATOM 2618 O O . LYS B 1 154 ? 58.694 16.448 -11.244 1.00 9.32 2034 LYS B O 1
ATOM 2624 N N . PRO B 1 155 ? 60.196 15.523 -12.647 1.00 10.56 2035 PRO B N 1
ATOM 2625 C CA . PRO B 1 155 ? 59.474 16.047 -13.808 1.00 10.64 2035 PRO B CA 1
ATOM 2626 C C . PRO B 1 155 ? 58.048 15.472 -13.887 1.00 9.97 2035 PRO B C 1
ATOM 2627 O O . PRO B 1 155 ? 57.851 14.293 -13.598 1.00 9.60 2035 PRO B O 1
ATOM 2631 N N . GLN B 1 156 ? 57.089 16.316 -14.278 1.00 9.95 2036 GLN B N 1
ATOM 2632 C CA . GLN B 1 156 ? 55.674 15.927 -14.421 1.00 10.49 2036 GLN B CA 1
ATOM 2633 C C . GLN B 1 156 ? 55.010 15.518 -13.104 1.00 8.19 2036 GLN B C 1
ATOM 2634 O O . GLN B 1 156 ? 53.936 14.878 -13.112 1.00 8.36 2036 GLN B O 1
ATOM 2640 N N . ARG B 1 157 ? 55.610 15.916 -11.981 1.00 7.43 2037 ARG B N 1
ATOM 2641 C CA . ARG B 1 157 ? 54.964 15.832 -10.684 1.00 7.22 2037 ARG B CA 1
ATOM 2642 C C . ARG B 1 157 ? 54.458 17.230 -10.355 1.00 7.58 2037 ARG B C 1
ATOM 2643 O O . ARG B 1 157 ? 55.241 18.194 -10.316 1.00 8.33 2037 ARG B O 1
ATOM 2651 N N . VAL B 1 158 ? 53.153 17.370 -10.160 1.00 6.37 2038 VAL B N 1
ATOM 2652 C CA . VAL B 1 158 ? 52.544 18.690 -10.001 1.00 6.46 2038 VAL B CA 1
ATOM 2653 C C . VAL B 1 158 ? 51.550 18.659 -8.859 1.00 5.77 2038 VAL B C 1
ATOM 2654 O O . VAL B 1 158 ? 51.097 17.586 -8.426 1.00 6.44 2038 VAL B O 1
ATOM 2658 N N . VAL B 1 159 ? 51.209 19.848 -8.367 1.00 5.61 2039 VAL B N 1
ATOM 2659 C CA . VAL B 1 159 ? 50.284 19.994 -7.264 1.00 5.90 2039 VAL B CA 1
ATOM 2660 C C . VAL B 1 159 ? 49.133 20.878 -7.719 1.00 6.18 2039 VAL B C 1
ATOM 2661 O O . VAL B 1 159 ? 49.354 22.052 -8.076 1.00 7.24 2039 VAL B O 1
ATOM 2665 N N . ILE B 1 160 ? 47.917 20.329 -7.749 1.00 5.52 2040 ILE B N 1
ATOM 2666 C CA . ILE B 1 160 ? 46.710 21.133 -7.979 1.00 5.67 2040 ILE B CA 1
ATOM 2667 C C . ILE B 1 160 ? 46.296 21.714 -6.638 1.00 5.22 2040 ILE B C 1
ATOM 2668 O O . ILE B 1 160 ? 46.126 20.983 -5.654 1.00 5.20 2040 ILE B O 1
ATOM 2673 N N . THR B 1 161 ? 46.181 23.042 -6.584 1.00 5.47 2041 THR B N 1
ATOM 2674 C CA . THR B 1 161 ? 45.888 23.676 -5.313 1.00 5.99 2041 THR B CA 1
ATOM 2675 C C . THR B 1 161 ? 44.914 24.841 -5.481 1.00 6.17 2041 THR B C 1
ATOM 2676 O O . THR B 1 161 ? 44.248 24.945 -6.503 1.00 6.28 2041 THR B O 1
ATOM 2680 N N . CYS B 1 162 ? 44.822 25.683 -4.454 1.00 6.76 2042 CYS B N 1
ATOM 2681 C CA . CYS B 1 162 ? 43.801 26.735 -4.394 1.00 7.12 2042 CYS B CA 1
ATOM 2682 C C . CYS B 1 162 ? 44.223 27.764 -3.361 1.00 7.99 2042 CYS B C 1
ATOM 2683 O O . CYS B 1 162 ? 45.048 27.464 -2.500 1.00 7.17 2042 CYS B O 1
ATOM 2686 N N . PRO B 1 163 ? 43.632 28.975 -3.418 1.00 8.52 2043 PRO B N 1
ATOM 2687 C CA . PRO B 1 163 ? 44.021 29.998 -2.450 1.00 8.78 2043 PRO B CA 1
ATOM 2688 C C . PRO B 1 163 ? 43.919 29.588 -0.983 1.00 9.79 2043 PRO B C 1
ATOM 2689 O O . PRO B 1 163 ? 44.800 29.919 -0.200 1.00 9.61 2043 PRO B O 1
ATOM 2693 N N . GLN B 1 164 ? 42.880 28.862 -0.601 1.00 9.90 2044 GLN B N 1
ATOM 2694 C CA . GLN B 1 164 ? 42.751 28.393 0.780 1.00 11.90 2044 GLN B CA 1
ATOM 2695 C C . GLN B 1 164 ? 43.971 27.596 1.257 1.00 10.54 2044 GLN B C 1
ATOM 2696 O O . GLN B 1 164 ? 44.303 27.595 2.439 1.00 10.89 2044 GLN B O 1
ATOM 2702 N N . ASP B 1 165 ? 44.626 26.903 0.323 1.00 9.61 2045 ASP B N 1
ATOM 2703 C CA . ASP B 1 165 ? 45.725 26.007 0.664 1.00 8.87 2045 ASP B CA 1
ATOM 2704 C C . ASP B 1 165 ? 47.113 26.600 0.411 1.00 8.32 2045 ASP B C 1
ATOM 2705 O O . ASP B 1 165 ? 48.116 25.931 0.671 1.00 8.43 2045 ASP B O 1
ATOM 2710 N N . PHE B 1 166 ? 47.195 27.848 -0.052 1.00 8.23 2046 PHE B N 1
ATOM 2711 C CA . PHE B 1 166 ? 48.513 28.468 -0.239 1.00 8.30 2046 PHE B CA 1
ATOM 2712 C C . PHE B 1 166 ? 49.373 28.406 1.036 1.00 8.52 2046 PHE B C 1
ATOM 2713 O O . PHE B 1 166 ? 50.568 28.183 0.932 1.00 8.70 2046 PHE B O 1
ATOM 2721 N N . PRO B 1 167 ? 48.791 28.590 2.237 1.00 8.72 2047 PRO B N 1
ATOM 2722 C CA . PRO B 1 167 ? 49.615 28.484 3.451 1.00 9.49 2047 PRO B CA 1
ATOM 2723 C C . PRO B 1 167 ? 50.296 27.128 3.632 1.00 10.15 2047 PRO B C 1
ATOM 2724 O O . PRO B 1 167 ? 51.234 27.037 4.433 1.00 10.72 2047 PRO B O 1
ATOM 2728 N N . HIS B 1 168 ? 49.853 26.106 2.897 1.00 9.84 2048 HIS B N 1
ATOM 2729 C CA . HIS B 1 168 ? 50.429 24.758 3.019 1.00 10.94 2048 HIS B CA 1
ATOM 2730 C C . HIS B 1 168 ? 51.381 24.404 1.877 1.00 10.24 2048 HIS B C 1
ATOM 2731 O O . HIS B 1 168 ? 51.813 23.249 1.765 1.00 10.84 2048 HIS B O 1
ATOM 2738 N N . CYS B 1 169 ? 51.741 25.383 1.053 1.00 9.08 2049 CYS B N 1
ATOM 2739 C CA . CYS B 1 169 ? 52.511 25.100 -0.167 1.00 8.73 2049 CYS B CA 1
ATOM 2740 C C . CYS B 1 169 ? 54.005 25.391 -0.083 1.00 8.11 2049 CYS B C 1
ATOM 2741 O O . CYS B 1 169 ? 54.662 25.450 -1.123 1.00 7.99 2049 CYS B O 1
ATOM 2744 N N . SER B 1 170 ? 54.556 25.570 1.115 1.00 7.47 2050 SER B N 1
ATOM 2745 C CA . SER B 1 170 ? 55.984 25.912 1.169 1.00 7.58 2050 SER B CA 1
ATOM 2746 C C . SER B 1 170 ? 56.869 24.775 0.663 1.00 7.34 2050 SER B C 1
ATOM 2747 O O . SER B 1 170 ? 57.878 25.033 0.020 1.00 6.49 2050 SER B O 1
ATOM 2750 N N . ILE B 1 171 ? 56.500 23.519 0.918 1.00 6.72 2051 ILE B N 1
ATOM 2751 C CA . ILE B 1 171 ? 57.347 22.414 0.461 1.00 7.61 2051 ILE B CA 1
ATOM 2752 C C . ILE B 1 171 ? 57.338 22.255 -1.056 1.00 7.12 2051 ILE B C 1
ATOM 2753 O O . ILE B 1 171 ? 58.412 22.182 -1.655 1.00 6.57 2051 ILE B O 1
ATOM 2758 N N . PRO B 1 172 ? 56.150 22.223 -1.712 1.00 6.18 2052 PRO B N 1
ATOM 2759 C CA . PRO B 1 172 ? 56.249 22.170 -3.168 1.00 6.75 2052 PRO B CA 1
ATOM 2760 C C . PRO B 1 172 ? 56.965 23.386 -3.787 1.00 6.48 2052 PRO B C 1
ATOM 2761 O O . PRO B 1 172 ? 57.712 23.231 -4.757 1.00 6.14 2052 PRO B O 1
ATOM 2765 N N . LEU B 1 173 ? 56.758 24.580 -3.225 1.00 6.44 2053 LEU B N 1
ATOM 2766 C CA . LEU B 1 173 ? 57.513 25.742 -3.721 1.00 6.22 2053 LEU B CA 1
ATOM 2767 C C . LEU B 1 173 ? 59.019 25.567 -3.533 1.00 5.81 2053 LEU B C 1
ATOM 2768 O O . LEU B 1 173 ? 59.830 25.896 -4.419 1.00 6.28 2053 LEU B O 1
ATOM 2773 N N . ARG B 1 174 ? 59.384 25.014 -2.384 1.00 5.43 2054 ARG B N 1
ATOM 2774 C CA . ARG B 1 174 ? 60.798 24.791 -2.076 1.00 5.83 2054 ARG B CA 1
ATOM 2775 C C . ARG B 1 174 ? 61.510 23.963 -3.138 1.00 6.07 2054 ARG B C 1
ATOM 2776 O O . ARG B 1 174 ? 62.647 24.261 -3.531 1.00 6.26 2054 ARG B O 1
ATOM 2784 N N . VAL B 1 175 ? 60.827 22.922 -3.614 1.00 6.59 2055 VAL B N 1
ATOM 2785 C CA . VAL B 1 175 ? 61.446 21.953 -4.520 1.00 7.91 2055 VAL B CA 1
ATOM 2786 C C . VAL B 1 175 ? 61.058 22.173 -5.975 1.00 8.20 2055 VAL B C 1
ATOM 2787 O O . VAL B 1 175 ? 61.483 21.414 -6.840 1.00 9.53 2055 VAL B O 1
ATOM 2791 N N . GLY B 1 176 ? 60.287 23.225 -6.254 1.00 7.55 2056 GLY B N 1
ATOM 2792 C CA . GLY B 1 176 ? 60.004 23.616 -7.622 1.00 7.53 2056 GLY B CA 1
ATOM 2793 C C . GLY B 1 176 ? 58.900 22.830 -8.307 1.00 6.65 2056 GLY B C 1
ATOM 2794 O O . GLY B 1 176 ? 58.836 22.792 -9.530 1.00 8.06 2056 GLY B O 1
ATOM 2795 N N . LEU B 1 177 ? 58.005 22.229 -7.528 1.00 6.31 2057 LEU B N 1
ATOM 2796 C CA . LEU B 1 177 ? 56.826 21.586 -8.112 1.00 6.26 2057 LEU B CA 1
ATOM 2797 C C . LEU B 1 177 ? 55.790 22.629 -8.514 1.00 6.03 2057 LEU B C 1
ATOM 2798 O O . LEU B 1 177 ? 55.440 23.489 -7.702 1.00 6.29 2057 LEU B O 1
ATOM 2803 N N . PRO B 1 178 ? 55.299 22.566 -9.765 1.00 5.97 2058 PRO B N 1
ATOM 2804 C CA . PRO B 1 178 ? 54.275 23.526 -10.183 1.00 6.47 2058 PRO B CA 1
ATOM 2805 C C . PRO B 1 178 ? 52.990 23.475 -9.348 1.00 6.46 2058 PRO B C 1
ATOM 2806 O O . PRO B 1 178 ? 52.505 22.387 -9.013 1.00 6.91 2058 PRO B O 1
ATOM 2810 N N . LEU B 1 179 ? 52.481 24.655 -9.000 1.00 6.09 2059 LEU B N 1
ATOM 2811 C CA . LEU B 1 179 ? 51.191 24.832 -8.336 1.00 6.44 2059 LEU B CA 1
ATOM 2812 C C . LEU B 1 179 ? 50.193 25.223 -9.407 1.00 6.37 2059 LEU B C 1
ATOM 2813 O O . LEU B 1 179 ? 50.317 26.289 -10.015 1.00 6.33 2059 LEU B O 1
ATOM 2818 N N . LEU B 1 180 ? 49.205 24.363 -9.634 1.00 6.17 2060 LEU B N 1
ATOM 2819 C CA . LEU B 1 180 ? 48.296 24.499 -10.778 1.00 5.79 2060 LEU B CA 1
ATOM 2820 C C . LEU B 1 180 ? 46.835 24.644 -10.396 1.00 5.81 2060 LEU B C 1
ATOM 2821 O O . LEU B 1 180 ? 46.374 24.099 -9.386 1.00 5.92 2060 LEU B O 1
ATOM 2826 N N . SER B 1 181 ? 46.106 25.361 -11.250 1.00 5.56 2061 SER B N 1
ATOM 2827 C CA . SER B 1 181 ? 44.662 25.472 -11.157 1.00 5.88 2061 SER B CA 1
ATOM 2828 C C . SER B 1 181 ? 43.993 24.115 -11.426 1.00 5.57 2061 SER B C 1
ATOM 2829 O O . SER B 1 181 ? 44.458 23.337 -12.265 1.00 5.39 2061 SER B O 1
ATOM 2832 N N . PRO B 1 182 ? 42.855 23.838 -10.767 1.00 6.44 2062 PRO B N 1
ATOM 2833 C CA . PRO B 1 182 ? 42.108 22.618 -11.136 1.00 6.36 2062 PRO B CA 1
ATOM 2834 C C . PRO B 1 182 ? 41.686 22.555 -12.601 1.00 6.25 2062 PRO B C 1
ATOM 2835 O O . PRO B 1 182 ? 41.463 21.457 -13.129 1.00 6.57 2062 PRO B O 1
ATOM 2839 N N . GLU B 1 183 ? 41.580 23.703 -13.268 1.00 6.20 2063 GLU B N 1
ATOM 2840 C CA . GLU B 1 183 ? 41.213 23.686 -14.674 1.00 6.59 2063 GLU B CA 1
ATOM 2841 C C . GLU B 1 183 ? 42.315 23.139 -15.576 1.00 6.73 2063 GLU B C 1
ATOM 2842 O O . GLU B 1 183 ? 42.061 22.763 -16.710 1.00 6.74 2063 GLU B O 1
ATOM 2848 N N . PHE B 1 184 ? 43.539 23.055 -15.066 1.00 7.10 2064 PHE B N 1
ATOM 2849 C CA . PHE B 1 184 ? 44.562 22.332 -15.821 1.00 7.31 2064 PHE B CA 1
ATOM 2850 C C . PHE B 1 184 ? 44.027 20.940 -16.175 1.00 7.62 2064 PHE B C 1
ATOM 2851 O O . PHE B 1 184 ? 44.190 20.456 -17.302 1.00 7.72 2064 PHE B O 1
ATOM 2859 N N . LEU B 1 185 ? 43.407 20.296 -15.191 1.00 7.14 2065 LEU B N 1
ATOM 2860 C CA . LEU B 1 185 ? 42.871 18.956 -15.372 1.00 7.74 2065 LEU B CA 1
ATOM 2861 C C . LEU B 1 185 ? 41.571 18.984 -16.171 1.00 7.56 2065 LEU B C 1
ATOM 2862 O O . LEU B 1 185 ? 41.423 18.246 -17.145 1.00 8.16 2065 LEU B O 1
ATOM 2867 N N . LEU B 1 186 ? 40.635 19.843 -15.778 1.00 7.60 2066 LEU B N 1
ATOM 2868 C CA . LEU B 1 186 ? 39.294 19.774 -16.349 1.00 8.12 2066 LEU B CA 1
ATOM 2869 C C . LEU B 1 186 ? 39.294 20.193 -17.801 1.00 8.38 2066 LEU B C 1
ATOM 2870 O O . LEU B 1 186 ? 38.725 19.511 -18.652 1.00 9.08 2066 LEU B O 1
ATOM 2875 N N . THR B 1 187 ? 39.950 21.316 -18.088 1.00 8.29 2067 THR B N 1
ATOM 2876 C CA . THR B 1 187 ? 40.063 21.780 -19.461 1.00 8.36 2067 THR B CA 1
ATOM 2877 C C . THR B 1 187 ? 41.016 20.866 -20.244 1.00 8.04 2067 THR B C 1
ATOM 2878 O O . THR B 1 187 ? 40.742 20.506 -21.388 1.00 8.18 2067 THR B O 1
ATOM 2882 N N . GLY B 1 188 ? 42.123 20.454 -19.620 1.00 7.59 2068 GLY B N 1
ATOM 2883 C CA . GLY B 1 188 ? 43.075 19.587 -20.308 1.00 7.79 2068 GLY B CA 1
ATOM 2884 C C . GLY B 1 188 ? 42.480 18.249 -20.741 1.00 8.04 2068 GLY B C 1
ATOM 2885 O O . GLY B 1 188 ? 42.724 17.775 -21.845 1.00 7.52 2068 GLY B O 1
ATOM 2886 N N . VAL B 1 189 ? 41.701 17.627 -19.868 1.00 7.91 2069 VAL B N 1
ATOM 2887 C CA . VAL B 1 189 ? 41.116 16.312 -20.173 1.00 9.23 2069 VAL B CA 1
ATOM 2888 C C . VAL B 1 189 ? 40.014 16.459 -21.227 1.00 9.84 2069 VAL B C 1
ATOM 2889 O O . VAL B 1 189 ? 39.915 15.660 -22.165 1.00 10.41 2069 VAL B O 1
ATOM 2893 N N . LEU B 1 190 ? 39.204 17.510 -21.093 1.00 10.19 2070 LEU B N 1
ATOM 2894 C CA . LEU B 1 190 ? 38.140 17.773 -22.053 1.00 11.20 2070 LEU B CA 1
ATOM 2895 C C . LEU B 1 190 ? 38.713 17.904 -23.474 1.00 11.56 2070 LEU B C 1
ATOM 2896 O O . LEU B 1 190 ? 38.186 17.326 -24.434 1.00 12.03 2070 LEU B O 1
ATOM 2901 N N . LYS B 1 191 ? 39.803 18.649 -23.608 1.00 12.28 2071 LYS B N 1
ATOM 2902 C CA . LYS B 1 191 ? 40.429 18.879 -24.902 1.00 13.61 2071 LYS B CA 1
ATOM 2903 C C . LYS B 1 191 ? 41.461 17.820 -25.276 1.00 13.53 2071 LYS B C 1
ATOM 2904 O O . LYS B 1 191 ? 41.947 17.799 -26.403 1.00 14.48 2071 LYS B O 1
ATOM 2910 N N . GLN B 1 192 ? 41.817 16.957 -24.321 1.00 13.17 2072 GLN B N 1
ATOM 2911 C CA . GLN B 1 192 ? 42.949 16.023 -24.476 1.00 13.41 2072 GLN B CA 1
ATOM 2912 C C . GLN B 1 192 ? 44.239 16.738 -24.883 1.00 14.04 2072 GLN B C 1
ATOM 2913 O O . GLN B 1 192 ? 44.938 16.332 -25.813 1.00 13.73 2072 GLN B O 1
ATOM 2919 N N . GLU B 1 193 ? 44.534 17.822 -24.174 1.00 14.95 2073 GLU B N 1
ATOM 2920 C CA . GLU B 1 193 ? 45.802 18.540 -24.323 1.00 17.51 2073 GLU B CA 1
ATOM 2921 C C . GLU B 1 193 ? 46.249 19.088 -22.973 1.00 17.38 2073 GLU B C 1
ATOM 2922 O O . GLU B 1 193 ? 45.522 19.863 -22.345 1.00 18.61 2073 GLU B O 1
ATOM 2928 N N . ALA B 1 194 ? 47.429 18.665 -22.530 1.00 17.01 2074 ALA B N 1
ATOM 2929 C CA . ALA B 1 194 ? 47.957 19.043 -21.220 1.00 17.41 2074 ALA B CA 1
ATOM 2930 C C . ALA B 1 194 ? 48.942 20.184 -21.372 1.00 18.10 2074 ALA B C 1
ATOM 2931 O O . ALA B 1 194 ? 49.973 20.053 -22.029 1.00 18.58 2074 ALA B O 1
ATOM 2933 N N . LYS B 1 195 ? 48.594 21.322 -20.784 1.00 17.97 2075 LYS B N 1
ATOM 2934 C CA . LYS B 1 195 ? 49.406 22.526 -20.918 1.00 19.44 2075 LYS B CA 1
ATOM 2935 C C . LYS B 1 195 ? 49.511 23.212 -19.559 1.00 19.17 2075 LYS B C 1
ATOM 2936 O O . LYS B 1 195 ? 48.792 24.166 -19.296 1.00 17.77 2075 LYS B O 1
ATOM 2942 N N . PRO B 1 196 ? 50.393 22.705 -18.680 1.00 20.25 2076 PRO B N 1
ATOM 2943 C CA . PRO B 1 196 ? 50.535 23.256 -17.319 1.00 21.24 2076 PRO B CA 1
ATOM 2944 C C . PRO B 1 196 ? 50.765 24.775 -17.233 1.00 21.78 2076 PRO B C 1
ATOM 2945 O O . PRO B 1 196 ? 50.268 25.415 -16.301 1.00 22.11 2076 PRO B O 1
ATOM 2949 N N . GLU B 1 197 ? 51.491 25.344 -18.199 1.00 22.32 2077 GLU B N 1
ATOM 2950 C CA . GLU B 1 197 ? 51.993 26.734 -18.096 1.00 22.07 2077 GLU B CA 1
ATOM 2951 C C . GLU B 1 197 ? 50.961 27.857 -17.869 1.00 21.33 2077 GLU B C 1
ATOM 2952 O O . GLU B 1 197 ? 51.189 28.762 -17.057 1.00 21.68 2077 GLU B O 1
ATOM 2958 N N . ALA B 1 198 ? 49.828 27.792 -18.570 1.00 20.06 2078 ALA B N 1
ATOM 2959 C CA . ALA B 1 198 ? 48.786 28.802 -18.449 1.00 18.68 2078 ALA B CA 1
ATOM 2960 C C . ALA B 1 198 ? 48.012 28.663 -17.143 1.00 16.69 2078 ALA B C 1
ATOM 2961 O O . ALA B 1 198 ? 47.272 29.581 -16.743 1.00 17.54 2078 ALA B O 1
ATOM 2963 N N . PHE B 1 199 ? 48.215 27.529 -16.459 1.00 13.61 2079 PHE B N 1
ATOM 2964 C CA . PHE B 1 199 ? 47.438 27.231 -15.269 1.00 10.07 2079 PHE B CA 1
ATOM 2965 C C . PHE B 1 199 ? 48.211 27.383 -13.965 1.00 8.98 2079 PHE B C 1
ATOM 2966 O O . PHE B 1 199 ? 47.713 26.989 -12.921 1.00 8.15 2079 PHE B O 1
ATOM 2974 N N . VAL B 1 200 ? 49.397 27.993 -14.023 1.00 8.33 2080 VAL B N 1
ATOM 2975 C CA . VAL B 1 200 ? 50.222 28.181 -12.838 1.00 8.47 2080 VAL B CA 1
ATOM 2976 C C . VAL B 1 200 ? 49.619 29.265 -11.945 1.00 8.41 2080 VAL B C 1
ATOM 2977 O O . VAL B 1 200 ? 49.289 30.361 -12.422 1.00 9.63 2080 VAL B O 1
ATOM 2981 N N . LEU B 1 201 ? 49.445 28.948 -10.668 1.00 8.12 2081 LEU B N 1
ATOM 2982 C CA . LEU B 1 201 ? 48.857 29.876 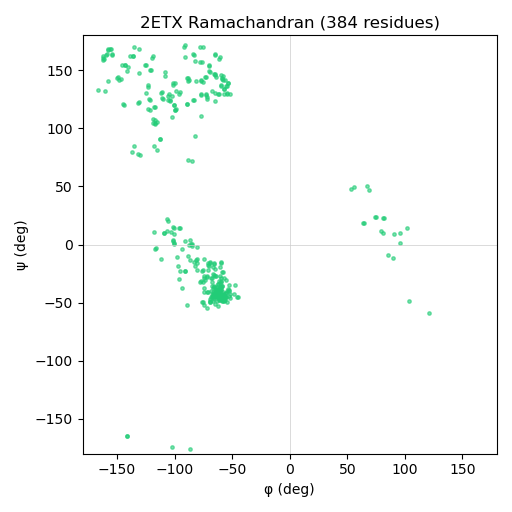-9.706 1.00 8.82 2081 LEU B CA 1
ATOM 2983 C C . LEU B 1 201 ? 49.891 30.854 -9.146 1.00 9.97 2081 LEU B C 1
ATOM 2984 O O . LEU B 1 201 ? 51.092 30.633 -9.272 1.00 11.44 2081 LEU B O 1
ATOM 2989 N N . SER B 1 202 ? 49.411 31.931 -8.541 1.00 10.62 2082 SER B N 1
ATOM 2990 C CA . SER B 1 202 ? 50.264 32.946 -7.920 1.00 11.39 2082 SER B CA 1
ATOM 2991 C C . SER B 1 202 ? 50.064 32.926 -6.404 1.00 11.05 2082 SER B C 1
ATOM 2992 O O . SER B 1 202 ? 49.212 33.624 -5.878 1.00 11.44 2082 SER B O 1
ATOM 2995 N N . PRO B 1 203 ? 50.861 32.127 -5.678 1.00 10.43 2083 PRO B N 1
ATOM 2996 C CA . PRO B 1 203 ? 50.591 31.904 -4.258 1.00 10.56 2083 PRO B CA 1
ATOM 2997 C C . PRO B 1 203 ? 50.849 33.099 -3.340 1.00 10.74 2083 PRO B C 1
ATOM 2998 O O . PRO B 1 203 ? 50.360 33.102 -2.210 1.00 11.47 2083 PRO B O 1
ATOM 3002 N N . LEU B 1 204 ? 51.620 34.086 -3.795 1.00 10.67 2084 LEU B N 1
ATOM 3003 C CA . LEU B 1 204 ? 51.919 35.240 -2.933 1.00 12.47 2084 LEU B CA 1
ATOM 3004 C C . LEU B 1 204 ? 50.962 36.409 -3.120 1.00 14.35 2084 LEU B C 1
ATOM 3005 O O . LEU B 1 204 ? 51.079 37.417 -2.410 1.00 14.33 2084 LEU B O 1
ATOM 3010 N N . GLU B 1 205 ? 50.040 36.284 -4.077 1.00 16.45 2085 GLU B N 1
ATOM 3011 C CA . GLU B 1 205 ? 49.143 37.385 -4.468 1.00 19.46 2085 GLU B CA 1
ATOM 3012 C C . GLU B 1 205 ? 47.719 37.223 -3.953 1.00 19.40 2085 GLU B C 1
ATOM 3013 O O . GLU B 1 205 ? 47.460 36.489 -3.005 1.00 20.47 2085 GLU B O 1
#

Organism: Homo sapiens (NCBI:txid9606)

GO terms:
  GO:0035861 site of double-strand break (C, IDA)
  GO:1990166 protein localization to site of double-strand break (P, IDA)
  GO:0006974 DNA damage response (P, IDA)
  GO:0140463 chromatin-protein adaptor activity (F, IDA)
  GO:0005634 nucleus (C, IDA)
  GO:0140566 histone reader activity (F, IDA)
  GO:0000076 DNA replication checkpoint signaling (P, IDA)
  GO:0005634 nucleus (C, EXP)
  GO:0005694 chromosome (C, EXP)
  GO:0005654 nucleoplasm (C, TAS)
  GO:0005515 protein binding (F, IPI)
  GO:0005654 nucleoplasm (C, IDA)
  GO:0016604 nuclear body (C, IDA)
  GO:0031573 mitotic intra-S DNA damage checkpoint signaling (P, TAS)

Radius of gyration: 22.07 Å; Cα contacts (8 Å, |Δi|>4): 742; chains: 2; bounding box: 47×61×59 Å

Secondary structure (DSSP, 8-state):
--EEEE-SS--HHHHHHHHHTT-EE-SSTTT-SEEE-SS---SHHHHHHHHHT--EE-THHHHHHHHHTSPPPSGGGB---HHHHHHTT--HHHHHHHHHHS-TTTT-EEEE-TT-SS-HHHHHHHHHHTT-EE-SS---S--TTEEEE--GGGGGG-HHHHHHT--EE-THHHHHHHHHT---GGGGB--TT-/---EEEEESS--HHHHHHHHHTT-EE-SSTTT-SEEEESS---SHHHHHHHHHT--EE-THHHHHHHHHTSPPPSGGGB---HHHHHHHT--HHHHHHHHHHS-TTTT-EEEE-TT-SS-HHHHHHHHHHTT-EE-SS---S--TTEEEE--GGGGGG-HHHHHHT--EE-THHHHHHHHHT---GGGGB--TT-

B-factor: mean 14.87, std 7.46, range [2.61, 65.61]